Protein AF-A0A9Q9RTC1-F1 (afdb_monomer)

Foldseek 3Di:
DDDDDDDDDDDDDDPDPPPFDFLDPPDDPPDQADQLRHGRGPPALDFFFHPVLVVLCVVVVFRAFNVLVQLVLLLVLLLVLCVVVVAQKEKEQQQLLVCSNQVFDDPNVVSNPQSQKMWIAGNQQAIEIADHPPCCSRRVVRPSHPYYHHQLRLDCVVQNPCSLVSLLVVLVVVLVCSCVRRNPRQEYEYDDHDPSNVVSVVVSVRHYDHNQSSSLSSQQFGDPSLVSQQLSFQSLQLQLVVQLVVQFAFFAFLCSSVVSSVVSQVNRPFDFAPFQQWDKWLQQPLGPNGGDGDTHDAQIKIKDWRLTLHTSLFGDTWIAIDGHDPDFHDPVLLVQLVLFVCQLVQLQQQFAWFDKLVNSQPVGDDGDPQFVVRKDQAQKFWTTSGTGDDGRGHPVCCVPDNDIDTHDARGKMKGWTWGDGVVGRHIYIGIFIWGHHNGGIDTSHDNDHDCSSVDDDDDDDDDDDDDDPPDPAQDDDDVGVVPDDDQDPVRVCVLPAPQEEEDEAADCVQLCCCCCVLVPWAWLDWDDPPQKIKTKIGHQPDPVCVVPVVVVSVVCVVVRSNDPDIYIYIYGPPSNVDDQVPDDQQQEPPRNDHAAAEDADQAQVVSVVVCVVVVWAWLAAAQDQWQVRPSHYPVCVVVVHSSDTRDPSCSQQVNQKTKIFRAHDDDPPDDDDGRGHIYMYHYPDRPHD

Nearest PDB structures (foldseek):
  4s01-assembly2_B  TM=9.807E-01  e=1.378E-64  Ruegeria lacuscaerulensis ITI-1157
  4s00-assembly1_C  TM=9.816E-01  e=4.246E-64  Ruegeria lacuscaerulensis ITI-1157
  4rzz-assembly1_C  TM=9.816E-01  e=1.170E-63  Ruegeria lacuscaerulensis ITI-1157
  4b28-assembly1_A-2  TM=9.779E-01  e=6.014E-62  Roseobacter denitrificans OCh 114
  4ege-assembly1_A-2  TM=7.931E-01  e=2.711E-20  Mycobacterium ulcerans Agy99

pLDDT: mean 88.71, std 16.65, range [28.34, 98.94]

InterPro domains:
  IPR000994 Peptidase M24 [PF00557] (229-438)
  IPR004360 Glyoxalase/fosfomycin resistance/dioxygenase domain [PF00903] (498-624)
  IPR018146 Glyoxalase I, conserved site [PS00934] (500-521)
  IPR018146 Glyoxalase I, conserved site [PS00935] (586-603)
  IPR029068 Glyoxalase/Bleomycin resistance protein/Dihydroxybiphenyl dioxygenase [G3DSA:3.10.180.10] (482-687)
  IPR029068 Glyoxalase/Bleomycin resistance protein/Dihydroxybiphenyl dioxygenase [SSF54593] (496-622)
  IPR029149 Creatinase/Aminopeptidase P/Spt16, N-terminal [G3DSA:3.40.350.10] (18-222)
  IPR029149 Creatinase/Aminopeptidase P/Spt16, N-terminal [SSF53092] (72-219)
  IPR036005 Creatinase/aminopeptidase-like [G3DSA:3.90.230.10] (223-456)
  IPR036005 Creatinase/aminopeptidase-like [SSF55920] (220-450)
  IPR037523 Vicinal oxygen chelate (VOC), core domain [PS51819] (497-652)
  IPR050020 Dimethylsulfoniopropionate lyase DddP [NF043017] (20-453)
  IPR050659 Peptidase M24B family [PTHR46112] (72-449)

Solvent-accessible surface area (backbone atoms only — not comparable to full-atom values): 38036 Å² total; per-residue (Å²): 142,83,84,83,86,79,87,82,78,86,76,92,78,81,84,71,82,87,76,82,47,56,74,57,87,87,62,71,98,79,61,68,48,39,92,33,66,46,71,44,40,61,86,53,80,76,81,55,61,28,76,61,39,54,54,53,35,57,77,70,67,59,67,68,23,43,52,72,58,37,42,52,50,41,42,48,34,44,24,52,41,24,56,76,66,72,26,20,24,37,40,28,29,46,46,67,56,33,26,53,58,68,71,51,80,72,62,52,76,60,28,65,80,39,55,34,38,33,30,38,36,22,37,82,60,57,26,38,35,23,39,51,91,92,44,58,79,74,52,70,83,43,89,74,51,74,41,76,46,71,58,47,47,39,44,58,92,80,36,47,96,43,20,57,61,41,13,42,56,36,28,52,54,52,53,50,49,33,52,74,52,26,52,89,42,44,34,34,22,38,55,52,75,54,72,50,40,54,52,28,33,46,76,68,67,37,47,79,39,72,18,50,70,36,50,40,63,28,60,34,49,47,50,75,32,46,51,26,35,40,53,56,14,38,56,46,50,46,54,11,47,54,47,23,60,71,49,53,36,52,76,39,31,41,47,61,24,52,47,31,38,54,52,37,34,49,63,29,27,18,78,54,58,80,68,48,44,33,23,51,28,59,41,22,28,66,72,86,40,60,46,39,84,56,63,39,46,68,60,20,42,37,25,32,48,49,43,24,25,20,24,83,49,18,36,38,54,40,25,47,49,45,63,21,38,101,50,80,66,50,75,62,58,26,50,36,44,49,54,21,54,51,38,30,54,58,40,53,76,67,45,25,48,74,41,36,38,56,52,51,30,71,72,37,66,80,72,59,76,67,25,55,89,63,38,55,89,36,44,30,32,16,47,41,64,42,86,39,53,52,70,32,27,42,64,90,43,29,91,81,74,41,66,85,53,65,42,45,55,35,25,30,33,32,31,41,22,38,27,29,42,83,96,35,56,53,30,31,35,33,35,40,32,30,35,26,34,94,86,25,63,43,77,66,62,78,76,79,76,61,65,64,52,75,60,78,75,71,87,88,88,88,91,86,82,83,94,72,89,82,69,68,88,60,64,88,53,80,67,57,92,63,72,75,72,81,80,54,101,78,32,64,60,70,85,67,67,82,39,67,50,78,43,84,44,61,43,65,69,49,40,46,44,45,46,34,70,70,68,58,30,41,63,41,48,74,46,76,74,79,70,32,36,41,38,34,31,30,66,61,89,45,73,66,24,63,75,34,53,68,57,32,10,55,58,44,60,77,44,44,91,78,43,73,71,30,41,34,39,39,30,50,68,69,51,66,75,52,65,90,71,73,64,81,55,17,57,48,82,94,51,67,77,43,73,66,48,80,42,78,34,94,49,37,69,63,47,51,53,54,40,47,77,71,72,40,51,72,78,27,55,68,71,44,45,50,46,90,51,54,92,67,32,73,64,40,55,74,69,62,47,87,73,60,73,60,46,74,68,48,25,60,55,44,19,56,25,32,32,31,38,47,58,49,81,90,64,98,76,69,93,83,76,81,65,38,42,42,31,34,36,35,36,73,70,75,76,73,134

Structure (mmCIF, N/CA/C/O backbone):
data_AF-A0A9Q9RTC1-F1
#
_entry.id   AF-A0A9Q9RTC1-F1
#
loop_
_atom_site.group_PDB
_atom_site.id
_atom_site.type_symbol
_atom_site.label_atom_id
_atom_site.label_alt_id
_atom_site.label_comp_id
_atom_site.label_asym_id
_atom_site.label_entity_id
_atom_site.label_seq_id
_atom_site.pdbx_PDB_ins_code
_atom_site.Cartn_x
_atom_site.Cartn_y
_atom_site.Cartn_z
_atom_site.occupancy
_atom_site.B_iso_or_equiv
_atom_site.auth_seq_id
_atom_site.auth_comp_id
_atom_site.auth_asym_id
_atom_site.auth_atom_id
_atom_site.pdbx_PDB_model_num
ATOM 1 N N . MET A 1 1 ? -18.914 -11.840 74.736 1.00 42.22 1 MET A N 1
ATOM 2 C CA . MET A 1 1 ? -17.626 -11.417 74.151 1.00 42.22 1 MET A CA 1
ATOM 3 C C . MET A 1 1 ? -17.172 -12.472 73.157 1.00 42.22 1 MET A C 1
ATOM 5 O O . MET A 1 1 ? -16.667 -13.502 73.575 1.00 42.22 1 MET A O 1
ATOM 9 N N . LYS A 1 2 ? -17.440 -12.249 71.870 1.00 34.09 2 LYS A N 1
ATOM 10 C CA . LYS A 1 2 ? -16.746 -12.871 70.736 1.00 34.09 2 LYS A CA 1
ATOM 11 C C . LYS A 1 2 ? -16.765 -11.813 69.636 1.00 34.09 2 LYS A C 1
ATOM 13 O O . LYS A 1 2 ? -17.840 -11.447 69.165 1.00 34.09 2 LYS A O 1
ATOM 18 N N . GLU A 1 3 ? -15.602 -11.223 69.404 1.00 33.59 3 GLU A N 1
ATOM 19 C CA . GLU A 1 3 ? -15.373 -10.144 68.448 1.00 33.59 3 GLU A CA 1
ATOM 20 C C . GLU A 1 3 ? -15.263 -10.683 67.021 1.00 33.59 3 GLU A C 1
ATOM 22 O O . GLU A 1 3 ? -14.976 -11.858 66.799 1.00 33.59 3 GLU A O 1
ATOM 27 N N . LYS A 1 4 ? -15.573 -9.789 66.082 1.00 33.16 4 LYS A N 1
ATOM 28 C CA . LYS A 1 4 ? -15.573 -9.973 64.633 1.00 33.16 4 LYS A CA 1
ATOM 29 C C . LYS A 1 4 ? -14.137 -10.074 64.109 1.00 33.16 4 LYS A C 1
ATOM 31 O O . LYS A 1 4 ? -13.311 -9.243 64.467 1.00 33.16 4 LYS A O 1
ATOM 36 N N . GLU A 1 5 ? -13.883 -11.022 63.214 1.00 33.31 5 GLU A N 1
ATOM 37 C CA . GLU A 1 5 ? -12.693 -11.028 62.357 1.00 33.31 5 GLU A CA 1
ATOM 38 C C . GLU A 1 5 ? -12.967 -10.184 61.099 1.00 33.31 5 GLU A C 1
ATOM 40 O O . GLU A 1 5 ? -13.934 -10.424 60.374 1.00 33.31 5 GLU A O 1
ATOM 45 N N . GLU A 1 6 ? -12.131 -9.170 60.864 1.00 28.34 6 GLU A N 1
ATOM 46 C CA . GLU A 1 6 ? -12.015 -8.451 59.588 1.00 28.34 6 GLU A CA 1
ATOM 47 C C . GLU A 1 6 ? -11.086 -9.219 58.630 1.00 28.34 6 GLU A C 1
ATOM 49 O O . GLU A 1 6 ? -10.086 -9.788 59.080 1.00 28.34 6 GLU A O 1
ATOM 54 N N . PRO A 1 7 ? -11.342 -9.220 57.307 1.00 33.53 7 PRO A N 1
ATOM 55 C CA . PRO A 1 7 ? -10.439 -9.841 56.351 1.00 33.53 7 PRO A CA 1
ATOM 56 C C . PRO A 1 7 ? -9.215 -8.955 56.067 1.00 33.53 7 PRO A C 1
ATOM 58 O O . PRO A 1 7 ? -9.306 -7.757 55.794 1.00 33.53 7 PRO A O 1
ATOM 61 N N . VAL A 1 8 ? -8.057 -9.606 56.112 1.00 30.34 8 VAL A N 1
ATOM 62 C CA . VAL A 1 8 ? -6.710 -9.088 55.857 1.00 30.34 8 VAL A CA 1
ATOM 63 C C . VAL A 1 8 ? -6.568 -8.603 54.405 1.00 30.34 8 VAL A C 1
ATOM 65 O O . VAL A 1 8 ? -6.850 -9.341 53.463 1.00 30.34 8 VAL A O 1
ATOM 68 N N . LYS A 1 9 ? -6.088 -7.365 54.217 1.00 28.41 9 LYS A N 1
ATOM 69 C CA . LYS A 1 9 ? -5.673 -6.819 52.910 1.00 28.41 9 LYS A CA 1
ATOM 70 C C . LYS A 1 9 ? -4.437 -7.567 52.380 1.00 28.41 9 LYS A C 1
ATOM 72 O O . LYS A 1 9 ? -3.502 -7.759 53.160 1.00 28.41 9 LYS A O 1
ATOM 77 N N . PRO A 1 10 ? -4.348 -7.906 51.079 1.00 31.84 10 PRO A N 1
ATOM 78 C CA . PRO A 1 10 ? -3.124 -8.466 50.519 1.00 31.84 10 PRO A CA 1
ATOM 79 C C . PRO A 1 10 ? -2.027 -7.398 50.489 1.00 31.84 10 PRO A C 1
ATOM 81 O O . PRO A 1 10 ? -2.170 -6.340 49.876 1.00 31.84 10 PRO A O 1
ATOM 84 N N . SER A 1 11 ? -0.932 -7.681 51.185 1.00 29.77 11 SER A N 1
ATOM 85 C CA . SER A 1 11 ? 0.303 -6.905 51.179 1.00 29.77 11 SER A CA 1
ATOM 86 C C . SER A 1 11 ? 0.967 -6.950 49.804 1.00 29.77 11 SER A C 1
ATOM 88 O O . SER A 1 11 ? 1.227 -8.035 49.284 1.00 29.77 11 SER A O 1
ATOM 90 N N . SER A 1 12 ? 1.313 -5.782 49.260 1.00 39.56 12 SER A N 1
ATOM 91 C CA . SER A 1 12 ? 2.230 -5.657 48.128 1.00 39.56 12 SER A CA 1
ATOM 92 C C . SER A 1 12 ? 3.595 -6.240 48.498 1.00 39.56 12 SER A C 1
ATOM 94 O O . SER A 1 12 ? 4.284 -5.680 49.353 1.00 39.56 12 SER A O 1
ATOM 96 N N . LEU A 1 13 ? 4.015 -7.323 47.852 1.00 31.88 13 LEU A N 1
ATOM 97 C CA . LEU A 1 13 ? 5.385 -7.814 47.949 1.00 31.88 13 LEU A CA 1
ATOM 98 C C . LEU A 1 13 ? 5.879 -8.294 46.582 1.00 31.88 13 LEU A C 1
ATOM 100 O O . LEU A 1 13 ? 5.179 -9.003 45.868 1.00 31.88 13 LEU A O 1
ATOM 104 N N . CYS A 1 14 ? 7.119 -7.887 46.298 1.00 28.50 14 CYS A N 1
ATOM 105 C CA . CYS A 1 14 ? 7.964 -8.162 45.133 1.00 28.50 14 CYS A CA 1
ATOM 106 C C . CYS A 1 14 ? 7.736 -7.318 43.868 1.00 28.50 14 CYS A C 1
ATOM 108 O O . CYS A 1 14 ? 7.584 -7.840 42.770 1.00 28.50 14 CYS A O 1
ATOM 110 N N . ALA A 1 15 ? 7.897 -5.996 43.999 1.00 31.41 15 ALA A N 1
ATOM 111 C CA . ALA A 1 15 ? 8.504 -5.221 42.917 1.00 31.41 15 ALA A CA 1
ATOM 112 C C . ALA A 1 15 ? 10.015 -5.515 42.912 1.00 31.41 15 ALA A C 1
ATOM 114 O O . ALA A 1 15 ? 10.744 -5.090 43.810 1.00 31.41 15 ALA A O 1
ATOM 115 N N . LEU A 1 16 ? 10.478 -6.293 41.933 1.00 32.22 16 LEU A N 1
ATOM 116 C CA . LEU A 1 16 ? 11.902 -6.382 41.610 1.00 32.22 16 LEU A CA 1
ATOM 117 C C . LEU A 1 16 ? 12.404 -4.979 41.213 1.00 32.22 16 LEU A C 1
ATOM 119 O O . LEU A 1 16 ? 11.648 -4.215 40.605 1.00 32.22 16 LEU A O 1
ATOM 123 N N . PRO A 1 17 ? 13.653 -4.603 41.539 1.00 29.62 17 PRO A N 1
ATOM 124 C CA . PRO A 1 17 ? 14.204 -3.331 41.088 1.00 29.62 17 PRO A CA 1
ATOM 125 C C . PRO A 1 17 ? 14.188 -3.294 39.554 1.00 29.62 17 PRO A C 1
ATOM 127 O O . PRO A 1 17 ? 14.768 -4.169 38.913 1.00 29.62 17 PRO A O 1
ATOM 130 N N . LYS A 1 18 ? 13.513 -2.291 38.969 1.00 39.44 18 LYS A N 1
ATOM 131 C CA . LYS A 1 18 ? 13.522 -2.025 37.524 1.00 39.44 18 LYS A CA 1
ATOM 132 C C . LYS A 1 18 ? 14.958 -1.725 37.092 1.00 39.44 18 LYS A C 1
ATOM 134 O O . LYS A 1 18 ? 15.437 -0.603 37.230 1.00 39.44 18 LYS A O 1
ATOM 139 N N . ILE A 1 19 ? 15.658 -2.735 36.593 1.00 39.00 19 ILE A N 1
ATOM 140 C CA . ILE A 1 19 ? 16.895 -2.550 35.842 1.00 39.00 19 ILE A CA 1
ATOM 141 C C . ILE A 1 19 ? 16.449 -2.245 34.412 1.00 39.00 19 ILE A C 1
ATOM 143 O O . ILE A 1 19 ? 16.141 -3.160 33.661 1.00 39.00 19 ILE A O 1
ATOM 147 N N . SER A 1 20 ? 16.361 -0.964 34.046 1.00 43.84 20 SER A N 1
ATOM 148 C CA . SER A 1 20 ? 16.013 -0.551 32.683 1.00 43.84 20 SER A CA 1
ATOM 149 C C . SER A 1 20 ? 17.143 -0.946 31.724 1.00 43.84 20 SER A C 1
ATOM 151 O O . SER A 1 20 ? 18.191 -0.294 31.673 1.00 43.84 20 SER A O 1
ATOM 153 N N . ARG A 1 21 ? 16.970 -2.045 30.990 1.00 54.03 21 ARG A N 1
ATOM 154 C CA . ARG A 1 21 ? 17.814 -2.372 29.837 1.00 54.03 21 ARG A CA 1
ATOM 155 C C . ARG A 1 21 ? 17.168 -1.745 28.600 1.00 54.03 21 ARG A C 1
ATOM 157 O O . ARG A 1 21 ? 16.021 -2.054 28.292 1.00 54.03 21 ARG A O 1
ATOM 164 N N . HIS A 1 22 ? 17.882 -0.832 27.938 1.00 46.97 22 HIS A N 1
ATOM 165 C CA . HIS A 1 22 ? 17.425 -0.222 26.686 1.00 46.97 22 HIS A CA 1
ATOM 166 C C . HIS A 1 22 ? 17.358 -1.271 25.575 1.00 46.97 22 HIS A C 1
ATOM 168 O O . HIS A 1 22 ? 18.185 -2.186 25.534 1.00 46.97 22 HIS A O 1
ATOM 174 N N . ILE A 1 23 ? 16.391 -1.107 24.672 1.00 53.56 23 ILE A N 1
ATOM 175 C CA . ILE A 1 23 ? 16.258 -1.926 23.459 1.00 53.56 23 ILE A CA 1
ATOM 176 C C . ILE A 1 23 ? 17.332 -1.535 22.436 1.00 53.56 23 ILE A C 1
ATOM 178 O O . ILE A 1 23 ? 17.856 -2.395 21.729 1.00 53.56 23 ILE A O 1
ATOM 182 N N . ASP A 1 24 ? 17.687 -0.248 22.390 1.00 56.97 24 ASP A N 1
ATOM 183 C CA . ASP A 1 24 ? 18.781 0.282 21.583 1.00 56.97 24 ASP A CA 1
ATOM 184 C C . ASP A 1 24 ? 19.987 0.623 22.482 1.00 56.97 24 ASP A C 1
ATOM 186 O O . ASP A 1 24 ? 19.974 1.637 23.187 1.00 56.97 24 ASP A O 1
ATOM 190 N N . PRO A 1 25 ? 21.054 -0.195 22.485 1.00 55.41 25 PRO A N 1
ATOM 191 C CA . PRO A 1 25 ? 22.224 0.039 23.329 1.00 55.41 25 PRO A CA 1
ATOM 192 C C . PRO A 1 25 ? 23.044 1.276 22.921 1.00 55.41 25 PRO A C 1
ATOM 194 O O . PRO A 1 25 ? 24.007 1.608 23.613 1.00 55.41 25 PRO A O 1
ATOM 197 N N . THR A 1 26 ? 22.696 1.952 21.818 1.00 52.88 26 THR A N 1
ATOM 198 C CA . THR A 1 26 ? 23.422 3.121 21.301 1.00 52.88 26 THR A CA 1
ATOM 199 C C . THR A 1 26 ? 22.880 4.469 21.795 1.00 52.88 26 THR A C 1
ATOM 201 O O . THR A 1 26 ? 23.560 5.484 21.633 1.00 52.88 26 THR A O 1
ATOM 204 N N . LYS A 1 27 ? 21.711 4.504 22.458 1.00 50.56 27 LYS A N 1
ATOM 205 C CA . LYS A 1 27 ? 21.083 5.748 22.944 1.00 50.56 27 LYS A CA 1
ATOM 206 C C . LYS A 1 27 ? 21.447 6.107 24.398 1.00 50.56 27 LYS A C 1
ATOM 208 O O . LYS A 1 27 ? 21.612 5.223 25.242 1.00 50.56 27 LYS A O 1
ATOM 213 N N . PRO A 1 28 ? 21.592 7.410 24.726 1.00 46.06 28 PRO A N 1
ATOM 214 C CA . PRO A 1 28 ? 21.860 7.865 26.090 1.00 46.06 28 PRO A CA 1
ATOM 215 C C . PRO A 1 28 ? 20.679 7.583 27.037 1.00 46.06 28 PRO A C 1
ATOM 217 O O . PRO A 1 28 ? 19.520 7.688 26.654 1.00 46.06 28 PRO A O 1
ATOM 220 N N . ARG A 1 29 ? 20.991 7.295 28.312 1.00 48.28 29 ARG A N 1
ATOM 221 C CA . ARG A 1 29 ? 20.071 6.878 29.402 1.00 48.28 29 ARG A CA 1
ATOM 222 C C . ARG A 1 29 ? 18.980 7.895 29.815 1.00 48.28 29 ARG A C 1
ATOM 224 O O . ARG A 1 29 ? 18.441 7.790 30.914 1.00 48.28 29 ARG A O 1
ATOM 231 N N . THR A 1 30 ? 18.708 8.919 29.011 1.00 46.78 30 THR A N 1
ATOM 232 C CA . THR A 1 30 ? 17.804 10.032 29.346 1.00 46.78 30 THR A CA 1
ATOM 233 C C . THR A 1 30 ? 16.458 9.983 28.631 1.00 46.78 30 THR A C 1
ATOM 235 O O . THR A 1 30 ? 15.534 10.636 29.108 1.00 46.78 30 THR A O 1
ATOM 238 N N . ASP A 1 31 ? 16.316 9.211 27.549 1.00 54.88 31 ASP A N 1
ATOM 239 C CA . ASP A 1 31 ? 15.025 9.032 26.878 1.00 54.88 31 ASP A CA 1
ATOM 240 C C . ASP A 1 31 ? 14.292 7.820 27.453 1.00 54.88 31 ASP A C 1
ATOM 242 O O . ASP A 1 31 ? 14.731 6.679 27.329 1.00 54.88 31 ASP A O 1
ATOM 246 N N . THR A 1 32 ? 13.161 8.067 28.114 1.00 79.00 32 THR A N 1
ATOM 247 C CA . THR A 1 32 ? 12.280 7.005 28.625 1.00 79.00 32 THR A CA 1
ATOM 248 C C . THR A 1 32 ? 11.303 6.493 27.563 1.00 79.00 32 THR A C 1
ATOM 250 O O . THR A 1 32 ? 10.533 5.574 27.840 1.00 79.00 32 THR A O 1
ATOM 253 N N . LEU A 1 33 ? 11.285 7.101 26.370 1.00 89.94 33 LEU A N 1
ATOM 254 C CA . LEU A 1 33 ? 10.343 6.813 25.289 1.00 89.94 33 LEU A CA 1
ATOM 255 C C . LEU A 1 33 ? 11.071 6.573 23.960 1.00 89.94 33 LEU A C 1
ATOM 257 O O . LEU A 1 33 ? 12.067 7.223 23.647 1.00 89.94 33 LEU A O 1
ATOM 261 N N . LYS A 1 34 ? 10.524 5.665 23.154 1.00 91.56 34 LYS A N 1
ATOM 262 C CA . LYS A 1 34 ? 10.855 5.477 21.744 1.00 91.56 34 LYS A CA 1
ATOM 263 C C . LYS A 1 34 ? 10.318 6.648 20.907 1.00 91.56 34 LYS A C 1
ATOM 265 O O . LYS A 1 34 ? 9.410 7.355 21.348 1.00 91.56 34 LYS A O 1
ATOM 270 N N . PRO A 1 35 ? 10.808 6.820 19.666 1.00 91.56 35 PRO A N 1
ATOM 271 C CA . PRO A 1 35 ? 10.333 7.870 18.762 1.00 91.56 35 PRO A CA 1
ATOM 272 C C . PRO A 1 35 ? 8.821 7.866 18.476 1.00 91.56 35 PRO A C 1
ATOM 274 O O . PRO A 1 35 ? 8.266 8.908 18.147 1.00 91.56 35 PRO A O 1
ATOM 277 N N . ASP A 1 36 ? 8.150 6.719 18.622 1.00 95.50 36 ASP A N 1
ATOM 278 C CA . ASP A 1 36 ? 6.698 6.587 18.446 1.00 95.50 36 ASP A CA 1
ATOM 279 C C . ASP A 1 36 ? 5.876 6.885 19.721 1.00 95.50 36 ASP A C 1
ATOM 281 O O . ASP A 1 36 ? 4.650 6.743 19.753 1.00 95.50 36 ASP A O 1
ATOM 285 N N . GLY A 1 37 ? 6.550 7.303 20.797 1.00 93.19 37 GLY A N 1
ATOM 286 C CA . GLY A 1 37 ? 5.952 7.608 22.094 1.00 93.19 37 GLY A CA 1
ATOM 287 C C . GLY A 1 37 ? 5.697 6.390 22.988 1.00 93.19 37 GLY A C 1
ATOM 288 O O . GLY A 1 37 ? 5.137 6.560 24.070 1.00 93.19 37 GLY A O 1
ATOM 289 N N . SER A 1 38 ? 6.088 5.175 22.580 1.00 92.44 38 SER A N 1
ATOM 290 C CA . SER A 1 38 ? 6.045 3.984 23.447 1.00 92.44 38 SER A CA 1
ATOM 291 C C . SER A 1 38 ? 7.234 3.934 24.421 1.00 92.44 38 SER A C 1
ATOM 293 O O . SER A 1 38 ? 8.242 4.588 24.194 1.00 92.44 38 SER A O 1
ATOM 295 N N . GLU A 1 39 ? 7.161 3.168 25.514 1.00 91.69 39 GLU A N 1
ATOM 296 C CA . GLU A 1 39 ? 8.241 3.095 26.524 1.00 91.69 39 GLU A CA 1
ATOM 297 C C . GLU A 1 39 ? 9.544 2.507 25.941 1.00 91.69 39 GLU A C 1
ATOM 299 O O . GLU A 1 39 ? 9.519 1.409 25.387 1.00 91.69 39 GLU A O 1
ATOM 304 N N . ASP A 1 40 ? 10.699 3.170 26.078 1.00 91.06 40 ASP A N 1
ATOM 305 C CA . ASP A 1 40 ? 11.992 2.584 25.669 1.00 91.06 40 ASP A CA 1
ATOM 306 C C . ASP A 1 40 ? 12.550 1.648 26.752 1.00 91.06 40 ASP A C 1
ATOM 308 O O . ASP A 1 40 ? 13.478 1.966 27.495 1.00 91.06 40 ASP A O 1
ATOM 312 N N . ASN A 1 41 ? 11.924 0.480 26.875 1.00 89.94 41 ASN A N 1
ATOM 313 C CA . ASN A 1 41 ? 12.255 -0.530 27.869 1.00 89.94 41 ASN A CA 1
ATOM 314 C C . ASN A 1 41 ? 12.136 -1.925 27.249 1.00 89.94 41 ASN A C 1
ATOM 316 O O . ASN A 1 41 ? 11.074 -2.291 26.747 1.00 89.94 41 ASN A O 1
ATOM 320 N N . ASN A 1 42 ? 13.222 -2.701 27.292 1.00 90.56 42 ASN A N 1
ATOM 321 C CA . ASN A 1 42 ? 13.280 -4.039 26.698 1.00 90.56 42 ASN A CA 1
ATOM 322 C C . ASN A 1 42 ? 12.320 -5.035 27.342 1.00 90.56 42 ASN A C 1
ATOM 324 O O . ASN A 1 42 ? 11.845 -5.945 26.672 1.00 90.56 42 ASN A O 1
ATOM 328 N N . ASP A 1 43 ? 12.010 -4.825 28.616 1.00 91.12 43 ASP A N 1
ATOM 329 C CA . ASP A 1 43 ? 11.197 -5.739 29.409 1.00 91.12 43 ASP A CA 1
ATOM 330 C C . ASP A 1 43 ? 9.769 -5.185 29.604 1.00 91.12 43 ASP A C 1
ATOM 332 O O . ASP A 1 43 ? 9.070 -5.557 30.549 1.00 91.12 43 ASP A O 1
ATOM 336 N N . ARG A 1 44 ? 9.339 -4.247 28.742 1.00 91.75 44 ARG A N 1
ATOM 337 C CA . ARG A 1 44 ? 7.972 -3.700 28.736 1.00 91.75 44 ARG A CA 1
ATOM 338 C C . ARG A 1 44 ? 6.959 -4.751 28.266 1.00 91.75 44 ARG A C 1
ATOM 340 O O . ARG A 1 44 ? 7.296 -5.641 27.492 1.00 91.75 44 ARG A O 1
ATOM 347 N N . VAL A 1 45 ? 5.702 -4.603 28.691 1.00 91.81 45 VAL A N 1
ATOM 348 C CA . VAL A 1 45 ? 4.600 -5.479 28.245 1.00 91.81 45 VAL A CA 1
ATOM 349 C C . VAL A 1 45 ? 4.166 -5.152 26.814 1.00 91.81 45 VAL A C 1
ATOM 351 O O . VAL A 1 45 ? 3.901 -6.061 26.032 1.00 91.81 45 VAL A O 1
ATOM 354 N N . ASP A 1 46 ? 4.124 -3.862 26.461 1.00 90.50 46 ASP A N 1
ATOM 355 C CA . ASP A 1 46 ? 3.734 -3.411 25.123 1.00 90.50 46 ASP A CA 1
ATOM 356 C C . ASP A 1 46 ? 4.678 -3.958 24.046 1.00 90.50 46 ASP A C 1
ATOM 358 O O . ASP A 1 46 ? 5.875 -3.659 24.017 1.00 90.50 46 ASP A O 1
ATOM 362 N N . ILE A 1 47 ? 4.126 -4.698 23.092 1.00 95.62 47 ILE A N 1
ATOM 363 C CA . ILE A 1 47 ? 4.865 -5.126 21.903 1.00 95.62 47 ILE A CA 1
ATOM 364 C C . ILE A 1 47 ? 4.918 -3.991 20.864 1.00 95.62 47 ILE A C 1
ATOM 366 O O . ILE A 1 47 ? 4.748 -2.812 21.187 1.00 95.62 47 ILE A O 1
ATOM 370 N N . GLY A 1 48 ? 5.243 -4.319 19.618 1.00 96.50 48 GLY A N 1
ATOM 371 C CA . GLY A 1 48 ? 5.278 -3.375 18.510 1.00 96.50 48 GLY A CA 1
ATOM 372 C C . GLY A 1 48 ? 6.458 -3.644 17.583 1.00 96.50 48 GLY A C 1
ATOM 373 O O . GLY A 1 48 ? 7.031 -4.737 17.619 1.00 96.50 48 GLY A O 1
ATOM 374 N N . PRO A 1 49 ? 6.845 -2.649 16.774 1.00 98.19 49 PRO A N 1
ATOM 375 C CA . PRO A 1 49 ? 7.910 -2.827 15.802 1.00 98.19 49 PRO A CA 1
ATOM 376 C C . PRO A 1 49 ? 9.245 -3.190 16.446 1.00 98.19 49 PRO A C 1
ATOM 378 O O . PRO A 1 49 ? 9.586 -2.745 17.552 1.00 98.19 49 PRO A O 1
ATOM 381 N N . THR A 1 50 ? 10.019 -3.998 15.730 1.00 98.12 50 THR A N 1
ATOM 382 C CA . THR A 1 50 ? 11.334 -4.451 16.187 1.00 98.12 50 THR A CA 1
ATOM 383 C C . THR A 1 50 ? 12.414 -3.398 15.912 1.00 98.12 50 THR A C 1
ATOM 385 O O . THR A 1 50 ? 12.215 -2.494 15.097 1.00 98.12 50 THR A O 1
ATOM 388 N N . PRO A 1 51 ? 13.601 -3.500 16.542 1.00 96.75 51 PRO A N 1
ATOM 389 C CA . PRO A 1 51 ? 14.735 -2.627 16.217 1.00 96.75 51 PRO A CA 1
ATOM 390 C C . PRO A 1 51 ? 15.129 -2.656 14.734 1.00 96.75 51 PRO A C 1
ATOM 392 O O . PRO A 1 51 ? 15.583 -1.645 14.206 1.00 96.75 51 PRO A O 1
ATOM 395 N N . LEU A 1 52 ? 14.926 -3.797 14.060 1.00 97.94 52 LEU A N 1
ATOM 396 C CA . LEU A 1 52 ? 15.126 -3.926 12.616 1.00 97.94 52 LEU A CA 1
ATOM 397 C C . LEU A 1 52 ? 14.231 -2.942 11.855 1.00 97.94 52 LEU A C 1
ATOM 399 O O . LEU A 1 52 ? 14.746 -2.148 11.074 1.00 97.94 52 LEU A O 1
ATOM 403 N N . ALA A 1 53 ? 12.926 -2.957 12.138 1.00 98.25 53 ALA A N 1
ATOM 404 C CA . ALA A 1 53 ? 11.961 -2.089 11.474 1.00 98.25 53 ALA A CA 1
ATOM 405 C C . ALA A 1 53 ? 12.269 -0.604 11.729 1.00 98.25 53 ALA A C 1
ATOM 407 O O . ALA A 1 53 ? 12.394 0.168 10.783 1.00 98.25 53 ALA A O 1
ATOM 408 N N . PHE A 1 54 ? 12.520 -0.214 12.987 1.00 97.62 54 PHE A N 1
ATOM 409 C CA . PHE A 1 54 ? 12.908 1.166 13.308 1.00 97.62 54 PHE A CA 1
ATOM 410 C C . PHE A 1 54 ? 14.169 1.623 12.558 1.00 97.62 54 PHE A C 1
ATOM 412 O O . PHE A 1 54 ? 14.207 2.751 12.072 1.00 97.62 54 PHE A O 1
ATOM 419 N N . SER A 1 55 ? 15.182 0.758 12.434 1.00 97.56 55 SER A N 1
ATOM 420 C CA . SER A 1 55 ? 16.412 1.083 11.701 1.00 97.56 55 SER A CA 1
ATOM 421 C C . SER A 1 55 ? 16.177 1.241 10.196 1.00 97.56 55 SER A C 1
ATOM 423 O O . SER A 1 55 ? 16.780 2.110 9.568 1.00 97.56 55 SER A O 1
ATOM 425 N N . GLU A 1 56 ? 15.322 0.411 9.596 1.00 97.62 56 GLU A N 1
ATOM 426 C CA . GLU A 1 56 ? 14.946 0.538 8.184 1.00 97.62 56 GLU A CA 1
ATOM 427 C C . GLU A 1 56 ? 14.177 1.844 7.933 1.00 97.62 56 GLU A C 1
ATOM 429 O O . GLU A 1 56 ? 14.496 2.573 6.995 1.00 97.62 56 GLU A O 1
ATOM 434 N N . TRP A 1 57 ? 13.239 2.201 8.812 1.00 98.12 57 TRP A N 1
ATOM 435 C CA . TRP A 1 57 ? 12.461 3.439 8.700 1.00 98.12 57 TRP A CA 1
ATOM 436 C C . TRP A 1 57 ? 13.302 4.697 8.881 1.00 98.12 57 TRP A C 1
ATOM 438 O O . TRP A 1 57 ? 13.102 5.672 8.161 1.00 98.12 57 TRP A O 1
ATOM 448 N N . GLU A 1 58 ? 14.272 4.669 9.796 1.00 96.25 58 GLU A N 1
ATOM 449 C CA . GLU A 1 58 ? 15.225 5.764 9.979 1.00 96.25 58 GLU A CA 1
ATOM 450 C C . GLU A 1 58 ? 16.054 6.001 8.708 1.00 96.25 58 GLU A C 1
ATOM 452 O O . GLU A 1 58 ? 16.198 7.143 8.273 1.00 96.25 58 GLU A O 1
ATOM 457 N N . LYS A 1 59 ? 16.535 4.933 8.056 1.00 96.12 59 LYS A N 1
ATOM 458 C CA . LYS A 1 59 ? 17.274 5.031 6.781 1.00 96.12 59 LYS A CA 1
ATOM 459 C C . LYS A 1 59 ? 16.421 5.592 5.647 1.00 96.12 59 LYS A C 1
ATOM 461 O O . LYS A 1 59 ? 16.947 6.289 4.784 1.00 96.12 59 LYS A O 1
ATOM 466 N N . LEU A 1 60 ? 15.126 5.286 5.654 1.00 94.31 60 LEU A N 1
ATOM 467 C CA . LEU A 1 60 ? 14.150 5.809 4.697 1.00 94.31 60 LEU A CA 1
ATOM 468 C C . LEU A 1 60 ? 13.661 7.225 5.052 1.00 94.31 60 LEU A C 1
ATOM 470 O O . LEU A 1 60 ? 12.942 7.831 4.263 1.00 94.31 60 LEU A O 1
ATOM 474 N N . GLY A 1 61 ? 14.039 7.764 6.217 1.00 97.19 61 GLY A N 1
ATOM 475 C CA . GLY A 1 61 ? 13.598 9.079 6.678 1.00 97.19 61 GLY A CA 1
ATOM 476 C C . GLY A 1 61 ? 12.099 9.154 6.984 1.00 97.19 61 GLY A C 1
ATOM 477 O O . GLY A 1 61 ? 11.509 10.225 6.849 1.00 97.19 61 GLY A O 1
ATOM 478 N N . LEU A 1 62 ? 11.469 8.035 7.365 1.00 97.00 62 LEU A N 1
ATOM 479 C CA . LEU A 1 62 ? 10.034 7.999 7.647 1.00 97.00 62 LEU A CA 1
ATOM 480 C C . LEU A 1 62 ? 9.707 8.695 8.967 1.00 97.00 62 LEU A C 1
ATOM 482 O O . LEU A 1 62 ? 10.347 8.480 9.998 1.00 97.00 62 LEU A O 1
ATOM 486 N N . GLU A 1 63 ? 8.647 9.497 8.948 1.00 97.44 63 GLU A N 1
ATOM 487 C CA . GLU A 1 63 ? 8.107 10.101 10.156 1.00 97.44 63 GLU A CA 1
ATOM 488 C C . GLU A 1 63 ? 7.221 9.093 10.898 1.00 97.44 63 GLU A C 1
ATOM 490 O O . GLU A 1 63 ? 6.232 8.592 10.360 1.00 97.44 63 GLU A O 1
ATOM 495 N N . LEU A 1 64 ? 7.573 8.803 12.149 1.00 98.25 64 LEU A N 1
ATOM 496 C CA . LEU A 1 64 ? 6.909 7.774 12.945 1.00 98.25 64 LEU A CA 1
ATOM 497 C C . LEU A 1 64 ? 5.578 8.275 13.538 1.00 98.25 64 LEU A C 1
ATOM 499 O O . LEU A 1 64 ? 5.419 9.477 13.802 1.00 98.25 64 LEU A O 1
ATOM 503 N N . PRO A 1 65 ? 4.599 7.375 13.745 1.00 98.56 65 PRO A N 1
ATOM 504 C CA . PRO A 1 65 ? 3.342 7.720 14.397 1.00 98.56 65 PRO A CA 1
ATOM 505 C C . PRO A 1 65 ? 3.563 8.003 15.884 1.00 98.56 65 PRO A C 1
ATOM 507 O O . PRO A 1 65 ? 4.419 7.392 16.509 1.00 98.56 65 PRO A O 1
ATOM 510 N N . HIS A 1 66 ? 2.749 8.859 16.495 1.00 97.94 66 HIS A N 1
ATOM 511 C CA . HIS A 1 66 ? 2.713 8.996 17.951 1.00 97.94 66 HIS A CA 1
ATOM 512 C C . HIS A 1 66 ? 1.526 8.221 18.532 1.00 97.94 66 HIS A C 1
ATOM 514 O O . HIS A 1 66 ? 0.381 8.693 18.515 1.00 97.94 66 HIS A O 1
ATOM 520 N N . LEU A 1 67 ? 1.792 7.042 19.097 1.00 97.44 67 LEU A N 1
ATOM 521 C CA . LEU A 1 67 ? 0.752 6.073 19.463 1.00 97.44 67 LEU A CA 1
ATOM 522 C C . LEU A 1 67 ? -0.321 6.632 20.417 1.00 97.44 67 LEU A C 1
ATOM 524 O O . LEU A 1 67 ? -1.504 6.426 20.144 1.00 97.44 67 LEU A O 1
ATOM 528 N N . PRO A 1 68 ? 0.001 7.409 21.477 1.00 95.94 68 PRO A N 1
ATOM 529 C CA . PRO A 1 68 ? -1.036 8.006 22.323 1.00 95.94 68 PRO A CA 1
ATOM 530 C C . PRO A 1 68 ? -2.014 8.930 21.580 1.00 95.94 68 PRO A C 1
ATOM 532 O O . PRO A 1 68 ? -3.197 8.963 21.916 1.00 95.94 68 PRO A O 1
ATOM 535 N N . ARG A 1 69 ? -1.545 9.664 20.559 1.00 97.75 69 ARG A N 1
ATOM 536 C CA . ARG A 1 69 ? -2.409 10.551 19.760 1.00 97.75 69 ARG A CA 1
ATOM 537 C C . ARG A 1 69 ? -3.260 9.741 18.795 1.00 97.75 69 ARG A C 1
ATOM 539 O O . ARG A 1 69 ? -4.455 9.997 18.695 1.00 97.75 69 ARG A O 1
ATOM 546 N N . MET A 1 70 ? -2.662 8.731 18.162 1.00 98.62 70 MET A N 1
ATOM 547 C CA . MET A 1 70 ? -3.363 7.791 17.289 1.00 98.62 70 MET A CA 1
ATOM 548 C C . MET A 1 70 ? -4.530 7.113 18.022 1.00 98.62 70 MET A C 1
ATOM 550 O O . MET A 1 70 ? -5.663 7.139 17.553 1.00 98.62 70 MET A O 1
ATOM 554 N N . ARG A 1 71 ? -4.280 6.588 19.227 1.00 98.44 71 ARG A N 1
ATOM 555 C CA . ARG A 1 71 ? -5.297 5.948 20.080 1.00 98.44 71 ARG A CA 1
ATOM 556 C C . ARG A 1 71 ? -6.430 6.908 20.450 1.00 98.44 71 ARG A C 1
ATOM 558 O O . ARG A 1 71 ? -7.602 6.558 20.336 1.00 98.44 71 ARG A O 1
ATOM 565 N N . ALA A 1 72 ? -6.090 8.137 20.846 1.00 98.38 72 ALA A N 1
ATOM 566 C CA . ALA A 1 72 ? -7.082 9.154 21.193 1.00 98.38 72 ALA A CA 1
ATOM 567 C C . ALA A 1 72 ? -7.941 9.568 19.986 1.00 98.38 72 ALA A C 1
ATOM 569 O O . ALA A 1 72 ? -9.152 9.734 20.129 1.00 98.38 72 ALA A O 1
ATOM 570 N N . TYR A 1 73 ? -7.330 9.693 18.803 1.00 98.81 73 TYR A N 1
ATOM 571 C CA . TYR A 1 73 ? -8.036 9.973 17.553 1.00 98.81 73 TYR A CA 1
ATOM 572 C C . TYR A 1 73 ? -9.071 8.885 17.243 1.00 98.81 73 TYR A C 1
ATOM 574 O O . TYR A 1 73 ? -10.244 9.196 17.053 1.00 98.81 73 TYR A O 1
ATOM 582 N N . ARG A 1 74 ? -8.677 7.608 17.279 1.00 98.81 74 ARG A N 1
ATOM 583 C CA . ARG A 1 74 ? -9.577 6.476 16.994 1.00 98.81 74 ARG A CA 1
ATOM 584 C C . ARG A 1 74 ? -10.767 6.417 17.948 1.00 98.81 74 ARG A C 1
ATOM 586 O O . ARG A 1 74 ? -11.913 6.316 17.509 1.00 98.81 74 ARG A O 1
ATOM 593 N N . LEU A 1 75 ? -10.522 6.562 19.254 1.00 98.62 75 LEU A N 1
ATOM 594 C CA . LEU A 1 75 ? -11.596 6.611 20.251 1.00 98.62 75 LEU A CA 1
ATOM 595 C C . LEU A 1 75 ? -12.558 7.778 19.982 1.00 98.62 75 LEU A C 1
ATOM 597 O O . LEU A 1 75 ? -13.776 7.624 20.078 1.00 98.62 75 LEU A O 1
ATOM 601 N N . GLN A 1 76 ? -12.023 8.939 19.604 1.00 98.69 76 GLN A N 1
ATOM 602 C CA . GLN A 1 76 ? -12.828 10.098 19.235 1.00 98.69 76 GLN A CA 1
ATOM 603 C C . GLN A 1 76 ? -13.699 9.827 17.995 1.00 98.69 76 GLN A C 1
ATOM 605 O O . GLN A 1 76 ? -14.882 10.168 18.007 1.00 98.69 76 GLN A O 1
ATOM 610 N N . ARG A 1 77 ? -13.172 9.138 16.976 1.00 98.69 77 ARG A N 1
ATOM 611 C CA . ARG A 1 77 ? -13.933 8.741 15.779 1.00 98.69 77 ARG A CA 1
ATOM 612 C C . ARG A 1 77 ? -15.105 7.815 16.103 1.00 98.69 77 ARG A C 1
ATOM 614 O O . ARG A 1 77 ? -16.204 8.037 15.596 1.00 98.69 77 ARG A O 1
ATOM 621 N N . ILE A 1 78 ? -14.916 6.831 16.989 1.00 98.81 78 ILE A N 1
ATOM 622 C CA . ILE A 1 78 ? -16.014 5.964 17.460 1.00 98.81 78 ILE A CA 1
ATOM 623 C C . ILE A 1 78 ? -17.110 6.808 18.121 1.00 98.81 78 ILE A C 1
ATOM 625 O O . ILE A 1 78 ? -18.288 6.669 17.789 1.00 98.81 78 ILE A O 1
ATOM 629 N N . ARG A 1 79 ? -16.733 7.723 19.024 1.00 98.69 79 ARG A N 1
ATOM 630 C CA . ARG A 1 79 ? -17.684 8.599 19.731 1.00 98.69 79 ARG A CA 1
ATOM 631 C C . ARG A 1 79 ? -18.497 9.456 18.769 1.00 98.69 79 ARG A C 1
ATOM 633 O O . ARG A 1 79 ? -19.706 9.577 18.936 1.00 98.69 79 ARG A O 1
ATOM 640 N N . GLU A 1 80 ? -17.860 10.016 17.746 1.00 98.69 80 GLU A N 1
ATOM 641 C CA . GLU A 1 80 ? -18.544 10.797 16.711 1.00 98.69 80 GLU A CA 1
ATOM 642 C C . GLU A 1 80 ? -19.592 9.964 15.969 1.00 98.69 80 GLU A C 1
ATOM 644 O O . GLU A 1 80 ? -20.719 10.426 15.787 1.00 98.69 80 GLU A O 1
ATOM 649 N N . GLN A 1 81 ? -19.264 8.722 15.594 1.00 98.75 81 GLN A N 1
ATOM 650 C CA . GLN A 1 81 ? -20.216 7.838 14.916 1.00 98.75 81 GLN A CA 1
ATOM 651 C C . GLN A 1 81 ? -21.382 7.412 15.820 1.00 98.75 81 GLN A C 1
ATOM 653 O O . GLN A 1 81 ? -22.509 7.304 15.327 1.00 98.75 81 GLN A O 1
ATOM 658 N N . LEU A 1 82 ? -21.133 7.212 17.120 1.00 98.75 82 LEU A N 1
ATOM 659 C CA . LEU A 1 82 ? -22.163 6.927 18.125 1.00 98.75 82 LEU A CA 1
ATOM 660 C C . LEU A 1 82 ? -23.126 8.103 18.305 1.00 98.75 82 LEU A C 1
ATOM 662 O O . LEU A 1 82 ? -24.340 7.927 18.208 1.00 98.75 82 LEU A O 1
ATOM 666 N N . ILE A 1 83 ? -22.583 9.307 18.515 1.00 98.44 83 ILE A N 1
ATOM 667 C CA . ILE A 1 83 ? -23.366 10.536 18.703 1.00 98.44 83 ILE A CA 1
ATOM 668 C C . ILE A 1 83 ? -24.211 10.820 17.457 1.00 98.44 83 ILE A C 1
ATOM 670 O O . ILE A 1 83 ? -25.400 11.104 17.576 1.00 98.44 83 ILE A O 1
ATOM 674 N N . ALA A 1 84 ? -23.635 10.676 16.259 1.00 98.38 84 ALA A N 1
ATOM 675 C CA . ALA A 1 84 ? -24.341 10.907 14.999 1.00 98.38 84 ALA A CA 1
ATOM 676 C C . ALA A 1 84 ? -25.527 9.950 14.760 1.00 98.38 84 ALA A C 1
ATOM 678 O O . ALA A 1 84 ? -26.410 10.265 13.965 1.00 98.38 84 ALA A O 1
ATOM 679 N N . ARG A 1 85 ? -25.560 8.789 15.431 1.00 98.50 85 ARG A N 1
ATOM 680 C CA . ARG A 1 85 ? -26.609 7.760 15.293 1.00 98.50 85 ARG A CA 1
ATOM 681 C C . ARG A 1 85 ? -27.542 7.665 16.505 1.00 98.50 85 ARG A C 1
ATOM 683 O O . ARG A 1 85 ? -28.416 6.794 16.523 1.00 98.50 85 ARG A O 1
ATOM 690 N N . ASP A 1 86 ? -27.377 8.550 17.491 1.00 98.00 86 ASP A N 1
ATOM 691 C CA . ASP A 1 86 ? -28.114 8.525 18.762 1.00 98.00 86 ASP A CA 1
ATOM 692 C C . ASP A 1 86 ? -27.990 7.167 19.491 1.00 98.00 86 ASP A C 1
ATOM 694 O O . ASP A 1 86 ? -28.959 6.559 19.948 1.00 98.00 86 ASP A O 1
ATOM 698 N N . LEU A 1 87 ? -26.761 6.652 19.562 1.00 98.69 87 LEU A N 1
ATOM 699 C CA . LEU A 1 87 ? -26.437 5.400 20.246 1.00 98.69 87 LEU A CA 1
ATOM 700 C C . LEU A 1 87 ? -25.827 5.687 21.620 1.00 98.69 87 LEU A C 1
ATOM 702 O O . LEU A 1 87 ? -24.947 6.538 21.749 1.00 98.69 87 LEU A O 1
ATOM 706 N N . GLY A 1 88 ? -26.251 4.943 22.644 1.00 98.44 88 GLY A N 1
ATOM 707 C CA . GLY A 1 88 ? -25.714 5.064 24.003 1.00 98.44 88 GLY A CA 1
ATOM 708 C C . GLY A 1 88 ? -24.279 4.540 24.129 1.00 98.44 88 GLY A C 1
ATOM 709 O O . GLY A 1 88 ? -23.479 5.048 24.919 1.00 98.44 88 GLY A O 1
ATOM 710 N N . GLY A 1 89 ? -23.926 3.555 23.306 1.00 98.75 89 GLY A N 1
ATOM 711 C CA . GLY A 1 89 ? -22.583 3.001 23.215 1.00 98.75 89 GLY A CA 1
ATOM 712 C C . GLY A 1 89 ? -22.459 1.959 22.110 1.00 98.75 89 GLY A C 1
ATOM 713 O O . GLY A 1 89 ? -23.421 1.678 21.390 1.00 98.75 89 GLY A O 1
ATOM 714 N N . ILE A 1 90 ? -21.272 1.370 22.009 1.00 98.94 90 ILE A N 1
ATOM 715 C CA . ILE A 1 90 ? -20.977 0.210 21.168 1.00 98.94 90 ILE A CA 1
ATOM 716 C C . ILE A 1 90 ? -20.329 -0.890 22.000 1.00 98.94 90 ILE A C 1
ATOM 718 O O . ILE A 1 90 ? -19.561 -0.605 22.918 1.00 98.94 90 ILE A O 1
ATOM 722 N N . LEU A 1 91 ? -20.643 -2.135 21.664 1.00 98.94 91 LEU A N 1
ATOM 723 C CA . LEU A 1 91 ? -20.024 -3.339 22.182 1.00 98.94 91 LEU A CA 1
ATOM 724 C C . LEU A 1 91 ? -19.356 -4.105 21.034 1.00 98.94 91 LEU A C 1
ATOM 726 O O . LEU A 1 91 ? -19.997 -4.408 20.031 1.00 98.94 91 LEU A O 1
ATOM 730 N N . LEU A 1 92 ? -18.071 -4.394 21.203 1.00 98.88 92 LEU A N 1
ATOM 731 C CA . LEU A 1 92 ? -17.187 -4.932 20.177 1.00 98.88 92 LEU A CA 1
ATOM 732 C C . LEU A 1 92 ? -16.670 -6.305 20.591 1.00 98.88 92 LEU A C 1
ATOM 734 O O . LEU A 1 92 ? -16.047 -6.402 21.645 1.00 98.88 92 LEU A O 1
ATOM 738 N N . PHE A 1 93 ? -16.883 -7.330 19.774 1.00 98.69 93 PHE A N 1
ATOM 739 C CA . PHE A 1 93 ? -16.256 -8.652 19.910 1.00 98.69 93 PHE A CA 1
ATOM 740 C C . PHE A 1 93 ? -15.295 -8.964 18.767 1.00 98.69 93 PHE A C 1
ATOM 742 O O . PHE A 1 93 ? -14.464 -9.860 18.908 1.00 98.69 93 PHE A O 1
ATOM 749 N N . ASP A 1 94 ? -15.391 -8.251 17.642 1.00 98.62 94 ASP A N 1
ATOM 750 C CA . ASP A 1 94 ? -14.431 -8.417 16.560 1.00 98.62 94 ASP A CA 1
ATOM 751 C C . ASP A 1 94 ? -13.049 -7.915 17.027 1.00 98.62 94 ASP A C 1
ATOM 753 O O . ASP A 1 94 ? -12.923 -6.752 17.438 1.00 98.62 94 ASP A O 1
ATOM 757 N N . PRO A 1 95 ? -11.994 -8.752 16.994 1.00 98.44 95 PRO A N 1
ATOM 758 C CA . PRO A 1 95 ? -10.679 -8.365 17.492 1.00 98.44 95 PRO A CA 1
ATOM 759 C C . PRO A 1 95 ? -10.060 -7.186 16.729 1.00 98.44 95 PRO A C 1
ATOM 761 O O . PRO A 1 95 ? -9.229 -6.482 17.308 1.00 98.44 95 PRO A O 1
ATOM 764 N N . LEU A 1 96 ? -10.461 -6.929 15.479 1.00 98.69 96 LEU A N 1
ATOM 765 C CA . LEU A 1 96 ? -10.010 -5.770 14.702 1.00 98.69 96 LEU A CA 1
ATOM 766 C C . LEU A 1 96 ? -10.696 -4.482 15.168 1.00 98.69 96 LEU A C 1
ATOM 768 O O . LEU A 1 96 ? -10.048 -3.443 15.296 1.00 98.69 96 LEU A O 1
ATOM 772 N N . ASN A 1 97 ? -11.981 -4.545 15.524 1.00 98.88 97 ASN A N 1
ATOM 773 C CA . ASN A 1 97 ? -12.675 -3.393 16.101 1.00 98.88 97 ASN A CA 1
ATOM 774 C C . ASN A 1 97 ? -12.205 -3.110 17.535 1.00 98.88 97 ASN A C 1
ATOM 776 O O . ASN A 1 97 ? -12.021 -1.946 17.897 1.00 98.88 97 ASN A O 1
ATOM 780 N N . ILE A 1 98 ? -11.944 -4.154 18.335 1.00 98.69 98 ILE A N 1
ATOM 781 C CA . ILE A 1 98 ? -11.293 -4.004 19.646 1.00 98.69 98 ILE A CA 1
ATOM 782 C C . ILE A 1 98 ? -9.931 -3.333 19.453 1.00 98.69 98 ILE A C 1
ATOM 784 O O . ILE A 1 98 ? -9.654 -2.330 20.108 1.00 98.69 98 ILE A O 1
ATOM 788 N N . ARG A 1 99 ? -9.119 -3.810 18.499 1.00 98.62 99 ARG A N 1
ATOM 789 C CA . ARG A 1 99 ? -7.830 -3.196 18.164 1.00 98.62 99 ARG A CA 1
ATOM 790 C C . ARG A 1 99 ? -7.972 -1.727 17.766 1.00 98.62 99 ARG A C 1
ATOM 792 O O . ARG A 1 99 ? -7.169 -0.913 18.207 1.00 98.62 99 ARG A O 1
ATOM 799 N N . TYR A 1 100 ? -8.981 -1.356 16.985 1.00 98.81 100 TYR A N 1
ATOM 800 C CA . TYR A 1 100 ? -9.217 0.047 16.641 1.00 98.81 100 TYR A CA 1
ATOM 801 C C . TYR A 1 100 ? -9.554 0.899 17.876 1.00 98.81 100 TYR A C 1
ATOM 803 O O . TYR A 1 100 ? -9.009 1.989 18.046 1.00 98.81 100 TYR A O 1
ATOM 811 N N . ALA A 1 101 ? -10.407 0.396 18.771 1.00 98.62 101 ALA A N 1
ATOM 812 C CA . ALA A 1 101 ? -10.831 1.125 19.965 1.00 98.62 101 ALA A CA 1
ATOM 813 C C . ALA A 1 101 ? -9.722 1.272 21.022 1.00 98.62 101 ALA A C 1
ATOM 815 O O . ALA A 1 101 ? -9.649 2.304 21.691 1.00 98.62 101 ALA A O 1
ATOM 816 N N . THR A 1 102 ? -8.874 0.252 21.194 1.00 98.06 102 THR A N 1
ATOM 817 C CA . THR A 1 102 ? -7.938 0.161 22.331 1.00 98.06 102 THR A CA 1
ATOM 818 C C . THR A 1 102 ? -6.464 0.161 21.942 1.00 98.06 102 THR A C 1
ATOM 820 O O . THR A 1 102 ? -5.617 0.443 22.787 1.00 98.06 102 THR A O 1
ATOM 823 N N . ASP A 1 103 ? -6.148 -0.177 20.692 1.00 98.12 103 ASP A N 1
ATOM 824 C CA . ASP A 1 103 ? -4.807 -0.525 20.210 1.00 98.12 103 ASP A CA 1
ATOM 825 C C . ASP A 1 103 ? -4.150 -1.702 20.964 1.00 98.12 103 ASP A C 1
ATOM 827 O O . ASP A 1 103 ? -2.930 -1.850 20.959 1.00 98.12 103 ASP A O 1
ATOM 831 N N . THR A 1 104 ? -4.949 -2.557 21.618 1.00 96.88 104 THR A N 1
ATOM 832 C CA . THR A 1 104 ? -4.450 -3.737 22.344 1.00 96.88 104 THR A CA 1
ATOM 833 C C . THR A 1 104 ? -4.640 -5.017 21.557 1.00 96.88 104 THR A C 1
ATOM 835 O O . THR A 1 104 ? -5.713 -5.275 21.008 1.00 96.88 104 THR A O 1
ATOM 838 N N . THR A 1 105 ? -3.624 -5.873 21.593 1.00 96.88 105 THR A N 1
ATOM 839 C CA . THR A 1 105 ? -3.691 -7.230 21.058 1.00 96.88 105 THR A CA 1
ATOM 840 C C . THR A 1 105 ? -3.718 -8.256 22.182 1.00 96.88 105 THR A C 1
ATOM 842 O O . THR A 1 105 ? -3.077 -8.089 23.218 1.00 96.88 105 THR A O 1
ATOM 845 N N . ASN A 1 106 ? -4.477 -9.332 21.985 1.00 97.00 106 ASN A N 1
ATOM 846 C CA . ASN A 1 106 ? -4.391 -10.527 22.819 1.00 97.00 106 ASN A CA 1
ATOM 847 C C . ASN A 1 106 ? -4.911 -11.719 22.013 1.00 97.00 106 ASN A C 1
ATOM 849 O O . ASN A 1 106 ? -6.116 -11.862 21.813 1.00 97.00 106 ASN A O 1
ATOM 853 N N . MET A 1 107 ? -3.979 -12.543 21.521 1.00 96.88 107 MET A N 1
ATOM 854 C CA . MET A 1 107 ? -4.268 -13.729 20.709 1.00 96.88 107 MET A CA 1
ATOM 855 C C . MET A 1 107 ? -5.221 -13.423 19.536 1.00 96.88 107 MET A C 1
ATOM 857 O O . MET A 1 107 ? -6.250 -14.078 19.394 1.00 96.88 107 MET A O 1
ATOM 861 N N . GLN A 1 108 ? -4.905 -12.416 18.710 1.00 97.88 108 GLN A N 1
ATOM 862 C CA . GLN A 1 108 ? -5.809 -11.883 17.670 1.00 97.88 108 GLN A CA 1
ATOM 863 C C . GLN A 1 108 ? -6.440 -12.978 16.792 1.00 97.88 108 GLN A C 1
ATOM 865 O O . GLN A 1 108 ? -7.658 -13.038 16.673 1.00 97.88 108 GLN A O 1
ATOM 870 N N . LEU A 1 109 ? -5.635 -13.912 16.273 1.00 98.38 109 LEU A N 1
ATOM 871 C CA . LEU A 1 109 ? -6.142 -15.020 15.452 1.00 98.38 109 LEU A CA 1
ATOM 872 C C . LEU A 1 109 ? -7.042 -15.988 16.229 1.00 98.38 109 LEU A C 1
ATOM 874 O O . LEU A 1 109 ? -8.067 -16.420 15.716 1.00 98.38 109 LEU A O 1
ATOM 878 N N . TRP A 1 110 ? -6.698 -16.314 17.478 1.00 97.62 110 TRP A N 1
ATOM 879 C CA . TRP A 1 110 ? -7.541 -17.181 18.306 1.00 97.62 110 TRP A CA 1
ATOM 880 C C . TRP A 1 110 ? -8.862 -16.486 18.648 1.00 97.62 110 TRP A C 1
ATOM 882 O O . TRP A 1 110 ? -9.921 -17.102 18.562 1.00 97.62 110 TRP A O 1
ATOM 892 N N . THR A 1 111 ? -8.813 -15.195 18.984 1.00 96.44 111 THR A N 1
ATOM 893 C CA . THR A 1 111 ? -9.997 -14.398 19.331 1.00 96.44 111 THR A CA 1
ATOM 894 C C . THR A 1 111 ? -10.874 -14.054 18.129 1.00 96.44 111 THR A C 1
ATOM 896 O O . THR A 1 111 ? -12.068 -13.832 18.309 1.00 96.44 111 THR A O 1
ATOM 899 N N . ALA A 1 112 ? -10.344 -14.127 16.904 1.00 96.19 112 ALA A N 1
ATOM 900 C CA . ALA A 1 112 ? -11.126 -13.983 15.675 1.00 96.19 112 ALA A CA 1
ATOM 901 C C . ALA A 1 112 ? -12.202 -15.069 15.512 1.00 96.19 112 ALA A C 1
ATOM 903 O O . ALA A 1 112 ? -13.234 -14.819 14.890 1.00 96.19 112 ALA A O 1
ATOM 904 N N . HIS A 1 113 ? -11.995 -16.257 16.093 1.00 96.62 113 HIS A N 1
ATOM 905 C CA . HIS A 1 113 ? -12.961 -17.362 16.051 1.00 96.62 113 HIS A CA 1
ATOM 906 C C . HIS A 1 113 ? -13.353 -17.916 17.434 1.00 96.62 113 HIS A C 1
ATOM 908 O O . HIS A 1 113 ? -14.135 -18.862 17.524 1.00 96.62 113 HIS A O 1
ATOM 914 N N . ASN A 1 114 ? -12.832 -17.330 18.513 1.00 96.88 114 ASN A N 1
ATOM 915 C CA . ASN A 1 114 ? -13.226 -17.597 19.894 1.00 96.88 114 ASN A CA 1
ATOM 916 C C . ASN A 1 114 ? -13.522 -16.250 20.570 1.00 96.88 114 ASN A C 1
ATOM 918 O O . ASN A 1 114 ? -12.580 -15.599 21.025 1.00 96.88 114 ASN A O 1
ATOM 922 N N . PRO A 1 115 ? -14.790 -15.800 20.645 1.00 94.69 115 PRO A N 1
ATOM 923 C CA . PRO A 1 115 ? -15.153 -14.468 21.137 1.00 94.69 115 PRO A CA 1
ATOM 924 C C . PRO A 1 115 ? -14.974 -14.363 22.662 1.00 94.69 115 PRO A C 1
ATOM 926 O O . PRO A 1 115 ? -15.923 -14.381 23.442 1.00 94.69 115 PRO A O 1
ATOM 929 N N . ALA A 1 116 ? -13.716 -14.307 23.091 1.00 94.81 116 ALA A N 1
ATOM 930 C CA . ALA A 1 116 ? -13.277 -14.327 24.482 1.00 94.81 116 ALA A CA 1
ATOM 931 C C . ALA A 1 116 ? -12.888 -12.939 25.013 1.00 94.81 116 ALA A C 1
ATOM 933 O O . ALA A 1 116 ? -12.591 -12.785 26.197 1.00 94.81 116 ALA A O 1
ATOM 934 N N . ARG A 1 117 ? -12.872 -11.932 24.135 1.00 97.12 117 ARG A N 1
ATOM 935 C CA . ARG A 1 117 ? -12.667 -10.523 24.475 1.00 97.12 117 ARG A CA 1
ATOM 936 C C . ARG A 1 117 ? -13.882 -9.724 24.045 1.00 97.12 117 ARG A C 1
ATOM 938 O O . ARG A 1 117 ? -14.517 -10.055 23.047 1.00 97.12 117 ARG A O 1
ATOM 945 N N . ALA A 1 118 ? -14.164 -8.659 24.783 1.00 98.44 118 ALA A N 1
ATOM 946 C CA . ALA A 1 118 ? -15.143 -7.664 24.377 1.00 98.44 118 ALA A CA 1
ATOM 947 C C . ALA A 1 118 ? -14.671 -6.261 24.759 1.00 98.44 118 ALA A C 1
ATOM 949 O O . ALA A 1 118 ? -13.995 -6.097 25.770 1.00 98.44 118 ALA A O 1
ATOM 950 N N . CYS A 1 119 ? -15.061 -5.237 24.010 1.00 98.62 119 CYS A N 1
ATOM 951 C CA . CYS A 1 119 ? -14.822 -3.841 24.367 1.00 98.62 119 CYS A CA 1
ATOM 952 C C . CYS A 1 119 ? -16.127 -3.048 24.311 1.00 98.62 119 CYS A C 1
ATOM 954 O O . CYS A 1 119 ? -16.835 -3.091 23.312 1.00 98.62 119 CYS A O 1
ATOM 956 N N . PHE A 1 120 ? -16.448 -2.323 25.380 1.00 98.81 120 PHE A N 1
ATOM 957 C CA . PHE A 1 120 ? -17.552 -1.372 25.411 1.00 98.81 120 PHE A CA 1
ATOM 958 C C . PHE A 1 120 ? -17.008 0.051 25.352 1.00 98.81 120 PHE A C 1
ATOM 960 O O . PHE A 1 120 ? -16.111 0.399 26.118 1.00 98.81 120 PHE A O 1
ATOM 967 N N . VAL A 1 121 ? -17.598 0.879 24.493 1.00 98.81 121 VAL A N 1
ATOM 968 C CA . VAL A 1 121 ? -17.337 2.320 24.425 1.00 98.81 121 VAL A CA 1
ATOM 969 C C . VAL A 1 121 ? -18.666 3.060 24.527 1.00 98.81 121 VAL A C 1
ATOM 971 O O . VAL A 1 121 ? -19.518 2.942 23.647 1.00 98.81 121 VAL A O 1
ATOM 974 N N . ALA A 1 122 ? -18.853 3.846 25.586 1.00 98.62 122 ALA A N 1
ATOM 975 C CA . ALA A 1 122 ? -19.999 4.746 25.705 1.00 98.62 122 ALA A CA 1
ATOM 976 C C . ALA A 1 122 ? -19.849 5.957 24.770 1.00 98.62 122 ALA A C 1
ATOM 978 O O . ALA A 1 122 ? -18.732 6.404 24.503 1.00 98.62 122 ALA A O 1
ATOM 979 N N . ALA A 1 123 ? -20.957 6.590 24.372 1.00 97.31 123 ALA A N 1
ATOM 980 C CA . ALA A 1 123 ? -20.918 7.843 23.601 1.00 97.31 123 ALA A CA 1
ATOM 981 C C . ALA A 1 123 ? -20.119 8.958 24.315 1.00 97.31 123 ALA A C 1
ATOM 983 O O . ALA A 1 123 ? -19.411 9.749 23.687 1.00 97.31 123 ALA A O 1
ATOM 984 N N . GLY A 1 124 ? -20.152 8.970 25.655 1.00 95.81 124 GLY A N 1
ATOM 985 C CA . GLY A 1 124 ? -19.342 9.863 26.488 1.00 95.81 124 GLY A CA 1
ATOM 986 C C . GLY A 1 124 ? -17.828 9.612 26.414 1.00 95.81 124 GLY A C 1
ATOM 987 O O . GLY A 1 124 ? -17.060 10.502 26.774 1.00 95.81 124 GLY A O 1
ATOM 988 N N . GLY A 1 125 ? -17.393 8.461 25.892 1.00 96.38 125 GLY A N 1
ATOM 989 C CA . GLY A 1 125 ? -15.992 8.049 25.767 1.00 96.38 125 GLY A CA 1
ATOM 990 C C . GLY A 1 125 ? -15.490 7.131 26.882 1.00 96.38 125 GLY A C 1
ATOM 991 O O . GLY A 1 125 ? -14.300 6.840 26.910 1.00 96.38 125 GLY A O 1
ATOM 992 N N . TYR A 1 126 ? -16.365 6.686 27.791 1.00 98.38 126 TYR A N 1
ATOM 993 C CA . TYR A 1 126 ? -15.996 5.706 28.815 1.00 98.38 126 TYR A CA 1
ATOM 994 C C . TYR A 1 126 ? -15.775 4.337 28.168 1.00 98.38 126 TYR A C 1
ATOM 996 O O . TYR A 1 126 ? -16.680 3.833 27.498 1.00 98.38 126 TYR A O 1
ATOM 1004 N N . LEU A 1 127 ? -14.589 3.764 28.356 1.00 98.50 127 LEU A N 1
ATOM 1005 C CA . LEU A 1 127 ? -14.141 2.546 27.694 1.00 98.50 127 LEU A CA 1
ATOM 1006 C C . LEU A 1 127 ? -13.862 1.441 28.711 1.00 98.50 127 LEU A C 1
ATOM 1008 O O . LEU A 1 127 ? -13.042 1.600 29.617 1.00 98.50 127 LEU A O 1
ATOM 1012 N N . VAL A 1 128 ? -14.495 0.289 28.504 1.00 98.56 128 VAL A N 1
ATOM 1013 C CA . VAL A 1 128 ? -14.269 -0.933 29.280 1.00 98.56 128 VAL A CA 1
ATOM 1014 C C . VAL A 1 128 ? -13.802 -2.046 28.356 1.00 98.56 128 VAL A C 1
ATOM 1016 O O . VAL A 1 128 ? -14.382 -2.262 27.293 1.00 98.56 128 VAL A O 1
ATOM 1019 N N . LEU A 1 129 ? -12.764 -2.768 28.763 1.00 98.38 129 LEU A N 1
ATOM 1020 C CA . LEU A 1 129 ? -12.249 -3.934 28.055 1.00 98.38 129 LEU A CA 1
ATOM 1021 C C . LEU A 1 129 ? -12.448 -5.175 28.925 1.00 98.38 129 LEU A C 1
ATOM 1023 O O . LEU A 1 129 ? -11.926 -5.251 30.031 1.00 98.38 129 LEU A O 1
ATOM 1027 N N . TRP A 1 130 ? -13.182 -6.165 28.432 1.00 98.06 130 TRP A N 1
ATOM 1028 C CA . TRP A 1 130 ? -13.172 -7.503 29.009 1.00 98.06 130 TRP A CA 1
ATOM 1029 C C . TRP A 1 130 ? -12.068 -8.300 28.340 1.00 98.06 130 TRP A C 1
ATOM 1031 O O . TRP A 1 130 ? -12.151 -8.580 27.142 1.00 98.06 130 TRP A O 1
ATOM 1041 N N . ASP A 1 131 ? -11.043 -8.642 29.111 1.00 93.50 131 ASP A N 1
ATOM 1042 C CA . ASP A 1 131 ? -9.901 -9.395 28.608 1.00 93.50 131 ASP A CA 1
ATOM 1043 C C . ASP A 1 131 ? -9.970 -10.874 29.008 1.00 93.50 131 ASP A C 1
ATOM 1045 O O . ASP A 1 131 ? -10.796 -11.293 29.830 1.00 93.50 131 ASP A O 1
ATOM 1049 N N . PHE A 1 132 ? -9.098 -11.676 28.398 1.00 88.69 132 PHE A N 1
ATOM 1050 C CA . PHE A 1 132 ? -8.962 -13.085 28.745 1.00 88.69 132 PHE A CA 1
ATOM 1051 C C . PHE A 1 132 ? -8.465 -13.251 30.192 1.00 88.69 132 PHE A C 1
ATOM 1053 O O . PHE A 1 132 ? -7.766 -12.393 30.736 1.00 88.69 132 PHE A O 1
ATOM 1060 N N . HIS A 1 133 ? -8.832 -14.363 30.832 1.00 83.69 133 HIS A N 1
ATOM 1061 C CA . HIS A 1 133 ? -8.528 -14.611 32.242 1.00 83.69 133 HIS A CA 1
ATOM 1062 C C . HIS A 1 133 ? -7.018 -14.521 32.540 1.00 83.69 133 HIS A C 1
ATOM 1064 O O . HIS A 1 133 ? -6.226 -15.257 31.953 1.00 83.69 133 HIS A O 1
ATOM 1070 N N . GLY A 1 134 ? -6.629 -13.647 33.479 1.00 86.12 134 GLY A N 1
ATOM 1071 C CA . GLY A 1 134 ? -5.235 -13.454 33.902 1.00 86.12 134 GLY A CA 1
ATOM 1072 C C . GLY A 1 134 ? -4.391 -12.563 32.980 1.00 86.12 134 GLY A C 1
ATOM 1073 O O . GLY A 1 134 ? -3.179 -12.436 33.183 1.00 86.12 134 GLY A O 1
ATOM 1074 N N . CYS A 1 135 ? -5.002 -11.948 31.964 1.00 90.31 135 CYS A N 1
ATOM 1075 C CA . CYS A 1 135 ? -4.328 -11.101 30.979 1.00 90.31 135 CYS A CA 1
ATOM 1076 C C . CYS A 1 135 ? -4.497 -9.594 31.239 1.00 90.31 135 CYS A C 1
ATOM 1078 O O . CYS A 1 135 ? -4.199 -8.792 30.359 1.00 90.31 135 CYS A O 1
ATOM 1080 N N . GLU A 1 136 ? -4.923 -9.168 32.434 1.00 89.31 136 GLU A N 1
ATOM 1081 C CA . GLU A 1 136 ? -5.186 -7.749 32.732 1.00 89.31 136 GLU A CA 1
ATOM 1082 C C . GLU A 1 136 ? -3.937 -6.867 32.556 1.00 89.31 136 GLU A C 1
ATOM 1084 O O . GLU A 1 136 ? -4.020 -5.682 32.228 1.00 89.31 136 GLU A O 1
ATOM 1089 N N . HIS A 1 137 ? -2.754 -7.451 32.741 1.00 89.12 137 HIS A N 1
ATOM 1090 C CA . HIS A 1 137 ? -1.464 -6.791 32.557 1.00 89.12 137 HIS A CA 1
ATOM 1091 C C . HIS A 1 137 ? -1.187 -6.360 31.106 1.00 89.12 137 HIS A C 1
ATOM 1093 O O . HIS A 1 137 ? -0.339 -5.499 30.911 1.00 89.12 137 HIS A O 1
ATOM 1099 N N . LEU A 1 138 ? -1.883 -6.919 30.105 1.00 90.00 138 LEU A N 1
ATOM 1100 C CA . LEU A 1 138 ? -1.700 -6.560 28.690 1.00 90.00 138 LEU A CA 1
ATOM 1101 C C . LEU A 1 138 ? -2.246 -5.172 28.339 1.00 90.00 138 LEU A C 1
ATOM 1103 O O . LEU A 1 138 ? -1.862 -4.604 27.322 1.00 90.00 138 LEU A O 1
ATOM 1107 N N . SER A 1 139 ? -3.178 -4.647 29.134 1.00 90.19 139 SER A N 1
ATOM 1108 C CA . SER A 1 139 ? -3.959 -3.462 28.764 1.00 90.19 139 SER A CA 1
ATOM 1109 C C . SER A 1 139 ? -4.183 -2.473 29.910 1.00 90.19 139 SER A C 1
ATOM 1111 O O . SER A 1 139 ? -4.418 -1.295 29.653 1.00 90.19 139 SER A O 1
ATOM 1113 N N . SER A 1 140 ? -4.057 -2.902 31.171 1.00 85.88 140 SER A N 1
ATOM 1114 C CA . SER A 1 140 ? -4.327 -2.062 32.353 1.00 85.88 140 SER A CA 1
ATOM 1115 C C . SER A 1 140 ? -3.422 -0.835 32.508 1.00 85.88 140 SER A C 1
ATOM 1117 O O . SER A 1 140 ? -3.781 0.099 33.223 1.00 85.88 140 SER A O 1
ATOM 1119 N N . HIS A 1 141 ? -2.260 -0.802 31.852 1.00 84.38 141 HIS A N 1
ATOM 1120 C CA . HIS A 1 141 ? -1.370 0.363 31.840 1.00 84.38 141 HIS A CA 1
ATOM 1121 C C . HIS A 1 141 ? -1.768 1.430 30.811 1.00 84.38 141 HIS A C 1
ATOM 1123 O O . HIS A 1 141 ? -1.207 2.528 30.839 1.00 84.38 141 HIS A O 1
ATOM 1129 N N . LEU A 1 142 ? -2.712 1.146 29.906 1.00 89.88 142 LEU A N 1
ATOM 1130 C CA . LEU A 1 142 ? -3.113 2.081 28.857 1.00 89.88 142 LEU A CA 1
ATOM 1131 C C . LEU A 1 142 ? -4.166 3.082 29.358 1.00 89.88 142 LEU A C 1
ATOM 1133 O O . LEU A 1 142 ? -5.248 2.688 29.787 1.00 89.88 142 LEU A O 1
ATOM 1137 N N . PRO A 1 143 ? -3.915 4.398 29.233 1.00 89.81 143 PRO A N 1
ATOM 1138 C CA . PRO A 1 143 ? -4.683 5.420 29.947 1.00 89.81 143 PRO A CA 1
ATOM 1139 C C . PRO A 1 143 ? -6.100 5.657 29.409 1.00 89.81 143 PRO A C 1
ATOM 1141 O O . PRO A 1 143 ? -6.905 6.282 30.095 1.00 89.81 143 PRO A O 1
ATOM 1144 N N . LEU A 1 144 ? -6.404 5.212 28.184 1.00 94.88 144 LEU A N 1
ATOM 1145 C CA . LEU A 1 144 ? -7.745 5.350 27.603 1.00 94.88 144 LEU A CA 1
ATOM 1146 C C . LEU A 1 144 ? -8.702 4.239 28.048 1.00 94.88 144 LEU A C 1
ATOM 1148 O O . LEU A 1 144 ? -9.905 4.380 27.863 1.00 94.88 144 LEU A O 1
ATOM 1152 N N . ILE A 1 145 ? -8.186 3.151 28.626 1.00 97.12 145 ILE A N 1
ATOM 1153 C CA . ILE A 1 145 ? -8.997 2.041 29.121 1.00 97.12 145 ILE A CA 1
ATOM 1154 C C . ILE A 1 145 ? -9.363 2.347 30.572 1.00 97.12 145 ILE A C 1
ATOM 1156 O O . ILE A 1 145 ? -8.501 2.356 31.448 1.00 97.12 145 ILE A O 1
ATOM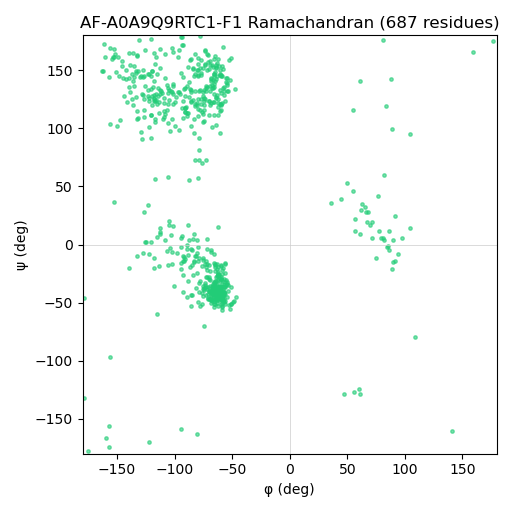 1160 N N . ASN A 1 146 ? -10.640 2.638 30.832 1.00 97.50 146 ASN A N 1
ATOM 1161 C CA . ASN A 1 146 ? -11.092 3.017 32.170 1.00 97.50 146 ASN A CA 1
ATOM 1162 C C . ASN A 1 146 ? -11.183 1.813 33.108 1.00 97.50 146 ASN A C 1
ATOM 1164 O O . ASN A 1 146 ? -10.885 1.940 34.295 1.00 97.50 146 ASN A O 1
ATOM 1168 N N . GLU A 1 147 ? -11.585 0.659 32.578 1.00 96.69 147 GLU A N 1
ATOM 1169 C CA . GLU A 1 147 ? -11.685 -0.584 33.334 1.00 96.69 147 GLU A CA 1
ATOM 1170 C C . GLU A 1 147 ? -11.248 -1.781 32.493 1.00 96.69 147 GLU A C 1
ATOM 1172 O O . GLU A 1 147 ? -11.592 -1.888 31.312 1.00 96.69 147 GLU A O 1
ATOM 1177 N N . VAL A 1 148 ? -10.562 -2.723 33.143 1.00 96.38 148 VAL A N 1
ATOM 1178 C CA . VAL A 1 148 ? -10.349 -4.071 32.616 1.00 96.38 148 VAL A CA 1
ATOM 1179 C C . VAL A 1 148 ? -11.182 -5.042 33.449 1.00 96.38 148 VAL A C 1
ATOM 1181 O O . VAL A 1 148 ? -11.048 -5.093 34.672 1.00 96.38 148 VAL A O 1
ATOM 1184 N N . ARG A 1 149 ? -12.079 -5.779 32.794 1.00 95.94 149 ARG A N 1
ATOM 1185 C CA . ARG A 1 149 ? -13.015 -6.736 33.401 1.00 95.94 149 ARG A CA 1
ATOM 1186 C C . ARG A 1 149 ? -12.790 -8.145 32.835 1.00 95.94 149 ARG A C 1
ATOM 1188 O O . ARG A 1 149 ? -11.984 -8.349 31.933 1.00 95.94 149 ARG A O 1
ATOM 1195 N N . ALA A 1 150 ? -13.536 -9.121 33.351 1.00 93.62 150 ALA A N 1
ATOM 1196 C CA . ALA A 1 150 ? -13.557 -10.499 32.858 1.00 93.62 150 ALA A CA 1
ATOM 1197 C C . ALA A 1 150 ? -15.001 -11.003 32.685 1.00 93.62 150 ALA A C 1
ATOM 1199 O O . ALA A 1 150 ? -15.946 -10.431 33.235 1.00 93.62 150 ALA A O 1
ATOM 1200 N N . GLY A 1 151 ? -15.176 -12.093 31.933 1.00 93.44 151 GLY A N 1
ATOM 1201 C CA . GLY A 1 151 ? -16.473 -12.767 31.778 1.00 93.44 151 GLY A CA 1
ATOM 1202 C C . GLY A 1 151 ? -17.194 -12.533 30.448 1.00 93.44 151 GLY A C 1
ATOM 1203 O O . GLY A 1 151 ? -18.371 -12.864 30.355 1.00 93.44 151 GLY A O 1
ATOM 1204 N N . ALA A 1 152 ? -16.509 -12.008 29.427 1.00 96.00 152 ALA A N 1
ATOM 1205 C CA . ALA A 1 152 ? -17.037 -11.935 28.060 1.00 96.00 152 ALA A CA 1
ATOM 1206 C C . ALA A 1 152 ? -16.944 -13.269 27.287 1.00 96.00 152 ALA A C 1
ATOM 1208 O O . ALA A 1 152 ? -17.579 -13.418 26.250 1.00 96.00 152 ALA A O 1
ATOM 1209 N N . SER A 1 153 ? -16.209 -14.262 27.800 1.00 95.19 153 SER A N 1
ATOM 1210 C CA . SER A 1 153 ? -16.061 -15.586 27.178 1.00 95.19 153 SER A CA 1
ATOM 1211 C C . SER A 1 153 ? -17.275 -16.487 27.437 1.00 95.19 153 SER A C 1
ATOM 1213 O O . SER A 1 153 ? -17.253 -17.328 28.334 1.00 95.19 153 SER A O 1
ATOM 1215 N N . PHE A 1 154 ? -18.354 -16.323 26.669 1.00 96.31 154 PHE A N 1
ATOM 1216 C CA . PHE A 1 154 ? -19.568 -17.154 26.761 1.00 96.31 154 PHE A CA 1
ATOM 1217 C C . PHE A 1 154 ? -19.848 -17.941 25.472 1.00 96.31 154 PHE A C 1
ATOM 1219 O O . PHE A 1 154 ? -20.929 -17.877 24.899 1.00 96.31 154 PHE A O 1
ATOM 1226 N N . PHE A 1 155 ? -18.882 -18.746 25.038 1.00 96.25 155 PHE A N 1
ATOM 1227 C CA . PHE A 1 155 ? -19.042 -19.714 23.948 1.00 96.25 155 PHE A CA 1
ATOM 1228 C C . PHE A 1 155 ? -18.811 -21.144 24.456 1.00 96.25 155 PHE A C 1
ATOM 1230 O O . PHE A 1 155 ? -18.319 -21.357 25.571 1.00 96.25 155 PHE A O 1
ATOM 1237 N N . TYR A 1 156 ? -19.221 -22.142 23.668 1.00 97.50 156 TYR A N 1
ATOM 1238 C CA . TYR A 1 156 ? -19.372 -23.515 24.162 1.00 97.50 156 TYR A CA 1
ATOM 1239 C C . TYR A 1 156 ? -18.057 -24.157 24.629 1.00 97.50 156 TYR A C 1
ATOM 1241 O O . TYR A 1 156 ? -18.067 -24.892 25.612 1.00 97.50 156 TYR A O 1
ATOM 1249 N N . PHE A 1 157 ? -16.929 -23.864 23.975 1.00 96.75 157 PHE A N 1
ATOM 1250 C CA . PHE A 1 157 ? -15.616 -24.374 24.393 1.00 96.75 157 PHE A CA 1
ATOM 1251 C C . PHE A 1 157 ? -15.250 -23.941 25.825 1.00 96.75 157 PHE A C 1
ATOM 1253 O O . PHE A 1 157 ? -14.816 -24.773 26.615 1.00 96.75 157 PHE A O 1
ATOM 1260 N N . GLU A 1 158 ? -15.500 -22.679 26.182 1.00 95.56 158 GLU A N 1
ATOM 1261 C CA . GLU A 1 158 ? -15.154 -22.119 27.498 1.00 95.56 158 GLU A CA 1
ATOM 1262 C C . GLU A 1 158 ? -16.175 -22.461 28.589 1.00 95.56 158 GLU A C 1
ATOM 1264 O O . GLU A 1 158 ? -15.826 -22.687 29.745 1.00 95.56 158 GLU A O 1
ATOM 1269 N N . THR A 1 159 ? -17.464 -22.484 28.241 1.00 96.81 159 THR A N 1
ATOM 1270 C CA . THR A 1 159 ? -18.549 -22.504 29.244 1.00 96.81 159 THR A CA 1
ATOM 1271 C C . THR A 1 159 ? -19.424 -23.753 29.199 1.00 96.81 159 THR A C 1
ATOM 1273 O O . THR A 1 159 ? -20.213 -23.988 30.121 1.00 96.81 159 THR A O 1
ATOM 1276 N N . GLY A 1 160 ? -19.296 -24.576 28.155 1.00 97.62 160 GLY A N 1
ATOM 1277 C CA . GLY A 1 160 ? -20.090 -25.783 27.944 1.00 97.62 160 GLY A CA 1
ATOM 1278 C C . GLY A 1 160 ? -21.592 -25.541 28.158 1.00 97.62 160 GLY A C 1
ATOM 1279 O O . GLY A 1 160 ? -22.149 -24.580 27.630 1.00 97.62 160 GLY A O 1
ATOM 1280 N N . PRO A 1 161 ? -22.289 -26.356 28.972 1.00 97.94 161 PRO A N 1
ATOM 1281 C CA . PRO A 1 161 ? -23.728 -26.197 29.197 1.00 97.94 161 PRO A CA 1
ATOM 1282 C C . PRO A 1 161 ? -24.107 -24.924 29.978 1.00 97.94 161 PRO A C 1
ATOM 1284 O O . PRO A 1 161 ? -25.294 -24.630 30.119 1.00 97.94 161 PRO A O 1
ATOM 1287 N N . ARG A 1 162 ? -23.132 -24.163 30.495 1.00 98.31 162 ARG A N 1
ATOM 1288 C CA . ARG A 1 162 ? -23.357 -22.938 31.277 1.00 98.31 162 ARG A CA 1
ATOM 1289 C C . ARG A 1 162 ? -23.315 -21.662 30.432 1.00 98.31 162 ARG A C 1
ATOM 1291 O O . ARG A 1 162 ? -23.446 -20.579 30.992 1.00 98.31 162 ARG A O 1
ATOM 1298 N N . THR A 1 163 ? -23.201 -21.749 29.104 1.00 98.31 163 THR A N 1
ATOM 1299 C CA . THR A 1 163 ? -23.151 -20.575 28.209 1.00 98.31 163 THR A CA 1
ATOM 1300 C C . THR A 1 163 ? -24.228 -19.524 28.502 1.00 98.31 163 THR A C 1
ATOM 1302 O O . THR A 1 163 ? -23.913 -18.344 28.618 1.00 98.31 163 THR A O 1
ATOM 1305 N N . ASN A 1 164 ? -25.485 -19.933 28.709 1.00 98.31 164 ASN A N 1
ATOM 1306 C CA . ASN A 1 164 ? -26.574 -18.993 29.010 1.00 98.31 164 ASN A CA 1
ATOM 1307 C C . ASN A 1 164 ? -26.400 -18.276 30.358 1.00 98.31 164 ASN A C 1
ATOM 1309 O O . ASN A 1 164 ? -26.723 -17.098 30.464 1.00 98.31 164 ASN A O 1
ATOM 1313 N N . GLU A 1 165 ? -25.891 -18.968 31.380 1.00 98.44 165 GLU A N 1
ATOM 1314 C CA . GLU A 1 165 ? -25.617 -18.380 32.698 1.00 98.44 165 GLU A CA 1
ATOM 1315 C C . GLU A 1 165 ? -24.534 -17.298 32.585 1.00 98.44 165 GLU A C 1
ATOM 1317 O O . GLU A 1 165 ? -24.704 -16.179 33.067 1.00 98.44 165 GLU A O 1
ATOM 1322 N N . HIS A 1 166 ? -23.441 -17.603 31.880 1.00 98.31 166 HIS A N 1
ATOM 1323 C CA . HIS A 1 166 ? -22.351 -16.654 31.663 1.00 98.31 166 HIS A CA 1
ATOM 1324 C C . HIS A 1 166 ? -22.786 -15.462 30.799 1.00 98.31 166 HIS A C 1
ATOM 1326 O O . HIS A 1 166 ? -22.493 -14.321 31.154 1.00 98.31 166 HIS A O 1
ATOM 1332 N N . ALA A 1 167 ? -23.558 -15.698 29.734 1.00 98.56 167 ALA A N 1
ATOM 1333 C CA . ALA A 1 167 ? -24.121 -14.633 28.907 1.00 98.56 167 ALA A CA 1
ATOM 1334 C C . ALA A 1 167 ? -25.061 -13.706 29.703 1.00 98.56 167 ALA A C 1
ATOM 1336 O O . ALA A 1 167 ? -25.019 -12.492 29.526 1.00 98.56 167 ALA A O 1
ATOM 1337 N N . GLN A 1 168 ? -25.872 -14.243 30.623 1.00 98.69 168 GLN A N 1
ATOM 1338 C CA . GLN A 1 168 ? -26.725 -13.439 31.510 1.00 98.69 168 GLN A CA 1
ATOM 1339 C C . GLN A 1 168 ? -25.908 -12.567 32.469 1.00 98.69 168 GLN A C 1
ATOM 1341 O O . GLN A 1 168 ? -26.235 -11.393 32.660 1.00 98.69 168 GLN A O 1
ATOM 1346 N N . ASN A 1 169 ? -24.837 -13.121 33.044 1.00 98.44 169 ASN A N 1
ATOM 1347 C CA . ASN A 1 169 ? -23.924 -12.375 33.909 1.00 98.44 169 ASN A CA 1
ATOM 1348 C C . ASN A 1 169 ? -23.224 -11.249 33.140 1.00 98.44 169 ASN A C 1
ATOM 1350 O O . ASN A 1 169 ? -23.145 -10.124 33.630 1.00 98.44 169 ASN A O 1
ATOM 1354 N N . PHE A 1 170 ? -22.764 -11.527 31.921 1.00 98.50 170 PHE A N 1
ATOM 1355 C CA . PHE A 1 170 ? -22.170 -10.522 31.048 1.00 98.50 170 PHE A CA 1
ATOM 1356 C C . PHE A 1 170 ? -23.180 -9.436 30.643 1.00 98.50 170 PHE A C 1
ATOM 1358 O O . PHE A 1 170 ? -22.909 -8.248 30.805 1.00 98.50 170 PHE A O 1
ATOM 1365 N N . GLY A 1 171 ? -24.386 -9.821 30.214 1.00 98.62 171 GLY A N 1
ATOM 1366 C CA . GLY A 1 171 ? -25.453 -8.879 29.866 1.00 98.62 171 GLY A CA 1
ATOM 1367 C C . GLY A 1 171 ? -25.857 -7.964 31.029 1.00 98.62 171 GLY A C 1
ATOM 1368 O O . GLY A 1 171 ? -26.213 -6.809 30.807 1.00 98.62 171 GLY A O 1
ATOM 1369 N N . ALA A 1 172 ? -25.751 -8.432 32.279 1.00 98.69 172 ALA A N 1
ATOM 1370 C CA . ALA A 1 172 ? -25.946 -7.589 33.460 1.00 98.69 172 ALA A CA 1
ATOM 1371 C C . ALA A 1 172 ? -24.847 -6.523 33.629 1.00 98.69 172 ALA A C 1
ATOM 1373 O O . ALA A 1 172 ? -25.167 -5.397 34.000 1.00 98.69 172 ALA A O 1
ATOM 1374 N N . GLN A 1 173 ? -23.586 -6.843 33.317 1.00 98.62 173 GLN A N 1
ATOM 1375 C CA . GLN A 1 173 ? -22.488 -5.866 33.335 1.00 98.62 173 GLN A CA 1
ATOM 1376 C C . GLN A 1 173 ? -22.653 -4.806 32.236 1.00 98.62 173 GLN A C 1
ATOM 1378 O O . GLN A 1 173 ? -22.405 -3.627 32.468 1.00 98.62 173 GLN A O 1
ATOM 1383 N N . VAL A 1 174 ? -23.108 -5.199 31.043 1.00 98.75 174 VAL A N 1
ATOM 1384 C CA . VAL A 1 174 ? -23.378 -4.244 29.954 1.00 98.75 174 VAL A CA 1
ATOM 1385 C C . VAL A 1 174 ? -24.572 -3.338 30.293 1.00 98.75 174 VAL A C 1
ATOM 1387 O O . VAL A 1 174 ? -24.509 -2.131 30.064 1.00 98.75 174 VAL A O 1
ATOM 1390 N N . ASP A 1 175 ? -25.641 -3.883 30.889 1.00 98.56 175 ASP A N 1
ATOM 1391 C CA . ASP A 1 175 ? -26.786 -3.097 31.378 1.00 98.56 175 ASP A CA 1
ATOM 1392 C C . ASP A 1 175 ? -26.365 -2.044 32.414 1.00 98.56 175 ASP A C 1
ATOM 1394 O O . ASP A 1 175 ? -26.792 -0.892 32.331 1.00 98.56 175 ASP A O 1
ATOM 1398 N N . GLU A 1 176 ? -25.512 -2.432 33.365 1.00 98.38 176 GLU A N 1
ATOM 1399 C CA . GLU A 1 176 ? -24.917 -1.531 34.355 1.00 98.38 176 GLU A CA 1
ATOM 1400 C C . GLU A 1 176 ? -24.161 -0.379 33.675 1.00 98.38 176 GLU A C 1
ATOM 1402 O O . GLU A 1 176 ? -24.402 0.789 33.983 1.00 98.38 176 GLU A O 1
ATOM 1407 N N . LEU A 1 177 ? -23.291 -0.692 32.711 1.00 98.56 177 LEU A N 1
ATOM 1408 C CA . LEU A 1 177 ? -22.494 0.311 32.006 1.00 98.56 177 LEU A CA 1
ATOM 1409 C C . LEU A 1 177 ? -23.353 1.287 31.202 1.00 98.56 177 LEU A C 1
ATOM 1411 O O . LEU A 1 177 ? -23.109 2.492 31.255 1.00 98.56 177 LEU A O 1
ATOM 1415 N N . LEU A 1 178 ? -24.391 0.805 30.516 1.00 98.44 178 LEU A N 1
ATOM 1416 C CA . LEU A 1 178 ? -25.334 1.681 29.819 1.00 98.44 178 LEU A CA 1
ATOM 1417 C C . LEU A 1 178 ? -26.059 2.617 30.794 1.00 98.44 178 LEU A C 1
ATOM 1419 O O . LEU A 1 178 ? -26.135 3.814 30.539 1.00 98.44 178 LEU A O 1
ATOM 1423 N N . ARG A 1 179 ? -26.531 2.123 31.944 1.00 97.62 179 ARG A N 1
ATOM 1424 C CA . ARG A 1 179 ? -27.190 2.983 32.948 1.00 97.62 179 ARG A CA 1
ATOM 1425 C C . ARG A 1 179 ? -26.248 4.052 33.499 1.00 97.62 179 ARG A C 1
ATOM 1427 O O . ARG A 1 179 ? -26.665 5.191 33.691 1.00 97.62 179 ARG A O 1
ATOM 1434 N N . ASN A 1 180 ? -24.988 3.694 33.730 1.00 98.19 180 ASN A N 1
ATOM 1435 C CA . ASN A 1 180 ? -24.003 4.594 34.325 1.00 98.19 180 ASN A CA 1
ATOM 1436 C C . ASN A 1 180 ? -23.434 5.611 33.324 1.00 98.19 180 ASN A C 1
ATOM 1438 O O . ASN A 1 180 ? -23.116 6.734 33.716 1.00 98.19 180 ASN A O 1
ATOM 1442 N N . HIS A 1 181 ? -23.299 5.238 32.046 1.00 98.06 181 HIS A N 1
ATOM 1443 C CA . HIS A 1 181 ? -22.547 6.023 31.055 1.00 98.06 181 HIS A CA 1
ATOM 1444 C C . HIS A 1 181 ? -23.348 6.450 29.816 1.00 98.06 181 HIS A C 1
ATOM 1446 O O . HIS A 1 181 ? -22.849 7.262 29.036 1.00 98.06 181 HIS A O 1
ATOM 1452 N N . ALA A 1 182 ? -24.575 5.954 29.643 1.00 96.06 182 ALA A N 1
ATOM 1453 C CA . ALA A 1 182 ? -25.493 6.327 28.563 1.00 96.06 182 ALA A CA 1
ATOM 1454 C C . ALA A 1 182 ? -26.867 6.827 29.066 1.00 96.06 182 ALA A C 1
ATOM 1456 O O . ALA A 1 182 ? -27.736 7.165 28.259 1.00 96.06 182 ALA A O 1
ATOM 1457 N N . GLY A 1 183 ? -27.067 6.911 30.388 1.00 91.56 183 GLY A N 1
ATOM 1458 C CA . GLY A 1 183 ? -28.317 7.368 30.997 1.00 91.56 183 GLY A CA 1
ATOM 1459 C C . GLY A 1 183 ? -29.499 6.477 30.609 1.00 91.56 183 GLY A C 1
ATOM 1460 O O . GLY A 1 183 ? -29.459 5.261 30.797 1.00 91.56 183 GLY A O 1
ATOM 1461 N N . ASP A 1 184 ? -30.545 7.088 30.051 1.00 94.69 184 ASP A N 1
ATOM 1462 C CA . ASP A 1 184 ? -31.751 6.382 29.600 1.00 94.69 184 ASP A CA 1
ATOM 1463 C C . ASP A 1 184 ? -31.638 5.831 28.165 1.00 94.69 184 ASP A C 1
ATOM 1465 O O . ASP A 1 184 ? -32.557 5.155 27.701 1.00 94.69 184 ASP A O 1
ATOM 1469 N N . ASN A 1 185 ? -30.537 6.085 27.441 1.00 97.94 185 ASN A N 1
ATOM 1470 C CA . ASN A 1 185 ? -30.372 5.562 26.085 1.00 97.94 185 ASN A CA 1
ATOM 1471 C C . ASN A 1 185 ? -30.044 4.058 26.127 1.00 97.94 185 ASN A C 1
ATOM 1473 O O . ASN A 1 185 ? -29.003 3.629 26.626 1.00 97.94 185 ASN A O 1
ATOM 1477 N N . ARG A 1 186 ? -30.961 3.251 25.585 1.00 98.12 186 ARG A N 1
ATOM 1478 C CA . ARG A 1 186 ? -30.885 1.783 25.547 1.00 98.12 186 ARG A CA 1
ATOM 1479 C C . ARG A 1 186 ? -30.487 1.220 24.187 1.00 98.12 186 ARG A C 1
ATOM 1481 O O . ARG A 1 186 ? -30.538 0.006 24.013 1.00 98.12 186 ARG A O 1
ATOM 1488 N N . ARG A 1 187 ? -30.088 2.077 23.246 1.00 98.75 187 ARG A N 1
ATOM 1489 C CA . ARG A 1 187 ? -29.648 1.699 21.901 1.00 98.75 187 ARG A CA 1
ATOM 1490 C C . ARG A 1 187 ? -28.148 1.426 21.930 1.00 98.75 187 ARG A C 1
ATOM 1492 O O . ARG A 1 187 ? -27.353 2.333 22.184 1.00 98.75 187 ARG A O 1
ATOM 1499 N N . LEU A 1 188 ? -27.768 0.173 21.711 1.00 98.88 188 LEU A N 1
ATOM 1500 C CA . LEU A 1 188 ? -26.388 -0.304 21.772 1.00 98.88 188 LEU A CA 1
ATOM 1501 C C . LEU A 1 188 ? -25.994 -0.866 20.409 1.00 98.88 188 LEU A C 1
ATOM 1503 O O . LEU A 1 188 ? -26.595 -1.830 19.943 1.00 98.88 188 LEU A O 1
ATOM 1507 N N . ALA A 1 189 ? -24.967 -0.297 19.787 1.00 98.88 189 ALA A N 1
ATOM 1508 C CA . ALA A 1 189 ? -24.350 -0.920 18.622 1.00 98.88 189 ALA A CA 1
ATOM 1509 C C . ALA A 1 189 ? -23.610 -2.200 19.037 1.00 98.88 189 ALA A C 1
ATOM 1511 O O . ALA A 1 189 ? -22.900 -2.196 20.040 1.00 98.88 189 ALA A O 1
ATOM 1512 N N . VAL A 1 190 ? -23.753 -3.282 18.274 1.00 98.88 190 VAL A N 1
ATOM 1513 C CA . VAL A 1 190 ? -23.007 -4.533 18.482 1.00 98.88 190 VAL A CA 1
ATOM 1514 C C . VAL A 1 190 ? -22.466 -5.007 17.138 1.00 98.88 190 VAL A C 1
ATOM 1516 O O . VAL A 1 190 ? -23.227 -5.105 16.179 1.00 98.88 190 VAL A O 1
ATOM 1519 N N . ASP A 1 191 ? -21.160 -5.263 17.036 1.00 98.56 191 ASP A N 1
ATOM 1520 C CA . ASP A 1 191 ? -20.534 -5.681 15.772 1.00 98.56 191 ASP A CA 1
ATOM 1521 C C . ASP A 1 191 ? -20.753 -7.174 15.468 1.00 98.56 191 ASP A C 1
ATOM 1523 O O . ASP A 1 191 ? -21.170 -7.537 14.367 1.00 98.56 191 ASP A O 1
ATOM 1527 N N . ARG A 1 192 ? -20.488 -8.042 16.447 1.00 97.06 192 ARG A N 1
ATOM 1528 C CA . ARG A 1 192 ? -20.679 -9.496 16.451 1.00 97.06 192 ARG A CA 1
ATOM 1529 C C . ARG A 1 192 ? -20.934 -9.932 17.892 1.00 97.06 192 ARG A C 1
ATOM 1531 O O . ARG A 1 192 ? -20.420 -9.326 18.821 1.00 97.06 192 ARG A O 1
ATOM 1538 N N . ILE A 1 193 ? -21.725 -10.978 18.108 1.00 97.88 193 ILE A N 1
ATOM 1539 C CA . ILE A 1 193 ? -21.937 -11.553 19.444 1.00 97.88 193 ILE A CA 1
ATOM 1540 C C . ILE A 1 193 ? -22.505 -12.970 19.323 1.00 97.88 193 ILE A C 1
ATOM 1542 O O . ILE A 1 193 ? -23.264 -13.264 18.399 1.00 97.88 193 ILE A O 1
ATOM 1546 N N . GLU A 1 194 ? -22.183 -13.844 20.278 1.00 97.75 194 GLU A N 1
ATOM 1547 C CA . GLU A 1 194 ? -22.844 -15.147 20.403 1.00 97.75 194 GLU A CA 1
ATOM 1548 C C . GLU A 1 194 ? -24.353 -14.988 20.634 1.00 97.75 194 GLU A C 1
ATOM 1550 O O . GL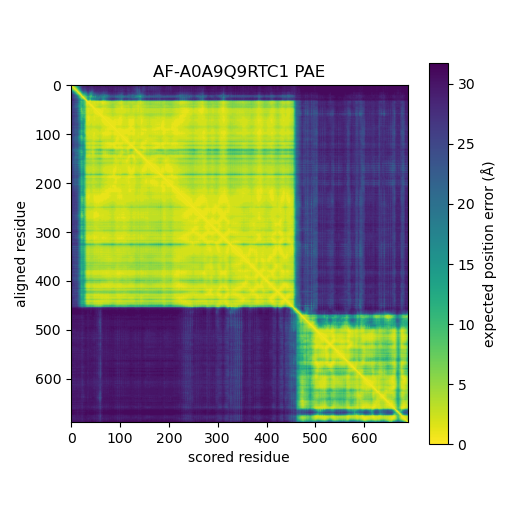U A 1 194 ? -24.807 -14.092 21.354 1.00 97.75 194 GLU A O 1
ATOM 1555 N N . ALA A 1 195 ? -25.149 -15.918 20.101 1.00 98.19 195 ALA A N 1
ATOM 1556 C CA . ALA A 1 195 ? -26.610 -15.855 20.188 1.00 98.19 195 ALA A CA 1
ATOM 1557 C C . ALA A 1 195 ? -27.131 -15.774 21.638 1.00 98.19 195 ALA A C 1
ATOM 1559 O O . ALA A 1 195 ? -28.141 -15.122 21.905 1.00 98.19 195 ALA A O 1
ATOM 1560 N N . ALA A 1 196 ? -26.445 -16.420 22.589 1.00 98.31 196 ALA A N 1
ATOM 1561 C CA . ALA A 1 196 ? -26.781 -16.336 24.010 1.00 98.31 196 ALA A CA 1
ATOM 1562 C C . ALA A 1 196 ? -26.571 -14.920 24.574 1.00 98.31 196 ALA A C 1
ATOM 1564 O O . ALA A 1 196 ? -27.396 -14.447 25.355 1.00 98.31 196 ALA A O 1
ATOM 1565 N N . GLY A 1 197 ? -25.504 -14.237 24.147 1.00 98.50 197 GLY A N 1
ATOM 1566 C CA . GLY A 1 197 ? -25.226 -12.849 24.513 1.00 98.50 197 GLY A CA 1
ATOM 1567 C C . GLY A 1 197 ? -26.270 -11.894 23.953 1.00 98.50 197 GLY A C 1
ATOM 1568 O O . GLY A 1 197 ? -26.820 -11.103 24.713 1.00 98.50 197 GLY A O 1
ATOM 1569 N N . LEU A 1 198 ? -26.621 -12.029 22.666 1.00 98.69 198 LEU A N 1
ATOM 1570 C CA . LEU A 1 198 ? -27.689 -11.235 22.044 1.00 98.69 198 LEU A CA 1
ATOM 1571 C C . LEU A 1 198 ? -28.992 -11.328 22.852 1.00 98.69 198 LEU A C 1
ATOM 1573 O O . LEU A 1 198 ? -29.528 -10.315 23.295 1.00 98.69 198 LEU A O 1
ATOM 1577 N N . ARG A 1 199 ? -29.445 -12.554 23.142 1.00 98.69 199 ARG A N 1
ATOM 1578 C CA . ARG A 1 199 ? -30.667 -12.792 23.929 1.00 98.69 199 ARG A CA 1
ATOM 1579 C C . ARG A 1 199 ? -30.576 -12.225 25.345 1.00 98.69 199 ARG A C 1
ATOM 1581 O O . ARG A 1 199 ? -31.576 -11.754 25.882 1.00 98.69 199 ARG A O 1
ATOM 1588 N N . ALA A 1 200 ? -29.399 -12.288 25.969 1.00 98.69 200 ALA A N 1
ATOM 1589 C CA . ALA A 1 200 ? -29.180 -11.726 27.297 1.00 98.69 200 ALA A CA 1
ATOM 1590 C C . ALA A 1 200 ? -29.284 -10.192 27.300 1.00 98.69 200 ALA A C 1
ATOM 1592 O O . ALA A 1 200 ? -29.840 -9.634 28.246 1.00 98.69 200 ALA A O 1
ATOM 1593 N N . LEU A 1 201 ? -28.802 -9.519 26.248 1.00 98.75 201 LEU A N 1
ATOM 1594 C CA . LEU A 1 201 ? -28.941 -8.069 26.077 1.00 98.75 201 LEU A CA 1
ATOM 1595 C C . LEU A 1 201 ? -30.404 -7.673 25.813 1.00 98.75 201 LEU A C 1
ATOM 1597 O O . LEU A 1 201 ? -30.937 -6.801 26.502 1.00 98.75 201 LEU A O 1
ATOM 1601 N N . GLU A 1 202 ? -31.091 -8.356 24.894 1.00 98.50 202 GLU A N 1
ATOM 1602 C CA . GLU A 1 202 ? -32.508 -8.100 24.584 1.00 98.50 202 GLU A CA 1
ATOM 1603 C C . GLU A 1 202 ? -33.411 -8.294 25.813 1.00 98.50 202 GLU A C 1
ATOM 1605 O O . GLU A 1 202 ? -34.298 -7.482 26.081 1.00 98.50 202 GLU A O 1
ATOM 1610 N N . ALA A 1 203 ? -33.141 -9.314 26.636 1.00 98.44 203 ALA A N 1
ATOM 1611 C CA . ALA A 1 203 ? -33.867 -9.556 27.885 1.00 98.44 203 ALA A CA 1
ATOM 1612 C C . ALA A 1 203 ? -33.711 -8.422 28.922 1.00 98.44 203 ALA A C 1
ATOM 1614 O O . ALA A 1 203 ? -34.499 -8.334 29.866 1.00 98.44 203 ALA A O 1
ATOM 1615 N N . LYS A 1 204 ? -32.715 -7.540 28.757 1.00 98.12 204 LYS A N 1
ATOM 1616 C CA . LYS A 1 204 ? -32.515 -6.320 29.559 1.00 98.12 204 LYS A CA 1
ATOM 1617 C C . LYS A 1 204 ? -33.164 -5.081 28.932 1.00 98.12 204 LYS A C 1
ATOM 1619 O O . LYS A 1 204 ? -32.943 -3.971 29.422 1.00 98.12 204 LYS A O 1
ATOM 1624 N N . GLY A 1 205 ? -33.937 -5.244 27.857 1.00 98.00 205 GLY A N 1
ATOM 1625 C CA . GLY A 1 205 ? -34.535 -4.137 27.111 1.00 98.00 205 GLY A CA 1
ATOM 1626 C C . GLY A 1 205 ? -33.493 -3.259 26.418 1.00 98.00 205 GLY A C 1
ATOM 1627 O O . GLY A 1 205 ? -33.671 -2.046 26.358 1.00 98.00 205 GLY A O 1
ATOM 1628 N N . ILE A 1 206 ? -32.369 -3.843 25.990 1.00 98.75 206 ILE A N 1
ATOM 1629 C CA . ILE A 1 206 ? -31.371 -3.170 25.150 1.00 98.75 206 ILE A CA 1
ATOM 1630 C C . ILE A 1 206 ? -31.785 -3.369 23.692 1.00 98.75 206 ILE A C 1
ATOM 1632 O O . ILE A 1 206 ? -32.000 -4.500 23.260 1.00 98.75 206 ILE A O 1
ATOM 1636 N N . GLU A 1 207 ? -31.892 -2.276 22.943 1.00 98.56 207 GLU A N 1
ATOM 1637 C CA . GLU A 1 207 ? -32.095 -2.302 21.496 1.00 98.56 207 GLU A CA 1
ATOM 1638 C C . GLU A 1 207 ? -30.734 -2.481 20.820 1.00 98.56 207 GLU A C 1
ATOM 1640 O O . GLU A 1 207 ? -29.898 -1.573 20.829 1.00 98.56 207 GLU A O 1
ATOM 1645 N N . VAL A 1 208 ? -30.499 -3.665 20.258 1.00 98.69 208 VAL A N 1
ATOM 1646 C CA . VAL A 1 208 ? -29.251 -3.977 19.557 1.00 98.69 208 VAL A CA 1
ATOM 1647 C C . VAL A 1 208 ? -29.298 -3.412 18.138 1.00 98.69 208 VAL A C 1
ATOM 1649 O O . VAL A 1 208 ? -30.165 -3.763 17.343 1.00 98.69 208 VAL A O 1
ATOM 1652 N N . CYS A 1 209 ? -28.353 -2.524 17.841 1.00 98.62 209 CYS A N 1
ATOM 1653 C CA . CYS A 1 209 ? -28.170 -1.860 16.555 1.00 98.62 209 CYS A CA 1
ATOM 1654 C C . CYS A 1 209 ? -26.922 -2.399 15.837 1.00 98.62 209 CYS A C 1
ATOM 1656 O O . CYS A 1 209 ? -26.046 -2.999 16.460 1.00 98.62 209 CYS A O 1
ATOM 1658 N N . ASP A 1 210 ? -26.810 -2.129 14.537 1.00 98.19 210 ASP A N 1
ATOM 1659 C CA . ASP A 1 210 ? -25.653 -2.527 13.729 1.00 98.19 210 ASP A CA 1
ATOM 1660 C C . ASP A 1 210 ? -24.369 -1.796 14.166 1.00 98.19 210 ASP A C 1
ATOM 1662 O O . ASP A 1 210 ? -24.230 -0.581 13.990 1.00 98.19 210 ASP A O 1
ATOM 1666 N N . GLY A 1 211 ? -23.429 -2.544 14.752 1.00 98.69 211 GLY A N 1
ATOM 1667 C CA . GLY A 1 211 ? -22.125 -2.028 15.151 1.00 98.69 211 GLY A CA 1
ATOM 1668 C C . GLY A 1 211 ? -21.107 -1.933 14.022 1.00 98.69 211 GLY A C 1
ATOM 1669 O O . GLY A 1 211 ? -20.232 -1.072 14.102 1.00 98.69 211 GLY A O 1
ATOM 1670 N N . GLN A 1 212 ? -21.239 -2.719 12.950 1.00 98.50 212 GLN A N 1
ATOM 1671 C CA . GLN A 1 212 ? -20.323 -2.640 11.808 1.00 98.50 212 GLN A CA 1
ATOM 1672 C C . GLN A 1 212 ? -20.496 -1.307 11.082 1.00 98.50 212 GLN A C 1
ATOM 1674 O O . GLN A 1 212 ? -19.518 -0.627 10.788 1.00 98.50 212 GLN A O 1
ATOM 1679 N N . ALA A 1 213 ? -21.735 -0.832 10.917 1.00 98.00 213 ALA A N 1
ATOM 1680 C CA . ALA A 1 213 ? -21.983 0.499 10.362 1.00 98.00 213 ALA A CA 1
ATOM 1681 C C . ALA A 1 213 ? -21.298 1.632 11.155 1.00 98.00 213 ALA A C 1
ATOM 1683 O O . ALA A 1 213 ? -20.953 2.662 10.572 1.00 98.00 213 ALA A O 1
ATOM 1684 N N . VAL A 1 214 ? -21.106 1.473 12.470 1.00 98.81 214 VAL A N 1
ATOM 1685 C CA . VAL A 1 214 ? -20.379 2.436 13.314 1.00 98.81 214 VAL A CA 1
ATOM 1686 C C . VAL A 1 214 ? -18.874 2.305 13.098 1.00 98.81 214 VAL A C 1
ATOM 1688 O O . VAL A 1 214 ? -18.211 3.313 12.848 1.00 98.81 214 VAL A O 1
ATOM 1691 N N . THR A 1 215 ? -18.329 1.092 13.198 1.00 98.81 215 THR A N 1
ATOM 1692 C CA . THR A 1 215 ? -16.879 0.868 13.151 1.00 98.81 215 THR A CA 1
ATOM 1693 C C . THR A 1 215 ? -16.304 1.100 11.764 1.00 98.81 215 THR A C 1
ATOM 1695 O O . THR A 1 215 ? -15.300 1.797 11.661 1.00 98.81 215 THR A O 1
ATOM 1698 N N . GLU A 1 216 ? -16.965 0.631 10.707 1.00 98.75 216 GLU A N 1
ATOM 1699 C CA . GLU A 1 216 ? -16.537 0.846 9.322 1.00 98.75 216 GLU A CA 1
ATOM 1700 C C . GLU A 1 216 ? -16.450 2.345 8.994 1.00 98.75 216 GLU A C 1
ATOM 1702 O O . GLU A 1 216 ? -15.429 2.824 8.511 1.00 98.75 216 GLU A O 1
ATOM 1707 N N . HIS A 1 217 ? -17.454 3.146 9.373 1.00 98.69 217 HIS A N 1
ATOM 1708 C CA . HIS A 1 217 ? -17.419 4.599 9.142 1.00 98.69 217 HIS A CA 1
ATOM 1709 C C . HIS A 1 217 ? -16.423 5.341 10.048 1.00 98.69 217 HIS A C 1
ATOM 1711 O O . HIS A 1 217 ? -15.925 6.409 9.675 1.00 98.69 217 HIS A O 1
ATOM 1717 N N . ALA A 1 218 ? -16.142 4.820 11.246 1.00 98.75 218 ALA A N 1
ATOM 1718 C CA . ALA A 1 218 ? -15.111 5.380 12.114 1.00 98.75 218 ALA A CA 1
ATOM 1719 C C . ALA A 1 218 ? -13.718 5.153 11.505 1.00 98.75 218 ALA A C 1
ATOM 1721 O O . ALA A 1 218 ? -12.970 6.119 11.343 1.00 98.75 218 ALA A O 1
ATOM 1722 N N . ARG A 1 219 ? -13.433 3.905 11.108 1.00 98.88 219 ARG A N 1
ATOM 1723 C CA . ARG A 1 219 ? -12.163 3.417 10.542 1.00 98.88 219 ARG A CA 1
ATOM 1724 C C . ARG A 1 219 ? -11.879 3.938 9.137 1.00 98.88 219 ARG A C 1
ATOM 1726 O O . ARG A 1 219 ? -10.720 4.110 8.773 1.00 98.88 219 ARG A O 1
ATOM 1733 N N . MET A 1 220 ? -12.919 4.247 8.367 1.00 98.50 220 MET A N 1
ATOM 1734 C CA . MET A 1 220 ? -12.819 4.734 6.989 1.00 98.50 220 MET A CA 1
ATOM 1735 C C . MET A 1 220 ? -11.908 5.964 6.833 1.00 98.50 220 MET A C 1
ATOM 1737 O O . MET A 1 220 ? -11.223 6.067 5.821 1.00 98.50 220 MET A O 1
ATOM 1741 N N . ILE A 1 221 ? -11.863 6.874 7.816 1.00 98.69 221 ILE A N 1
ATOM 1742 C CA . ILE A 1 221 ? -11.030 8.089 7.768 1.00 98.69 221 ILE A CA 1
ATOM 1743 C C . ILE A 1 221 ? -9.842 7.940 8.716 1.00 98.69 221 ILE A C 1
ATOM 1745 O O . ILE A 1 221 ? -10.032 7.864 9.931 1.00 98.69 221 ILE A O 1
ATOM 1749 N N . LYS A 1 222 ? -8.628 7.926 8.160 1.00 98.88 222 LYS A N 1
ATOM 1750 C CA . LYS A 1 222 ? -7.382 7.757 8.911 1.00 98.88 222 LYS A CA 1
ATOM 1751 C C . LYS A 1 222 ? -6.883 9.100 9.429 1.00 98.88 222 LYS A C 1
ATOM 1753 O O . LYS A 1 222 ? -6.798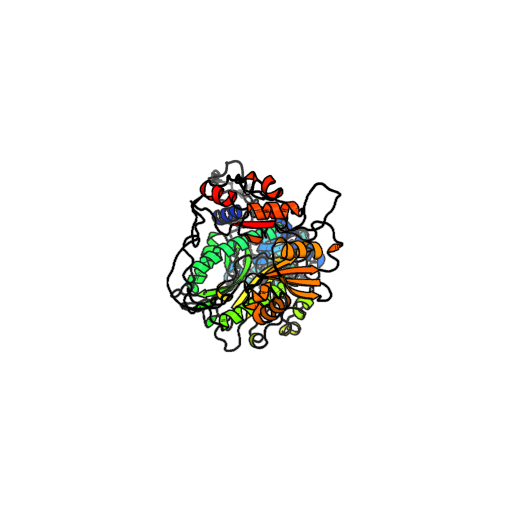 10.085 8.694 1.00 98.88 222 LYS A O 1
ATOM 1758 N N . GLY A 1 223 ? -6.494 9.127 10.699 1.00 98.62 223 GLY A N 1
ATOM 1759 C CA . GLY A 1 223 ? -5.815 10.275 11.291 1.00 98.62 223 GLY A CA 1
ATOM 1760 C C . GLY A 1 223 ? -4.359 10.404 10.815 1.00 98.62 223 GLY A C 1
ATOM 1761 O O . GLY A 1 223 ? -3.789 9.450 10.284 1.00 98.62 223 GLY A O 1
ATOM 1762 N N . PRO A 1 224 ? -3.692 11.545 11.071 1.00 98.56 224 PRO A N 1
ATOM 1763 C CA . PRO A 1 224 ? -2.305 11.758 10.648 1.00 98.56 224 PRO A CA 1
ATOM 1764 C C . PRO A 1 224 ? -1.324 10.706 11.183 1.00 98.56 224 PRO A C 1
ATOM 1766 O O . PRO A 1 224 ? -0.442 10.254 10.457 1.00 98.56 224 PRO A O 1
ATOM 1769 N N . ASP A 1 225 ? -1.481 10.296 12.446 1.00 98.81 225 ASP A N 1
ATOM 1770 C CA . ASP A 1 225 ? -0.639 9.258 13.045 1.00 98.81 225 ASP A CA 1
ATOM 1771 C C . ASP A 1 225 ? -0.984 7.854 12.497 1.00 98.81 225 ASP A C 1
ATOM 1773 O O . ASP A 1 225 ? -0.094 7.021 12.380 1.00 98.81 225 ASP A O 1
ATOM 1777 N N . GLU A 1 226 ? -2.224 7.589 12.065 1.00 98.88 226 GLU A N 1
ATOM 1778 C CA . GLU A 1 226 ? -2.553 6.328 11.379 1.00 98.88 226 GLU A CA 1
ATOM 1779 C C . GLU A 1 226 ? -1.891 6.262 10.004 1.00 98.88 226 GLU A C 1
ATOM 1781 O O . GLU A 1 226 ? -1.258 5.263 9.683 1.00 98.88 226 GLU A O 1
ATOM 1786 N N . ILE A 1 227 ? -1.935 7.349 9.229 1.00 98.94 227 ILE A N 1
ATOM 1787 C CA . ILE A 1 227 ? -1.264 7.431 7.923 1.00 98.94 227 ILE A CA 1
ATOM 1788 C C . ILE A 1 227 ? 0.247 7.185 8.071 1.00 98.94 227 ILE A C 1
ATOM 1790 O O . ILE A 1 227 ? 0.840 6.457 7.278 1.00 98.94 227 ILE A O 1
ATOM 1794 N N . ARG A 1 228 ? 0.887 7.731 9.113 1.00 98.88 228 ARG A N 1
ATOM 1795 C CA . ARG A 1 228 ? 2.310 7.467 9.410 1.00 98.88 228 ARG A CA 1
ATOM 1796 C C . ARG A 1 228 ? 2.578 6.003 9.743 1.00 98.88 228 ARG A C 1
ATOM 1798 O O . ARG A 1 228 ? 3.538 5.429 9.232 1.00 98.88 228 ARG A O 1
ATOM 1805 N N . ALA A 1 229 ? 1.727 5.392 10.567 1.00 98.88 229 ALA A N 1
ATOM 1806 C CA . ALA A 1 229 ? 1.824 3.969 10.874 1.00 98.88 229 ALA A CA 1
ATOM 1807 C C . ALA A 1 229 ? 1.655 3.107 9.610 1.00 98.88 229 ALA A C 1
ATOM 1809 O O . ALA A 1 229 ? 2.432 2.174 9.419 1.00 98.88 229 ALA A O 1
ATOM 1810 N N . MET A 1 230 ? 0.726 3.461 8.712 1.00 98.88 230 MET A N 1
ATOM 1811 C CA . MET A 1 230 ? 0.544 2.773 7.428 1.00 98.88 230 MET A CA 1
ATOM 1812 C C . MET A 1 230 ? 1.779 2.896 6.532 1.00 98.88 230 MET A C 1
ATOM 1814 O O . MET A 1 230 ? 2.219 1.896 5.982 1.00 98.88 230 MET A O 1
ATOM 1818 N N . ARG A 1 231 ? 2.419 4.070 6.442 1.00 98.88 231 ARG A N 1
ATOM 1819 C CA . ARG A 1 231 ? 3.681 4.227 5.687 1.00 98.88 231 ARG A CA 1
ATOM 1820 C C . ARG A 1 231 ? 4.801 3.334 6.221 1.00 98.88 231 ARG A C 1
ATOM 1822 O O . ARG A 1 231 ? 5.532 2.730 5.442 1.00 98.88 231 ARG A O 1
ATOM 1829 N N . CYS A 1 232 ? 4.916 3.223 7.544 1.00 98.88 232 CYS A N 1
ATOM 1830 C CA . CYS A 1 232 ? 5.876 2.321 8.184 1.00 98.88 232 CYS A CA 1
ATOM 1831 C C . CYS A 1 232 ? 5.553 0.847 7.885 1.00 98.88 232 CYS A C 1
ATOM 1833 O O . CYS A 1 232 ? 6.459 0.050 7.625 1.00 98.88 232 CYS A O 1
ATOM 1835 N N . ALA A 1 233 ? 4.268 0.481 7.894 1.00 98.88 233 ALA A N 1
ATOM 1836 C CA . ALA A 1 233 ? 3.806 -0.856 7.538 1.00 98.88 233 ALA A CA 1
ATOM 1837 C C . ALA A 1 233 ? 4.110 -1.194 6.082 1.00 98.88 233 ALA A C 1
ATOM 1839 O O . ALA A 1 233 ? 4.714 -2.234 5.831 1.00 98.88 233 ALA A O 1
ATOM 1840 N N . ILE A 1 234 ? 3.799 -0.289 5.153 1.00 98.88 234 ILE A N 1
ATOM 1841 C CA . ILE A 1 234 ? 4.060 -0.472 3.725 1.00 98.88 234 ILE A CA 1
ATOM 1842 C C . ILE A 1 234 ? 5.554 -0.664 3.480 1.00 98.88 234 ILE A C 1
ATOM 1844 O O . ILE A 1 234 ? 5.936 -1.690 2.932 1.00 98.88 234 ILE A O 1
ATOM 1848 N N . ALA A 1 235 ? 6.414 0.220 3.996 1.00 98.75 235 ALA A N 1
ATOM 1849 C CA . ALA A 1 235 ? 7.864 0.068 3.850 1.00 98.75 235 ALA A CA 1
ATOM 1850 C C . ALA A 1 235 ? 8.387 -1.273 4.407 1.00 98.75 235 ALA A C 1
ATOM 1852 O O . ALA A 1 235 ? 9.280 -1.896 3.834 1.00 98.75 235 ALA A O 1
ATOM 1853 N N . SER A 1 236 ? 7.808 -1.748 5.515 1.00 98.81 236 SER A N 1
ATOM 1854 C CA . SER A 1 236 ? 8.161 -3.043 6.114 1.00 98.81 236 SER A CA 1
ATOM 1855 C C . SER A 1 236 ? 7.700 -4.227 5.262 1.00 98.81 236 SER A C 1
ATOM 1857 O O . SER A 1 236 ? 8.431 -5.208 5.124 1.00 98.81 236 SER A O 1
ATOM 1859 N N . CYS A 1 237 ? 6.498 -4.137 4.691 1.00 98.81 237 CYS A N 1
ATOM 1860 C CA . CYS A 1 237 ? 5.949 -5.135 3.782 1.00 98.81 237 CYS A CA 1
ATOM 1861 C C . CYS A 1 237 ? 6.761 -5.199 2.486 1.00 98.81 237 CYS A C 1
ATOM 1863 O O . CYS A 1 237 ? 7.116 -6.283 2.043 1.00 98.81 237 CYS A O 1
ATOM 1865 N N . GLU A 1 238 ? 7.150 -4.059 1.918 1.00 98.62 238 GLU A N 1
ATOM 1866 C CA . GLU A 1 238 ? 7.995 -3.992 0.721 1.00 98.62 238 GLU A CA 1
ATOM 1867 C C . GLU A 1 238 ? 9.377 -4.612 0.949 1.00 98.62 238 GLU A C 1
ATOM 1869 O O . GLU A 1 238 ? 9.890 -5.339 0.096 1.00 98.62 238 GLU A O 1
ATOM 1874 N N . ALA A 1 239 ? 9.958 -4.402 2.132 1.00 98.31 239 ALA A N 1
ATOM 1875 C CA . ALA A 1 239 ? 11.191 -5.075 2.521 1.00 98.31 239 ALA A CA 1
ATOM 1876 C C . ALA A 1 239 ? 10.999 -6.601 2.648 1.00 98.31 239 ALA A C 1
ATOM 1878 O O . ALA A 1 239 ? 11.854 -7.365 2.198 1.00 98.31 239 ALA A O 1
ATOM 1879 N N . ALA A 1 240 ? 9.863 -7.066 3.182 1.00 98.50 240 ALA A N 1
ATOM 1880 C CA . ALA A 1 240 ? 9.519 -8.490 3.202 1.00 98.50 240 ALA A CA 1
ATOM 1881 C C . ALA A 1 240 ? 9.260 -9.051 1.788 1.00 98.50 240 ALA A C 1
ATOM 1883 O O . ALA A 1 240 ? 9.685 -10.161 1.482 1.00 98.50 240 ALA A O 1
ATOM 1884 N N . LEU A 1 241 ? 8.649 -8.278 0.887 1.00 98.44 241 LEU A N 1
ATOM 1885 C CA . LEU A 1 241 ? 8.469 -8.655 -0.516 1.00 98.44 241 LEU A CA 1
ATOM 1886 C C . LEU A 1 241 ? 9.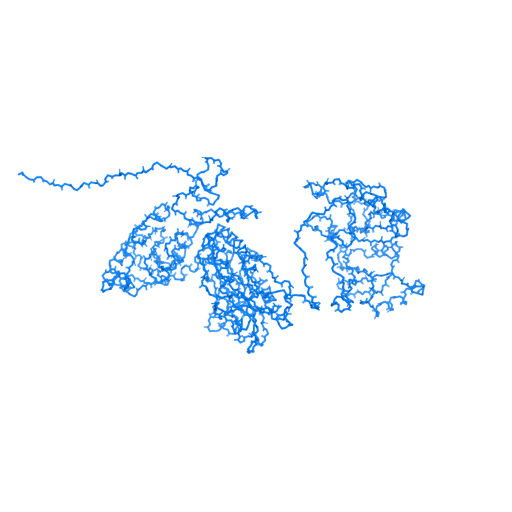805 -8.792 -1.255 1.00 98.44 241 LEU A C 1
ATOM 1888 O O . LEU A 1 241 ? 9.928 -9.624 -2.150 1.00 98.44 241 LEU A O 1
ATOM 1892 N N . ALA A 1 242 ? 10.835 -8.027 -0.887 1.00 96.75 242 ALA A N 1
ATOM 1893 C CA . ALA A 1 242 ? 12.183 -8.250 -1.411 1.00 96.75 242 ALA A CA 1
ATOM 1894 C C . ALA A 1 242 ? 12.741 -9.626 -0.986 1.00 96.75 242 ALA A C 1
ATOM 1896 O O . ALA A 1 242 ? 13.383 -10.298 -1.793 1.00 96.75 242 ALA A O 1
ATOM 1897 N N . GLU A 1 243 ? 12.454 -10.080 0.239 1.00 97.81 243 GLU A N 1
ATOM 1898 C CA . GLU A 1 243 ? 12.804 -11.428 0.720 1.00 97.81 243 GLU A CA 1
ATOM 1899 C C . GLU A 1 243 ? 11.988 -12.515 -0.007 1.00 97.81 243 GLU A C 1
ATOM 1901 O O . GLU A 1 243 ? 12.548 -13.528 -0.427 1.00 97.81 243 GLU A O 1
ATOM 1906 N N . VAL A 1 244 ? 10.693 -12.278 -0.252 1.00 98.31 244 VAL A N 1
ATOM 1907 C CA . VAL A 1 244 ? 9.846 -13.148 -1.092 1.00 98.31 244 VAL A CA 1
ATOM 1908 C C . VAL A 1 244 ? 10.425 -13.279 -2.495 1.00 98.31 244 VAL A C 1
ATOM 1910 O O . VAL A 1 244 ? 10.602 -14.391 -2.988 1.00 98.31 244 VAL A O 1
ATOM 1913 N N . ARG A 1 245 ? 10.782 -12.160 -3.135 1.00 96.62 245 ARG A N 1
ATOM 1914 C CA . ARG A 1 245 ? 11.356 -12.162 -4.486 1.00 96.62 245 ARG A CA 1
ATOM 1915 C C . ARG A 1 245 ? 12.646 -12.977 -4.565 1.00 96.62 245 ARG A C 1
ATOM 1917 O O . ARG A 1 245 ? 12.864 -13.637 -5.580 1.00 96.62 245 ARG A O 1
ATOM 1924 N N . GLN A 1 246 ? 13.469 -12.947 -3.513 1.00 95.94 246 GLN A N 1
ATOM 1925 C CA . GLN A 1 246 ? 14.683 -13.764 -3.394 1.00 95.94 246 GLN A CA 1
ATOM 1926 C C . GLN A 1 246 ? 14.380 -15.259 -3.220 1.00 95.94 246 GLN A C 1
ATOM 1928 O O . GLN A 1 246 ? 15.171 -16.088 -3.665 1.00 95.94 246 GLN A O 1
ATOM 1933 N N . ALA A 1 247 ? 13.249 -15.612 -2.604 1.00 97.56 247 ALA A N 1
ATOM 1934 C CA . ALA A 1 247 ? 12.820 -16.999 -2.433 1.00 97.56 247 ALA A CA 1
ATOM 1935 C C . ALA A 1 247 ? 12.237 -17.620 -3.718 1.00 97.56 247 ALA A C 1
ATOM 1937 O O . ALA A 1 247 ? 12.171 -18.842 -3.827 1.00 97.56 247 ALA A O 1
ATOM 1938 N N . ILE A 1 248 ? 11.828 -16.813 -4.705 1.00 97.69 248 ILE A N 1
ATOM 1939 C CA . ILE A 1 248 ? 11.261 -17.303 -5.970 1.00 97.69 248 ILE A CA 1
ATOM 1940 C C . ILE A 1 248 ? 12.364 -17.868 -6.875 1.00 97.69 248 ILE A C 1
ATOM 1942 O O . ILE A 1 248 ? 13.091 -17.123 -7.536 1.00 97.69 248 ILE A O 1
ATOM 1946 N N . HIS A 1 249 ? 12.433 -19.194 -6.978 1.00 96.50 249 HIS A N 1
ATOM 1947 C CA . HIS A 1 249 ? 13.205 -19.899 -8.002 1.00 96.50 249 HIS A CA 1
ATOM 1948 C C . HIS A 1 249 ? 12.596 -21.274 -8.316 1.00 96.50 249 HIS A C 1
ATOM 1950 O O . HIS A 1 249 ? 11.785 -21.801 -7.558 1.00 96.50 249 HIS A O 1
ATOM 1956 N N . ALA A 1 250 ? 12.974 -21.890 -9.438 1.00 96.69 250 ALA A N 1
ATOM 1957 C CA . ALA A 1 250 ? 12.489 -23.229 -9.753 1.00 96.69 250 ALA A CA 1
ATOM 1958 C C . ALA A 1 250 ? 12.953 -24.258 -8.707 1.00 96.69 250 ALA A C 1
ATOM 1960 O O . ALA A 1 250 ? 14.064 -24.180 -8.173 1.00 96.69 250 ALA A O 1
ATOM 1961 N N . GLY A 1 251 ? 12.095 -25.238 -8.428 1.00 96.62 251 GLY A N 1
ATOM 1962 C CA . GLY A 1 251 ? 12.369 -26.332 -7.498 1.00 96.62 251 GLY A CA 1
ATOM 1963 C C . GLY A 1 251 ? 11.942 -26.087 -6.049 1.00 96.62 251 GLY A C 1
ATOM 1964 O O . GLY A 1 251 ? 11.853 -27.061 -5.303 1.00 96.62 251 GLY A O 1
ATOM 1965 N N . VAL A 1 252 ? 11.624 -24.849 -5.652 1.00 98.19 252 VAL A N 1
ATOM 1966 C CA . VAL A 1 252 ? 10.951 -24.583 -4.365 1.00 98.19 252 VAL A CA 1
ATOM 1967 C C . VAL A 1 252 ? 9.440 -24.681 -4.501 1.00 98.19 252 VAL A C 1
ATOM 1969 O O . VAL A 1 252 ? 8.898 -24.590 -5.601 1.00 98.19 252 VAL A O 1
ATOM 1972 N N . THR A 1 253 ? 8.744 -24.896 -3.392 1.00 98.81 253 THR A N 1
ATOM 1973 C CA . THR A 1 253 ? 7.280 -24.900 -3.363 1.00 98.81 253 THR A CA 1
ATOM 1974 C C . THR A 1 253 ? 6.710 -23.496 -3.183 1.00 98.81 253 THR A C 1
ATOM 1976 O O . THR A 1 253 ? 7.383 -22.602 -2.675 1.00 98.81 253 THR A O 1
ATOM 1979 N N . GLU A 1 254 ? 5.440 -23.295 -3.541 1.00 98.88 254 GLU A N 1
ATOM 1980 C CA . GLU A 1 254 ? 4.715 -22.056 -3.212 1.00 98.88 254 GLU A CA 1
ATOM 1981 C C . GLU A 1 254 ? 4.779 -21.760 -1.705 1.00 98.88 254 GLU A C 1
ATOM 1983 O O . GLU A 1 254 ? 5.011 -20.620 -1.311 1.00 98.88 254 GLU A O 1
ATOM 1988 N N . ASN A 1 255 ? 4.659 -22.794 -0.862 1.00 98.81 255 ASN A N 1
ATOM 1989 C CA . ASN A 1 255 ? 4.797 -22.659 0.589 1.00 98.81 255 ASN A CA 1
ATOM 1990 C C . ASN A 1 255 ? 6.182 -22.152 1.023 1.00 98.81 255 ASN A C 1
ATOM 1992 O O . ASN A 1 255 ? 6.245 -21.384 1.979 1.00 98.81 255 ASN A O 1
ATOM 1996 N N . ASP A 1 256 ? 7.270 -22.547 0.355 1.00 98.56 256 ASP A N 1
ATOM 1997 C CA . ASP A 1 256 ? 8.615 -22.045 0.677 1.00 98.56 256 ASP A CA 1
ATOM 1998 C C . ASP A 1 256 ? 8.730 -20.544 0.368 1.00 98.56 256 ASP A C 1
ATOM 2000 O O . ASP A 1 256 ? 9.291 -19.784 1.157 1.00 98.56 256 ASP A O 1
ATOM 2004 N N . VAL A 1 257 ? 8.142 -20.103 -0.750 1.00 98.75 257 VAL A N 1
ATOM 2005 C CA . VAL A 1 257 ? 8.102 -18.687 -1.143 1.00 98.75 257 VAL A CA 1
ATOM 2006 C C . VAL A 1 257 ? 7.233 -17.877 -0.179 1.00 98.75 257 VAL A C 1
ATOM 2008 O O . VAL A 1 257 ? 7.660 -16.841 0.328 1.00 98.75 257 VAL A O 1
ATOM 2011 N N . TRP A 1 258 ? 6.025 -18.352 0.122 1.00 98.81 258 TRP A N 1
ATOM 2012 C CA . TRP A 1 258 ? 5.102 -17.662 1.025 1.00 98.81 258 TRP A CA 1
ATOM 2013 C C . TRP A 1 258 ? 5.629 -17.615 2.467 1.00 98.81 258 TRP A C 1
ATOM 2015 O O . TRP A 1 258 ? 5.453 -16.617 3.167 1.00 98.81 258 TRP A O 1
ATOM 2025 N N . ALA A 1 259 ? 6.373 -18.639 2.904 1.00 98.81 259 ALA A N 1
ATOM 2026 C CA . ALA A 1 259 ? 7.043 -18.640 4.203 1.00 98.81 259 ALA A CA 1
ATOM 2027 C C . ALA A 1 259 ? 8.043 -17.480 4.363 1.00 98.81 259 ALA A C 1
ATOM 2029 O O . ALA A 1 259 ? 8.219 -16.991 5.482 1.00 98.81 259 ALA A O 1
ATOM 2030 N N . ALA A 1 260 ? 8.656 -16.999 3.273 1.00 98.75 260 ALA A N 1
ATOM 2031 C CA . ALA A 1 260 ? 9.511 -15.814 3.313 1.00 98.75 260 ALA A CA 1
ATOM 2032 C C . ALA A 1 260 ? 8.719 -14.547 3.680 1.00 98.75 260 ALA A C 1
ATOM 2034 O O . ALA A 1 260 ? 9.200 -13.755 4.489 1.00 98.75 260 ALA A O 1
ATOM 2035 N N . LEU A 1 261 ? 7.483 -14.393 3.185 1.00 98.81 261 LEU A N 1
ATOM 2036 C CA . LEU A 1 261 ? 6.611 -13.269 3.552 1.00 98.81 261 LEU A CA 1
ATOM 2037 C C . LEU A 1 261 ? 6.257 -13.314 5.041 1.00 98.81 261 LEU A C 1
ATOM 2039 O O . LEU A 1 261 ? 6.408 -12.317 5.746 1.00 98.81 261 LEU A O 1
ATOM 2043 N N . HIS A 1 262 ? 5.862 -14.490 5.541 1.00 98.88 262 HIS A N 1
ATOM 2044 C CA . HIS A 1 262 ? 5.594 -14.691 6.966 1.00 98.88 262 HIS A CA 1
ATOM 2045 C C . HIS A 1 262 ? 6.801 -14.331 7.830 1.00 98.88 262 HIS A C 1
ATOM 2047 O O . HIS A 1 262 ? 6.679 -13.564 8.785 1.00 98.88 262 HIS A O 1
ATOM 2053 N N . ALA A 1 263 ? 7.975 -14.876 7.505 1.00 98.75 263 ALA A N 1
ATOM 2054 C CA . ALA A 1 263 ? 9.189 -14.624 8.268 1.00 98.75 263 ALA A CA 1
ATOM 2055 C C . ALA A 1 263 ? 9.586 -13.140 8.217 1.00 98.75 263 ALA A C 1
ATOM 2057 O O . ALA A 1 263 ? 9.891 -12.556 9.260 1.00 98.75 263 ALA A O 1
ATOM 2058 N N . GLY A 1 264 ? 9.538 -12.524 7.033 1.00 98.75 264 GLY A N 1
ATOM 2059 C CA . GLY A 1 264 ? 9.850 -11.113 6.824 1.00 98.75 264 GLY A CA 1
ATOM 2060 C C . GLY A 1 264 ? 8.918 -10.179 7.599 1.00 98.75 264 GLY A C 1
ATOM 2061 O O . GLY A 1 264 ? 9.393 -9.207 8.195 1.00 98.75 264 GLY A O 1
ATOM 2062 N N . ASN A 1 265 ? 7.622 -10.506 7.665 1.00 98.88 265 ASN A N 1
ATOM 2063 C CA . ASN A 1 265 ? 6.629 -9.758 8.438 1.00 98.88 265 ASN A CA 1
ATOM 2064 C C . ASN A 1 265 ? 6.901 -9.844 9.950 1.00 98.88 265 ASN A C 1
ATOM 2066 O O . ASN A 1 265 ? 7.085 -8.831 10.632 1.00 98.88 265 ASN A O 1
ATOM 2070 N N . ILE A 1 266 ? 7.015 -11.069 10.475 1.00 98.88 266 ILE A N 1
ATOM 2071 C CA . ILE A 1 266 ? 7.207 -11.313 11.912 1.00 98.88 266 ILE A CA 1
ATOM 2072 C C . ILE A 1 266 ? 8.523 -10.702 12.412 1.00 98.88 266 ILE A C 1
ATOM 2074 O O . ILE A 1 266 ? 8.560 -10.104 13.487 1.00 98.88 266 ILE A O 1
ATOM 2078 N N . ARG A 1 267 ? 9.607 -10.769 11.626 1.00 98.56 267 ARG A N 1
ATOM 2079 C CA . ARG A 1 267 ? 10.904 -10.161 11.991 1.00 98.56 267 ARG A CA 1
ATOM 2080 C C . ARG A 1 267 ? 10.839 -8.644 12.170 1.00 98.56 267 ARG A C 1
ATOM 2082 O O . ARG A 1 267 ? 11.655 -8.092 12.913 1.00 98.56 267 ARG A O 1
ATOM 2089 N N . ARG A 1 268 ? 9.895 -7.971 11.512 1.00 98.69 268 ARG A N 1
ATOM 2090 C CA . ARG A 1 268 ? 9.670 -6.519 11.619 1.00 98.69 268 ARG A CA 1
ATOM 2091 C C . ARG A 1 268 ? 8.653 -6.154 12.700 1.00 98.69 268 ARG A C 1
ATOM 2093 O O . ARG A 1 268 ? 8.584 -4.997 13.108 1.00 98.69 268 ARG A O 1
ATOM 2100 N N . GLY A 1 269 ? 7.953 -7.146 13.245 1.00 98.56 269 GLY A N 1
ATOM 2101 C CA . GLY A 1 269 ? 6.935 -6.966 14.276 1.00 98.56 269 GLY A CA 1
ATOM 2102 C C . GLY A 1 269 ? 5.531 -6.774 13.710 1.00 98.56 269 GLY A C 1
ATOM 2103 O O . GLY A 1 269 ? 4.711 -6.134 14.366 1.00 98.56 269 GLY A O 1
ATOM 2104 N N . GLY A 1 270 ? 5.266 -7.270 12.496 1.00 98.62 270 GLY A N 1
ATOM 2105 C CA . GLY A 1 270 ? 3.893 -7.476 12.043 1.00 98.62 270 GLY A CA 1
ATOM 2106 C C . GLY A 1 270 ? 3.272 -8.739 12.632 1.00 98.62 270 GLY A C 1
ATOM 2107 O O . GLY A 1 270 ? 3.902 -9.432 13.435 1.00 98.62 270 GLY A O 1
ATOM 2108 N N . GLU A 1 271 ? 2.016 -9.006 12.279 1.00 98.81 271 GLU A N 1
ATOM 2109 C CA . GLU A 1 271 ? 1.154 -9.889 13.070 1.00 98.81 271 GLU A CA 1
ATOM 2110 C C . GLU A 1 271 ? 0.751 -11.172 12.328 1.00 98.81 271 GLU A C 1
ATOM 2112 O O . GLU A 1 271 ? 1.077 -12.263 12.800 1.00 98.81 271 GLU A O 1
ATOM 2117 N N . TRP A 1 272 ? 0.073 -11.082 11.177 1.00 98.81 272 TRP A N 1
ATOM 2118 C CA . TRP A 1 272 ? -0.344 -12.255 10.389 1.00 98.81 272 TRP A CA 1
ATOM 2119 C C . TRP A 1 272 ? -0.585 -11.917 8.906 1.00 98.81 272 TRP A C 1
ATOM 2121 O O . TRP A 1 272 ? -0.275 -10.817 8.458 1.00 98.81 272 TRP A O 1
ATOM 2131 N N . ILE A 1 273 ? -1.079 -12.897 8.145 1.00 98.88 273 ILE A N 1
ATOM 2132 C CA . ILE A 1 273 ? -1.525 -12.774 6.749 1.00 98.88 273 ILE A CA 1
ATOM 2133 C C . ILE A 1 273 ? -2.941 -13.358 6.681 1.00 98.88 273 ILE A C 1
ATOM 2135 O O . ILE A 1 273 ? -3.160 -14.444 7.224 1.00 98.88 273 ILE A O 1
ATOM 2139 N N . GLU A 1 274 ? -3.892 -12.621 6.108 1.00 98.69 274 GLU A N 1
ATOM 2140 C CA . GLU A 1 274 ? -5.335 -12.920 6.138 1.00 98.69 274 GLU A CA 1
ATOM 2141 C C . GLU A 1 274 ? -5.706 -14.095 5.223 1.00 98.69 274 GLU A C 1
ATOM 2143 O O . GLU A 1 274 ? -6.608 -14.876 5.535 1.00 98.69 274 GLU A O 1
ATOM 2148 N N . THR A 1 275 ? -4.995 -14.256 4.104 1.00 98.62 275 THR A N 1
ATOM 2149 C CA . THR A 1 275 ? -5.322 -15.247 3.074 1.00 98.62 275 THR A CA 1
ATOM 2150 C C . THR A 1 275 ? -4.173 -16.221 2.816 1.00 98.62 275 THR A C 1
ATOM 2152 O O . THR A 1 275 ? -3.191 -16.295 3.551 1.00 98.62 275 THR A O 1
ATOM 2155 N N . ARG A 1 276 ? -4.306 -17.021 1.756 1.00 98.81 276 ARG A N 1
ATOM 2156 C CA . ARG A 1 276 ? -3.234 -17.838 1.181 1.00 98.81 276 ARG A CA 1
ATOM 2157 C C . ARG A 1 276 ? -3.039 -17.504 -0.298 1.00 98.81 276 ARG A C 1
ATOM 2159 O O . ARG A 1 276 ? -2.766 -18.408 -1.083 1.00 98.81 276 ARG A O 1
ATOM 2166 N N . LEU A 1 277 ? -3.226 -16.253 -0.715 1.00 98.75 277 LEU A N 1
ATOM 2167 C CA . LEU A 1 277 ? -3.234 -15.860 -2.128 1.00 98.75 277 LEU A CA 1
ATOM 2168 C C . LEU A 1 277 ? -1.832 -15.703 -2.733 1.00 98.75 277 LEU A C 1
ATOM 2170 O O . LEU A 1 277 ? -1.489 -14.685 -3.315 1.00 98.75 277 LEU A O 1
ATOM 2174 N N . LEU A 1 278 ? -1.036 -16.770 -2.668 1.00 98.81 278 LEU A N 1
ATOM 2175 C CA . LEU A 1 278 ? 0.129 -16.969 -3.525 1.00 98.81 278 LEU A CA 1
ATOM 2176 C C . LEU A 1 278 ? -0.112 -18.207 -4.381 1.00 98.81 278 LEU A C 1
ATOM 2178 O O . LEU A 1 278 ? -0.320 -19.297 -3.856 1.00 98.81 278 LEU A O 1
ATOM 2182 N N . SER A 1 279 ? -0.048 -18.073 -5.700 1.00 98.69 279 SER A N 1
ATOM 2183 C CA . SER A 1 279 ? -0.193 -19.206 -6.617 1.00 98.69 279 SER A CA 1
ATOM 2184 C C . SER A 1 279 ? 0.808 -19.122 -7.759 1.00 98.69 279 SER A C 1
ATOM 2186 O O . SER A 1 279 ? 1.300 -18.046 -8.102 1.00 98.69 279 SER A O 1
ATOM 2188 N N . SER A 1 280 ? 1.149 -20.279 -8.331 1.00 98.75 280 SER A N 1
ATOM 2189 C CA . SER A 1 280 ? 2.174 -20.376 -9.366 1.00 98.75 280 SER A CA 1
ATOM 2190 C C . SER A 1 280 ? 1.742 -21.155 -10.614 1.00 98.75 280 SER A C 1
ATOM 2192 O O . SER A 1 280 ? 1.016 -22.155 -10.556 1.00 98.75 280 SER A O 1
ATOM 2194 N N . GLY A 1 281 ? 2.215 -20.696 -11.772 1.00 98.12 281 GLY A N 1
ATOM 2195 C CA . GLY A 1 281 ? 1.962 -21.265 -13.090 1.00 98.12 281 GLY A CA 1
ATOM 2196 C C . GLY A 1 281 ? 0.463 -21.380 -13.387 1.00 98.12 281 GLY A C 1
ATOM 2197 O O . GLY A 1 281 ? -0.266 -20.405 -13.201 1.00 98.12 281 GLY A O 1
ATOM 2198 N N . PRO A 1 282 ? -0.041 -22.569 -13.774 1.00 97.56 282 PRO A N 1
ATOM 2199 C CA . PRO A 1 282 ? -1.452 -22.770 -14.093 1.00 97.56 282 PRO A CA 1
ATOM 2200 C C . PRO A 1 282 ? -2.387 -22.603 -12.889 1.00 97.56 282 PRO A C 1
ATOM 2202 O O . PRO A 1 282 ? -3.597 -22.616 -13.056 1.00 97.56 282 PRO A O 1
ATOM 2205 N N . ARG A 1 283 ? -1.857 -22.470 -11.664 1.00 98.62 283 ARG A N 1
ATOM 2206 C CA . ARG A 1 283 ? -2.679 -22.187 -10.482 1.00 98.62 283 ARG A CA 1
ATOM 2207 C C . ARG A 1 283 ? -3.030 -20.708 -10.334 1.00 98.62 283 ARG A C 1
ATOM 2209 O O . ARG A 1 283 ? -3.885 -20.380 -9.529 1.00 98.62 283 ARG A O 1
ATOM 2216 N N . THR A 1 284 ? -2.412 -19.830 -11.123 1.00 98.62 284 THR A N 1
ATOM 2217 C CA . THR A 1 284 ? -2.777 -18.404 -11.174 1.00 98.62 284 THR A CA 1
ATOM 2218 C C . THR A 1 284 ? -4.106 -18.159 -11.902 1.00 98.62 284 THR A C 1
ATOM 2220 O O . THR A 1 284 ? -4.684 -17.074 -11.794 1.00 98.62 284 THR A O 1
ATOM 2223 N N . ASN A 1 285 ? -4.617 -19.161 -12.632 1.00 98.50 285 ASN A N 1
ATOM 2224 C CA . ASN A 1 285 ? -5.879 -19.092 -13.358 1.00 98.50 285 ASN A CA 1
ATOM 2225 C C . ASN A 1 285 ? -6.726 -20.376 -13.167 1.00 98.50 285 ASN A C 1
ATOM 2227 O O . ASN A 1 285 ? -6.264 -21.466 -13.503 1.00 98.50 285 ASN A O 1
ATOM 2231 N N . PRO A 1 286 ? -7.955 -20.279 -12.620 1.00 98.12 286 PRO A N 1
ATOM 2232 C CA . PRO A 1 286 ? -8.568 -19.063 -12.076 1.00 98.12 286 PRO A CA 1
ATOM 2233 C C . PRO A 1 286 ? -7.886 -18.603 -10.776 1.00 98.12 286 PRO A C 1
ATOM 2235 O O . PRO A 1 286 ? -7.248 -19.410 -10.094 1.00 98.12 286 PRO A O 1
ATOM 2238 N N . TRP A 1 287 ? -8.035 -17.313 -10.444 1.00 98.19 287 TRP A N 1
ATOM 2239 C CA . TRP A 1 287 ? -7.609 -16.727 -9.163 1.00 98.19 287 TRP A CA 1
ATOM 2240 C C . TRP A 1 287 ? -8.280 -17.413 -7.965 1.00 98.19 287 TRP A C 1
ATOM 2242 O O . TRP A 1 287 ? -9.227 -18.180 -8.130 1.00 98.19 287 TRP A O 1
ATOM 2252 N N . TYR A 1 288 ? -7.811 -17.102 -6.754 1.00 97.88 288 TYR A N 1
ATOM 2253 C CA . TYR A 1 288 ? -8.239 -17.694 -5.477 1.00 97.88 288 TYR A CA 1
ATOM 2254 C C . TYR A 1 288 ? -7.806 -19.143 -5.227 1.00 97.88 288 TYR A C 1
ATOM 2256 O O . TYR A 1 288 ? -8.164 -19.734 -4.208 1.00 97.88 288 TYR A O 1
ATOM 2264 N N . GLN A 1 289 ? -6.991 -19.734 -6.101 1.00 98.50 289 GLN A N 1
ATOM 2265 C CA . GLN A 1 289 ? -6.300 -20.971 -5.751 1.00 98.50 289 GLN A CA 1
ATOM 2266 C C . GLN A 1 289 ? -5.255 -20.690 -4.665 1.00 98.50 289 GLN A C 1
ATOM 2268 O O . GLN A 1 289 ? -4.342 -19.895 -4.857 1.00 98.50 289 GLN A O 1
ATOM 2273 N N . GLU A 1 290 ? -5.374 -21.374 -3.531 1.00 98.81 290 GLU A N 1
ATOM 2274 C CA . GLU A 1 290 ? -4.541 -21.103 -2.358 1.00 98.81 290 GLU A CA 1
ATOM 2275 C C . GLU A 1 290 ? -3.118 -21.661 -2.479 1.00 98.81 290 GLU A C 1
ATOM 2277 O O . GLU A 1 290 ? -2.913 -22.762 -2.997 1.00 98.81 290 GLU A O 1
ATOM 2282 N N . CYS A 1 291 ? -2.146 -20.956 -1.908 1.00 98.81 291 CYS A N 1
ATOM 2283 C CA . CYS A 1 291 ? -0.758 -21.374 -1.746 1.00 98.81 291 CYS A CA 1
ATOM 2284 C C . CYS A 1 291 ? -0.673 -22.795 -1.196 1.00 98.81 291 CYS A C 1
ATOM 2286 O O . CYS A 1 291 ? -1.367 -23.149 -0.235 1.00 98.81 291 CYS A O 1
ATOM 2288 N N . GLY A 1 292 ? 0.182 -23.627 -1.786 1.00 97.94 292 GLY A N 1
ATOM 2289 C CA . GLY A 1 292 ? 0.248 -25.033 -1.423 1.00 97.94 292 GLY A CA 1
ATOM 2290 C C . GLY A 1 292 ? 1.581 -25.709 -1.740 1.00 97.94 292 GLY A C 1
ATOM 2291 O O . GLY A 1 292 ? 2.630 -25.074 -1.809 1.00 97.94 292 GLY A O 1
ATOM 2292 N N . PRO A 1 293 ? 1.574 -27.041 -1.898 1.00 98.44 293 PRO A N 1
ATOM 2293 C CA . PRO A 1 293 ? 2.793 -27.819 -2.090 1.00 98.44 293 PRO A CA 1
ATOM 2294 C C . PRO A 1 293 ? 3.281 -27.833 -3.548 1.00 98.44 293 PRO A C 1
ATOM 2296 O O . PRO A 1 293 ? 4.157 -28.633 -3.878 1.00 98.44 293 PRO A O 1
ATOM 2299 N N . ARG A 1 294 ? 2.700 -27.027 -4.453 1.00 98.69 294 ARG A N 1
ATOM 2300 C CA . ARG A 1 294 ? 3.118 -27.024 -5.860 1.00 98.69 294 ARG A CA 1
ATOM 2301 C C . ARG A 1 294 ? 4.560 -26.540 -5.943 1.00 98.69 294 ARG A C 1
ATOM 2303 O O . ARG A 1 294 ? 4.880 -25.463 -5.454 1.00 98.69 294 ARG A O 1
ATOM 2310 N N . VAL A 1 295 ? 5.398 -27.339 -6.590 1.00 98.75 295 VAL A N 1
ATOM 2311 C CA . VAL A 1 295 ? 6.772 -26.971 -6.928 1.00 98.75 295 VAL A CA 1
ATOM 2312 C C . VAL A 1 295 ? 6.741 -25.996 -8.104 1.00 98.75 295 VAL A C 1
ATOM 2314 O O . VAL A 1 295 ? 6.105 -26.277 -9.125 1.00 98.75 295 VAL A O 1
ATOM 2317 N N . LEU A 1 296 ? 7.408 -24.857 -7.943 1.00 98.56 296 LEU A N 1
ATOM 2318 C CA . LEU A 1 296 ? 7.594 -23.850 -8.977 1.00 98.56 296 LEU A CA 1
ATOM 2319 C C . LEU A 1 296 ? 8.520 -24.392 -10.069 1.00 98.56 296 LEU A C 1
ATOM 2321 O O . LEU A 1 296 ? 9.535 -25.038 -9.788 1.00 98.56 296 LEU A O 1
ATOM 2325 N N . HIS A 1 297 ? 8.195 -24.073 -11.315 1.00 97.31 297 HIS A N 1
ATOM 2326 C CA . HIS A 1 297 ? 9.035 -24.325 -12.475 1.00 97.31 297 HIS A CA 1
ATOM 2327 C C . HIS A 1 297 ? 9.430 -23.008 -13.140 1.00 97.31 297 HIS A C 1
ATOM 2329 O O . HIS A 1 297 ? 8.736 -21.996 -13.041 1.00 97.31 297 HIS A O 1
ATOM 2335 N N . ASP A 1 298 ? 10.548 -23.040 -13.855 1.00 97.38 298 ASP A N 1
ATOM 2336 C CA . ASP A 1 298 ? 10.980 -21.934 -14.700 1.00 97.38 298 ASP A CA 1
ATOM 2337 C C . ASP A 1 298 ? 9.870 -21.535 -15.693 1.00 97.38 298 ASP A C 1
ATOM 2339 O O . ASP A 1 298 ? 9.268 -22.386 -16.354 1.00 97.38 298 ASP A O 1
ATOM 2343 N N . GLY A 1 299 ? 9.592 -20.232 -15.791 1.00 95.56 299 GLY A N 1
ATOM 2344 C CA . GLY A 1 299 ? 8.550 -19.671 -16.657 1.00 95.56 299 GLY A CA 1
ATOM 2345 C C . GLY A 1 299 ? 7.130 -19.664 -16.070 1.00 95.56 299 GLY A C 1
ATOM 2346 O O . GLY A 1 299 ? 6.208 -19.161 -16.720 1.00 95.56 299 GLY A O 1
ATOM 2347 N N . ASP A 1 300 ? 6.926 -20.192 -14.861 1.00 98.38 300 ASP A N 1
ATOM 2348 C CA . ASP A 1 300 ? 5.667 -20.016 -14.135 1.00 98.38 300 ASP A CA 1
ATOM 2349 C C . ASP A 1 300 ? 5.473 -18.544 -13.745 1.00 98.38 300 ASP A C 1
ATOM 2351 O O . ASP A 1 300 ? 6.388 -17.925 -13.197 1.00 98.38 300 ASP A O 1
ATOM 2355 N N . LEU A 1 301 ? 4.271 -17.993 -13.948 1.00 98.50 301 LEU A N 1
ATOM 2356 C CA . LEU A 1 301 ? 3.880 -16.799 -13.197 1.00 98.50 301 LEU A CA 1
ATOM 2357 C C . LEU A 1 301 ? 3.806 -17.139 -11.712 1.00 98.50 301 LEU A C 1
ATOM 2359 O O . LEU A 1 301 ? 3.351 -18.222 -11.363 1.00 98.50 301 LEU A O 1
ATOM 2363 N N . VAL A 1 302 ? 4.212 -16.224 -10.843 1.00 98.75 302 VAL A N 1
ATOM 2364 C CA . VAL A 1 302 ? 3.999 -16.307 -9.395 1.00 98.75 302 VAL A CA 1
ATOM 2365 C C . VAL A 1 302 ? 3.230 -15.062 -8.998 1.00 98.75 302 VAL A C 1
ATOM 2367 O O . VAL A 1 302 ? 3.810 -13.981 -8.934 1.00 98.75 302 VAL A O 1
ATOM 2370 N N . ALA A 1 303 ? 1.924 -15.205 -8.811 1.00 98.75 303 ALA A N 1
ATOM 2371 C CA . ALA A 1 303 ? 1.042 -14.115 -8.424 1.00 98.75 303 ALA A CA 1
ATOM 2372 C C . ALA A 1 303 ? 0.791 -14.192 -6.918 1.00 98.75 303 ALA A C 1
ATOM 2374 O O . ALA A 1 303 ? 0.419 -15.252 -6.408 1.00 98.75 303 ALA A O 1
ATOM 2375 N N . LEU A 1 304 ? 1.035 -13.081 -6.231 1.00 98.75 304 LEU A N 1
ATOM 2376 C CA . LEU A 1 304 ? 0.861 -12.915 -4.795 1.00 98.75 304 LEU A CA 1
ATOM 2377 C C . LEU A 1 304 ? -0.045 -11.718 -4.530 1.00 98.75 304 LEU A C 1
ATOM 2379 O O . LEU A 1 304 ? 0.172 -10.650 -5.102 1.00 98.75 304 LEU A O 1
ATOM 2383 N N . ASP A 1 305 ? -0.961 -11.919 -3.599 1.00 98.88 305 ASP A N 1
ATOM 2384 C CA . ASP A 1 305 ? -1.622 -10.892 -2.809 1.00 98.88 305 ASP A CA 1
ATOM 2385 C C . ASP A 1 305 ? -1.004 -10.848 -1.413 1.00 98.88 305 ASP A C 1
ATOM 2387 O O . ASP A 1 305 ? -0.799 -11.911 -0.814 1.00 98.88 305 ASP A O 1
ATOM 2391 N N . THR A 1 306 ? -0.636 -9.674 -0.897 1.00 98.81 306 THR A N 1
ATOM 2392 C CA . THR A 1 306 ? -0.001 -9.634 0.424 1.00 98.81 306 THR A CA 1
ATOM 2393 C C . THR A 1 306 ? -0.988 -9.915 1.535 1.00 98.81 306 THR A C 1
ATOM 2395 O O . THR A 1 306 ? -0.600 -10.665 2.435 1.00 98.81 306 THR A O 1
ATOM 2398 N N . ASP A 1 307 ? -2.202 -9.343 1.495 1.00 98.56 307 ASP A N 1
ATOM 2399 C CA . ASP A 1 307 ? -3.244 -9.555 2.508 1.00 98.56 307 ASP A CA 1
ATOM 2400 C C . ASP A 1 307 ? -2.681 -9.486 3.949 1.00 98.56 307 ASP A C 1
ATOM 2402 O O . ASP A 1 307 ? -2.948 -10.331 4.812 1.00 98.56 307 ASP A O 1
ATOM 2406 N N . LEU A 1 308 ? -1.749 -8.557 4.191 1.00 98.81 308 LEU A N 1
ATOM 2407 C CA . LEU A 1 308 ? -0.781 -8.666 5.280 1.00 98.81 308 LEU A CA 1
ATOM 2408 C C . LEU A 1 308 ? -1.132 -7.710 6.411 1.00 98.81 308 LEU A C 1
ATOM 2410 O O . LEU A 1 308 ? -1.083 -6.496 6.243 1.00 98.81 308 LEU A O 1
ATOM 2414 N N . VAL A 1 309 ? -1.358 -8.242 7.613 1.00 98.88 309 VAL A N 1
ATOM 2415 C CA . VAL A 1 309 ? -1.444 -7.427 8.831 1.00 98.88 309 VAL A CA 1
ATOM 2416 C C . VAL A 1 309 ? -0.033 -7.215 9.371 1.00 98.88 309 VAL A C 1
ATOM 2418 O O . VAL A 1 309 ? 0.599 -8.106 9.953 1.00 98.88 309 VAL A O 1
ATOM 2421 N N . GLY A 1 310 ? 0.489 -6.021 9.106 1.00 98.56 310 GLY A N 1
ATOM 2422 C CA . GLY A 1 310 ? 1.882 -5.650 9.296 1.00 98.56 310 GLY A CA 1
ATOM 2423 C C . GLY A 1 310 ? 2.170 -4.973 10.628 1.00 98.56 310 GLY A C 1
ATOM 2424 O O . GLY A 1 310 ? 1.447 -5.110 11.618 1.00 98.56 310 GLY A O 1
ATOM 2425 N N . VAL A 1 311 ? 3.285 -4.240 10.667 1.00 98.44 311 VAL A N 1
ATOM 2426 C CA . VAL A 1 311 ? 3.691 -3.487 11.860 1.00 98.44 311 VAL A CA 1
ATOM 2427 C C . VAL A 1 311 ? 2.610 -2.485 12.272 1.00 98.44 311 VAL A C 1
ATOM 2429 O O . VAL A 1 311 ? 1.836 -1.995 11.450 1.00 98.44 311 VAL A O 1
ATOM 2432 N N . TYR A 1 312 ? 2.540 -2.184 13.569 1.00 98.69 312 TYR A N 1
ATOM 2433 C CA . TYR A 1 312 ? 1.453 -1.386 14.153 1.00 98.69 312 TYR A CA 1
ATOM 2434 C C . TYR A 1 312 ? 0.038 -1.957 13.913 1.00 98.69 312 TYR A C 1
ATOM 2436 O O . TYR A 1 312 ? -0.939 -1.280 14.236 1.00 98.69 312 TYR A O 1
ATOM 2444 N N . GLY A 1 313 ? -0.083 -3.199 13.423 1.00 98.50 313 GLY A N 1
ATOM 2445 C CA . GLY A 1 313 ? -1.349 -3.842 13.067 1.00 98.50 313 GLY A CA 1
ATOM 2446 C C . GLY A 1 313 ? -2.022 -3.244 11.837 1.00 98.50 313 GLY A C 1
ATOM 2447 O O . GLY A 1 313 ? -3.220 -3.432 11.666 1.00 98.50 313 GLY A O 1
ATOM 2448 N N . MET A 1 314 ? -1.292 -2.472 11.028 1.00 98.81 314 MET A N 1
ATOM 2449 C CA . MET A 1 314 ? -1.832 -1.896 9.801 1.00 98.81 314 MET A CA 1
ATOM 2450 C C . MET A 1 314 ? -1.781 -2.924 8.680 1.00 98.81 314 MET A C 1
ATOM 2452 O O . MET A 1 314 ? -0.737 -3.541 8.455 1.00 98.81 314 MET A O 1
ATOM 2456 N N . CYS A 1 315 ? -2.895 -3.068 7.972 1.00 98.88 315 CYS A N 1
ATOM 2457 C CA . CYS A 1 315 ? -2.964 -3.867 6.768 1.00 98.88 315 CYS A CA 1
ATOM 2458 C C . CYS A 1 315 ? -2.172 -3.186 5.649 1.00 98.88 315 CYS A C 1
ATOM 2460 O O . CYS A 1 315 ? -2.294 -1.974 5.421 1.00 98.88 315 CYS A O 1
ATOM 2462 N N . VAL A 1 316 ? -1.341 -3.982 4.989 1.00 98.88 316 VAL A N 1
ATOM 2463 C CA . VAL A 1 316 ? -0.713 -3.647 3.721 1.00 98.88 316 VAL A CA 1
ATOM 2464 C C . VAL A 1 316 ? -1.221 -4.649 2.718 1.00 98.88 316 VAL A C 1
ATOM 2466 O O . VAL A 1 316 ? -0.840 -5.825 2.751 1.00 98.88 316 VAL A O 1
ATOM 2469 N N . ASP A 1 317 ? -2.076 -4.153 1.845 1.00 98.75 317 ASP A N 1
ATOM 2470 C CA . ASP A 1 317 ? -2.718 -4.972 0.846 1.00 98.75 317 ASP A CA 1
ATOM 2471 C C . ASP A 1 317 ? -2.300 -4.497 -0.542 1.00 98.75 317 ASP A C 1
ATOM 2473 O O . ASP A 1 317 ? -2.569 -3.375 -0.984 1.00 98.75 317 ASP A O 1
ATOM 2477 N N . MET A 1 318 ? -1.428 -5.296 -1.143 1.00 97.50 318 MET A N 1
ATOM 2478 C CA . MET A 1 318 ? -0.864 -5.052 -2.450 1.00 97.50 318 MET A CA 1
ATOM 2479 C C . MET A 1 318 ? -0.577 -6.372 -3.136 1.00 97.50 318 MET A C 1
ATOM 2481 O O . MET A 1 318 ? -0.063 -7.321 -2.545 1.00 97.50 318 MET A O 1
ATOM 2485 N N . SER A 1 319 ? -0.765 -6.376 -4.445 1.00 98.88 319 SER A N 1
ATOM 2486 C CA . SER A 1 319 ? -0.519 -7.555 -5.253 1.00 98.88 319 SER A CA 1
ATOM 2487 C C . SER A 1 319 ? 0.578 -7.331 -6.273 1.00 98.88 319 SER A C 1
ATOM 2489 O O . SER A 1 319 ? 0.663 -6.284 -6.930 1.00 98.88 319 SER A O 1
ATOM 2491 N N . ARG A 1 320 ? 1.410 -8.352 -6.464 1.00 98.62 320 ARG A N 1
ATOM 2492 C CA . ARG A 1 320 ? 2.448 -8.390 -7.496 1.00 98.62 320 ARG A CA 1
ATOM 2493 C C . ARG A 1 320 ? 2.463 -9.755 -8.164 1.00 98.62 320 ARG A C 1
ATOM 2495 O O . ARG A 1 320 ? 2.226 -10.785 -7.542 1.00 98.62 320 ARG A O 1
ATOM 2502 N N . THR A 1 321 ? 2.782 -9.751 -9.452 1.00 98.62 321 THR A N 1
ATOM 2503 C CA . THR A 1 321 ? 3.005 -10.975 -10.218 1.00 98.62 321 THR A CA 1
ATOM 2504 C C . THR A 1 321 ? 4.429 -10.979 -10.758 1.00 98.62 321 THR A C 1
ATOM 2506 O O . THR A 1 321 ? 4.857 -10.026 -11.404 1.00 98.62 321 THR A O 1
ATOM 2509 N N . TRP A 1 322 ? 5.167 -12.054 -10.504 1.00 98.25 322 TRP A N 1
ATOM 2510 C CA . TRP A 1 322 ? 6.535 -12.256 -10.979 1.00 98.25 322 TRP A CA 1
ATOM 2511 C C . TRP A 1 322 ? 6.607 -13.395 -11.990 1.00 98.25 322 TRP A C 1
ATOM 2513 O O . TRP A 1 322 ? 5.671 -14.180 -12.132 1.00 98.25 322 TRP A O 1
ATOM 2523 N N . ILE A 1 323 ? 7.746 -13.510 -12.670 1.00 96.88 323 ILE A N 1
ATOM 2524 C CA . ILE A 1 323 ? 8.118 -14.699 -13.437 1.00 96.88 323 ILE A CA 1
ATOM 2525 C C . ILE A 1 323 ? 9.119 -15.523 -12.616 1.00 96.88 323 ILE A C 1
ATOM 2527 O O . ILE A 1 323 ? 10.097 -14.985 -12.090 1.00 96.88 323 ILE A O 1
ATOM 2531 N N . CYS A 1 324 ? 8.866 -16.822 -12.463 1.00 96.50 324 CYS A N 1
ATOM 2532 C CA . CYS A 1 324 ? 9.786 -17.730 -11.792 1.00 96.50 324 CYS A CA 1
ATOM 2533 C C . CYS A 1 324 ? 10.976 -18.061 -12.698 1.00 96.50 324 CYS A C 1
ATOM 2535 O O . CYS A 1 324 ? 10.803 -18.469 -13.850 1.00 96.50 324 CYS A O 1
ATOM 2537 N N . GLY A 1 325 ? 12.181 -17.938 -12.140 1.00 88.62 325 GLY A N 1
ATOM 2538 C CA . GLY A 1 325 ? 13.432 -18.185 -12.850 1.00 88.62 325 GLY A CA 1
ATOM 2539 C C . GLY A 1 325 ? 13.885 -17.010 -13.715 1.00 88.62 325 GLY A C 1
ATOM 2540 O O . GLY A 1 325 ? 13.209 -15.988 -13.858 1.00 88.62 325 GLY A O 1
ATOM 2541 N N . ASP A 1 326 ? 15.065 -17.153 -14.312 1.00 86.44 326 ASP A N 1
ATOM 2542 C CA . ASP A 1 326 ? 15.600 -16.177 -15.263 1.00 86.44 326 ASP A CA 1
ATOM 2543 C C . ASP A 1 326 ? 15.110 -16.476 -16.687 1.00 86.44 326 ASP A C 1
ATOM 2545 O O . ASP A 1 326 ? 15.884 -16.719 -17.611 1.00 86.44 326 ASP A O 1
ATOM 2549 N N . VAL A 1 327 ? 13.784 -16.536 -16.837 1.00 89.00 327 VAL A N 1
ATOM 2550 C CA . VAL A 1 327 ? 13.116 -16.838 -18.105 1.00 89.00 327 VAL A CA 1
ATOM 2551 C C . VAL A 1 327 ? 12.322 -15.631 -18.568 1.00 89.00 327 VAL A C 1
ATOM 2553 O O . VAL A 1 327 ? 11.783 -14.851 -17.786 1.00 89.00 327 VAL A O 1
ATOM 2556 N N . GLU A 1 328 ? 12.271 -15.483 -19.878 1.00 88.06 328 GLU A N 1
ATOM 2557 C CA . GLU A 1 328 ? 11.478 -14.473 -20.551 1.00 88.06 328 GLU A CA 1
ATOM 2558 C C . GLU A 1 328 ? 9.986 -14.819 -20.511 1.00 88.06 328 GLU A C 1
ATOM 2560 O O . GLU A 1 328 ? 9.609 -15.900 -20.979 1.00 88.06 328 GLU A O 1
ATOM 2565 N N . PRO A 1 329 ? 9.124 -13.913 -20.014 1.00 92.38 329 PRO A N 1
ATOM 2566 C CA . PRO A 1 329 ? 7.690 -14.145 -20.020 1.00 92.38 329 PRO A CA 1
ATOM 2567 C C . PRO A 1 329 ? 7.155 -14.326 -21.444 1.00 92.38 329 PRO A C 1
ATOM 2569 O O . PRO A 1 329 ? 7.611 -13.682 -22.396 1.00 92.38 329 PRO A O 1
ATOM 2572 N N . THR A 1 330 ? 6.149 -15.180 -21.597 1.00 93.94 330 THR A N 1
ATOM 2573 C CA . THR A 1 330 ? 5.496 -15.401 -22.892 1.00 93.94 330 THR A CA 1
ATOM 2574 C C . THR A 1 330 ? 4.757 -14.146 -23.366 1.00 93.94 330 THR A C 1
ATOM 2576 O O . THR A 1 330 ? 4.401 -13.275 -22.570 1.00 93.94 330 THR A O 1
ATOM 2579 N N . ALA A 1 331 ? 4.472 -14.054 -24.669 1.00 92.44 331 ALA A N 1
ATOM 2580 C CA . ALA A 1 331 ? 3.690 -12.943 -25.221 1.00 92.44 331 ALA A CA 1
ATOM 2581 C C . ALA A 1 331 ? 2.326 -12.783 -24.525 1.00 92.44 331 ALA A C 1
ATOM 2583 O O . ALA A 1 331 ? 1.871 -11.661 -24.312 1.00 92.44 331 ALA A O 1
ATOM 2584 N N . GLU A 1 332 ? 1.714 -13.900 -24.127 1.00 95.25 332 GLU A N 1
ATOM 2585 C CA . GLU A 1 332 ? 0.442 -13.896 -23.413 1.00 95.25 332 GLU A CA 1
ATOM 2586 C C . GLU A 1 332 ? 0.587 -13.368 -21.983 1.00 95.25 332 GLU A C 1
ATOM 2588 O O . GLU A 1 332 ? -0.131 -12.451 -21.592 1.00 95.25 332 GLU A O 1
ATOM 2593 N N . GLN A 1 333 ? 1.582 -13.844 -21.234 1.00 97.50 333 GLN A N 1
ATOM 2594 C CA . GLN A 1 333 ? 1.880 -13.331 -19.894 1.00 97.50 333 GLN A CA 1
ATOM 2595 C C . GLN A 1 333 ? 2.163 -11.813 -19.915 1.00 97.50 333 GLN A C 1
ATOM 2597 O O . GLN A 1 333 ? 1.631 -11.072 -19.089 1.00 97.50 333 GLN A O 1
ATOM 2602 N N . LYS A 1 334 ? 2.926 -11.321 -20.906 1.00 95.19 334 LYS A N 1
ATOM 2603 C CA . LYS A 1 334 ? 3.188 -9.879 -21.118 1.00 95.19 334 LYS A CA 1
ATOM 2604 C C . LYS A 1 334 ? 1.910 -9.093 -21.431 1.00 95.19 334 LYS A C 1
ATOM 2606 O O . LYS A 1 334 ? 1.742 -7.968 -20.956 1.00 95.19 334 LYS A O 1
ATOM 2611 N N . ARG A 1 335 ? 1.002 -9.667 -22.228 1.00 96.94 335 ARG A N 1
ATOM 2612 C CA . ARG A 1 335 ? -0.288 -9.054 -22.575 1.00 96.94 335 ARG A CA 1
ATOM 2613 C C . ARG A 1 335 ? -1.188 -8.915 -21.347 1.00 96.94 335 ARG A C 1
ATOM 2615 O O . ARG A 1 335 ? -1.661 -7.809 -21.093 1.00 96.94 335 ARG A O 1
ATOM 2622 N N . LEU A 1 336 ? -1.386 -9.995 -20.584 1.00 97.75 336 LEU A N 1
ATOM 2623 C CA . LEU A 1 336 ? -2.195 -9.990 -19.356 1.00 97.75 336 LEU A CA 1
ATOM 2624 C C . LEU A 1 336 ? -1.655 -8.972 -18.344 1.00 97.75 336 LEU A C 1
ATOM 2626 O O . LEU A 1 336 ? -2.419 -8.172 -17.804 1.00 97.75 336 LEU A O 1
ATOM 2630 N N . TYR A 1 337 ? -0.331 -8.935 -18.167 1.00 98.31 337 TYR A N 1
ATOM 2631 C CA . TYR A 1 337 ? 0.324 -8.006 -17.250 1.00 98.31 337 TYR A CA 1
ATOM 2632 C C . TYR A 1 337 ? 0.090 -6.539 -17.624 1.00 98.31 337 TYR A C 1
ATOM 2634 O O . TYR A 1 337 ? -0.233 -5.715 -16.770 1.00 98.31 337 TYR A O 1
ATOM 2642 N N . ARG A 1 338 ? 0.199 -6.205 -18.916 1.00 96.38 338 ARG A N 1
ATOM 2643 C CA . ARG A 1 338 ? -0.033 -4.841 -19.409 1.00 96.38 338 ARG A CA 1
ATOM 2644 C C . ARG A 1 338 ? -1.464 -4.373 -19.168 1.00 96.38 338 ARG A C 1
ATOM 2646 O O . ARG A 1 338 ? -1.649 -3.240 -18.741 1.00 96.38 338 ARG A O 1
ATOM 2653 N N . ILE A 1 339 ? -2.445 -5.243 -19.411 1.00 97.56 339 ILE A N 1
ATOM 2654 C CA . ILE A 1 339 ? -3.862 -4.943 -19.164 1.00 97.56 339 ILE A CA 1
ATOM 2655 C C . ILE A 1 339 ? -4.091 -4.675 -17.671 1.00 97.56 339 ILE A C 1
ATOM 2657 O O . ILE A 1 339 ? -4.777 -3.717 -17.324 1.00 97.56 339 ILE A O 1
ATOM 2661 N N . ALA A 1 340 ? -3.510 -5.495 -16.790 1.00 98.38 340 ALA A N 1
ATOM 2662 C CA . ALA A 1 340 ? -3.647 -5.323 -15.345 1.00 98.38 340 ALA A CA 1
ATOM 2663 C C . ALA A 1 340 ? -3.047 -3.988 -14.875 1.00 98.38 340 ALA A C 1
ATOM 2665 O O . ALA A 1 340 ? -3.681 -3.258 -14.114 1.00 98.38 340 ALA A O 1
ATOM 2666 N N . LEU A 1 341 ? -1.860 -3.638 -15.381 1.00 97.12 341 LEU A N 1
ATOM 2667 C CA . LEU A 1 341 ? -1.184 -2.386 -15.042 1.00 97.12 341 LEU A CA 1
ATOM 2668 C C . LEU A 1 341 ? -1.944 -1.155 -15.558 1.00 97.12 341 LEU A C 1
ATOM 2670 O O . LEU A 1 341 ? -2.101 -0.177 -14.831 1.00 97.12 341 LEU A O 1
ATOM 2674 N N . GLU A 1 342 ? -2.433 -1.200 -16.801 1.00 96.62 342 GLU A N 1
ATOM 2675 C CA . GLU A 1 342 ? -3.283 -0.145 -17.365 1.00 96.62 342 GLU A CA 1
ATOM 2676 C C . GLU A 1 342 ? -4.544 0.053 -16.518 1.00 96.62 342 GLU A C 1
ATOM 2678 O O . GLU A 1 342 ? -4.911 1.190 -16.225 1.00 96.62 342 GLU A O 1
ATOM 2683 N N . HIS A 1 343 ? -5.161 -1.042 -16.064 1.00 98.12 343 HIS A N 1
ATOM 2684 C CA . HIS A 1 343 ? -6.381 -0.994 -15.268 1.00 98.12 343 HIS A CA 1
ATOM 2685 C C . HIS A 1 343 ? -6.187 -0.269 -13.932 1.00 98.12 343 HIS A C 1
ATOM 2687 O O . HIS A 1 343 ? -6.926 0.675 -13.652 1.00 98.12 343 HIS A O 1
ATOM 2693 N N . ILE A 1 344 ? -5.187 -0.662 -13.132 1.00 97.62 344 ILE A N 1
ATOM 2694 C CA . ILE A 1 344 ? -4.961 -0.025 -11.824 1.00 97.62 344 ILE A CA 1
ATOM 2695 C C . ILE A 1 344 ? -4.534 1.439 -11.963 1.00 97.62 344 ILE A C 1
ATOM 2697 O O . ILE A 1 344 ? -5.006 2.280 -11.203 1.00 97.62 344 ILE A O 1
ATOM 2701 N N . ASN A 1 345 ? -3.715 1.772 -12.969 1.00 95.94 345 ASN A N 1
ATOM 2702 C CA . ASN A 1 345 ? -3.258 3.145 -13.188 1.00 95.94 345 ASN A CA 1
ATOM 2703 C C . ASN A 1 345 ? -4.405 4.052 -13.647 1.00 95.94 345 ASN A C 1
ATOM 2705 O O . ASN A 1 345 ? -4.593 5.132 -13.096 1.00 95.94 345 ASN A O 1
ATOM 2709 N N . ALA A 1 346 ? -5.208 3.610 -14.620 1.00 95.44 346 ALA A N 1
ATOM 2710 C CA . ALA A 1 346 ? -6.337 4.393 -15.116 1.00 95.44 346 ALA A CA 1
ATOM 2711 C C . ALA A 1 346 ? -7.403 4.625 -14.033 1.00 95.44 346 ALA A C 1
ATOM 2713 O O . ALA A 1 346 ? -7.972 5.712 -13.950 1.00 95.44 346 ALA A O 1
ATOM 2714 N N . ASN A 1 347 ? -7.656 3.622 -13.190 1.00 97.38 347 ASN A N 1
ATOM 2715 C CA . ASN A 1 347 ? -8.600 3.736 -12.083 1.00 97.38 347 ASN A CA 1
ATOM 2716 C C . ASN A 1 347 ? -8.073 4.660 -10.970 1.00 97.38 347 ASN A C 1
ATOM 2718 O O . ASN A 1 347 ? -8.841 5.464 -10.442 1.00 97.38 347 ASN A O 1
ATOM 2722 N N . ALA A 1 348 ? -6.778 4.594 -10.633 1.00 97.75 348 ALA A N 1
ATOM 2723 C CA . ALA A 1 348 ? -6.175 5.451 -9.609 1.00 97.75 348 ALA A CA 1
ATOM 2724 C C . ALA A 1 348 ? -6.342 6.950 -9.923 1.00 97.75 348 ALA A C 1
ATOM 2726 O O . ALA A 1 348 ? -6.702 7.721 -9.037 1.00 97.75 348 ALA A O 1
ATOM 2727 N N . GLU A 1 349 ? -6.204 7.354 -11.192 1.00 97.00 349 GLU A N 1
ATOM 2728 C CA . GLU A 1 349 ? -6.380 8.747 -11.650 1.00 97.00 349 GLU A CA 1
ATOM 2729 C C . GLU A 1 349 ? -7.773 9.340 -11.377 1.00 97.00 349 GLU A C 1
ATOM 2731 O O . GLU A 1 349 ? -7.966 10.557 -11.402 1.00 97.00 349 GLU A O 1
ATOM 2736 N N . MET A 1 350 ? -8.768 8.498 -11.101 1.00 97.06 350 MET A N 1
ATOM 2737 C CA . MET A 1 350 ? -10.120 8.945 -10.776 1.00 97.06 350 MET A CA 1
ATOM 2738 C C . MET A 1 350 ? -10.288 9.324 -9.302 1.00 97.06 350 MET A C 1
ATOM 2740 O O . MET A 1 350 ? -11.300 9.926 -8.935 1.00 97.06 350 MET A O 1
ATOM 2744 N N . VAL A 1 351 ? -9.334 8.956 -8.446 1.00 98.06 351 VAL A N 1
ATOM 2745 C CA . VAL A 1 351 ? -9.458 9.086 -6.999 1.00 98.06 351 VAL A CA 1
ATOM 2746 C C . VAL A 1 351 ? -9.182 10.521 -6.560 1.00 98.06 351 VAL A C 1
ATOM 2748 O O . VAL A 1 351 ? -8.075 11.044 -6.678 1.00 98.06 351 VAL A O 1
ATOM 2751 N N . LYS A 1 352 ? -10.210 11.154 -5.996 1.00 96.75 352 LYS A N 1
ATOM 2752 C CA . LYS A 1 352 ? -10.131 12.437 -5.289 1.00 96.75 352 LYS A CA 1
ATOM 2753 C C . LYS A 1 352 ? -11.351 12.606 -4.376 1.00 96.75 352 LYS A C 1
ATOM 2755 O O . LYS A 1 352 ? -12.371 11.950 -4.620 1.00 96.75 352 LYS A O 1
ATOM 2760 N N . PRO A 1 353 ? -11.302 13.500 -3.374 1.00 98.06 353 PRO A N 1
ATOM 2761 C CA . PRO A 1 353 ? -12.472 13.816 -2.564 1.00 98.06 353 PRO A CA 1
ATOM 2762 C C . PRO A 1 353 ? -13.657 14.261 -3.422 1.00 98.06 353 PRO A C 1
ATOM 2764 O O . PRO A 1 353 ? -13.483 14.963 -4.422 1.00 98.06 353 PRO A O 1
ATOM 2767 N N . GLY A 1 354 ? -14.865 13.877 -3.021 1.00 97.62 354 GLY A N 1
ATOM 2768 C CA . GLY A 1 354 ? -16.095 14.260 -3.712 1.00 97.62 354 GLY A CA 1
ATOM 2769 C C . GLY A 1 354 ? -16.550 13.303 -4.812 1.00 97.62 354 GLY A C 1
ATOM 2770 O O . GLY A 1 354 ? -17.695 13.389 -5.248 1.00 97.62 354 GLY A O 1
ATOM 2771 N N . VAL A 1 355 ? -15.688 12.392 -5.273 1.00 98.31 355 VAL A N 1
ATOM 2772 C CA . VAL A 1 355 ? -16.069 11.405 -6.293 1.00 98.31 355 VAL A CA 1
ATOM 2773 C C . VAL A 1 355 ? -16.949 10.329 -5.671 1.00 98.31 355 VAL A C 1
ATOM 2775 O O . VAL A 1 355 ? -16.630 9.777 -4.613 1.00 98.31 355 VAL A O 1
ATOM 2778 N N . LYS A 1 356 ? -18.053 10.004 -6.344 1.00 98.38 356 LYS A N 1
ATOM 2779 C CA . LYS A 1 356 ? -18.984 8.973 -5.879 1.00 98.38 356 LYS A CA 1
ATOM 2780 C C . LYS A 1 356 ? -18.494 7.571 -6.219 1.00 98.38 356 LYS A C 1
ATOM 2782 O O . LYS A 1 356 ? -17.885 7.344 -7.262 1.00 98.38 356 LYS A O 1
ATOM 2787 N N . PHE A 1 357 ? -18.856 6.588 -5.400 1.00 98.19 357 PHE A N 1
ATOM 2788 C CA . PHE A 1 357 ? -18.530 5.180 -5.679 1.00 98.19 357 PHE A CA 1
ATOM 2789 C C . PHE A 1 357 ? -19.148 4.697 -7.000 1.00 98.19 357 PHE A C 1
ATOM 2791 O O . PHE A 1 357 ? -18.528 3.940 -7.752 1.00 98.19 357 PHE A O 1
ATOM 2798 N N . SER A 1 358 ? -20.346 5.184 -7.325 1.00 97.00 358 SER A N 1
ATOM 2799 C CA . SER A 1 358 ? -21.011 4.925 -8.603 1.00 97.00 358 SER A CA 1
ATOM 2800 C C . SER A 1 358 ? -20.287 5.557 -9.793 1.00 97.00 358 SER A C 1
ATOM 2802 O O . SER A 1 358 ? -20.250 4.952 -10.861 1.00 97.00 358 SER A O 1
ATOM 2804 N N . GLU A 1 359 ? -19.655 6.720 -9.623 1.00 97.69 359 GLU A N 1
ATOM 2805 C CA . GLU A 1 359 ? -18.845 7.356 -10.669 1.00 97.69 359 GLU A CA 1
ATOM 2806 C C . GLU A 1 359 ? -17.564 6.562 -10.943 1.00 97.69 359 GLU A C 1
ATOM 2808 O O . GLU A 1 359 ? -17.226 6.360 -12.110 1.00 97.69 359 GLU A O 1
ATOM 2813 N N . LEU A 1 360 ? -16.896 6.054 -9.898 1.00 97.75 360 LEU A N 1
ATOM 2814 C CA . LEU A 1 360 ? -15.753 5.140 -10.037 1.00 97.75 360 LEU A CA 1
ATOM 2815 C C . LEU A 1 360 ? -16.149 3.857 -10.769 1.00 97.75 360 LEU A C 1
ATOM 2817 O O . LEU A 1 360 ? -15.487 3.455 -11.720 1.00 97.75 360 LEU A O 1
ATOM 2821 N N . THR A 1 361 ? -17.279 3.267 -10.379 1.00 97.19 361 THR A N 1
ATOM 2822 C CA . THR A 1 361 ? -17.824 2.072 -11.030 1.00 97.19 361 THR A CA 1
ATOM 2823 C C . THR A 1 361 ? -18.102 2.333 -12.515 1.00 97.19 361 THR A C 1
ATOM 2825 O O . THR A 1 361 ? -17.637 1.608 -13.392 1.00 97.19 361 THR A O 1
ATOM 2828 N N . GLN A 1 362 ? -18.865 3.382 -12.831 1.00 96.44 362 GLN A N 1
ATOM 2829 C CA . GLN A 1 362 ? -19.342 3.638 -14.192 1.00 96.44 362 GLN A CA 1
ATOM 2830 C C . GLN A 1 362 ? -18.216 4.031 -15.150 1.00 96.44 362 GLN A C 1
ATOM 2832 O O . GLN A 1 362 ? -18.185 3.518 -16.275 1.00 96.44 362 GLN A O 1
ATOM 2837 N N . ASN A 1 363 ? -17.317 4.909 -14.699 1.00 95.88 363 ASN A N 1
ATOM 2838 C CA . ASN A 1 363 ? -16.294 5.542 -15.531 1.00 95.88 363 ASN A CA 1
ATOM 2839 C C . ASN A 1 363 ? -14.922 4.853 -15.448 1.00 95.88 363 ASN A C 1
ATOM 2841 O O . ASN A 1 363 ? -14.029 5.217 -16.210 1.00 95.88 363 ASN A O 1
ATOM 2845 N N . GLY A 1 364 ? -14.752 3.875 -14.553 1.00 94.31 364 GLY A N 1
ATOM 2846 C CA . GLY A 1 364 ? -13.518 3.109 -14.425 1.00 94.31 364 GLY A CA 1
ATOM 2847 C C . GLY A 1 364 ? -13.177 2.298 -15.675 1.00 94.31 364 GLY A C 1
ATOM 2848 O O . GLY A 1 364 ? -14.046 1.955 -16.490 1.00 94.31 364 GLY A O 1
ATOM 2849 N N . HIS A 1 365 ? -11.889 1.989 -15.831 1.00 97.44 365 HIS A N 1
ATOM 2850 C CA . HIS A 1 365 ? -11.356 1.267 -16.981 1.00 97.44 365 HIS A CA 1
ATOM 2851 C C . HIS A 1 365 ? -12.103 -0.055 -17.191 1.00 97.44 365 HIS A C 1
ATOM 2853 O O . HIS A 1 365 ? -12.270 -0.853 -16.273 1.00 97.44 365 HIS A O 1
ATOM 2859 N N . ARG A 1 366 ? -12.532 -0.343 -18.422 1.00 96.00 366 ARG A N 1
ATOM 2860 C CA . ARG A 1 366 ? -13.195 -1.612 -18.747 1.00 96.00 366 ARG A CA 1
ATOM 2861 C C . ARG A 1 366 ? -12.169 -2.643 -19.195 1.00 96.00 366 ARG A C 1
ATOM 2863 O O . ARG A 1 366 ? -11.553 -2.484 -20.242 1.00 96.00 366 ARG A O 1
ATOM 2870 N N . LEU A 1 367 ? -12.051 -3.739 -18.448 1.00 97.44 367 LEU A N 1
ATOM 2871 C CA . LEU A 1 367 ? -11.240 -4.885 -18.868 1.00 97.44 367 LEU A CA 1
ATOM 2872 C C . LEU A 1 367 ? -11.727 -5.454 -20.222 1.00 97.44 367 LEU A C 1
ATOM 2874 O O . LEU A 1 367 ? -12.919 -5.326 -20.551 1.00 97.44 367 LEU A O 1
ATOM 2878 N N . PRO A 1 368 ? -10.847 -6.105 -21.007 1.00 97.44 368 PRO A N 1
ATOM 2879 C CA . PRO A 1 368 ? -11.240 -6.830 -22.213 1.00 97.44 368 PRO A CA 1
ATOM 2880 C C . PRO A 1 368 ? -12.337 -7.854 -21.924 1.00 97.44 368 PRO A C 1
ATOM 2882 O O . PRO A 1 368 ? -12.335 -8.486 -20.870 1.00 97.44 368 PRO A O 1
ATOM 2885 N N . GLU A 1 369 ? -13.270 -8.029 -22.862 1.00 97.50 369 GLU A N 1
ATOM 2886 C CA . GLU A 1 369 ? -14.441 -8.899 -22.679 1.00 97.50 369 GLU A CA 1
ATOM 2887 C C . GLU A 1 369 ? -14.060 -10.342 -22.307 1.00 97.50 369 GLU A C 1
ATOM 2889 O O . GLU A 1 369 ? -14.696 -10.922 -21.428 1.00 97.50 369 GLU A O 1
ATOM 2894 N N . SER A 1 370 ? -12.968 -10.870 -22.874 1.00 96.56 370 SER A N 1
ATOM 2895 C CA . SER A 1 370 ? -12.445 -12.212 -22.577 1.00 96.56 370 SER A CA 1
ATOM 2896 C C . SER A 1 370 ? -12.000 -12.407 -21.122 1.00 96.56 370 SER A C 1
ATOM 2898 O O . SER A 1 370 ? -12.055 -13.527 -20.618 1.00 96.56 370 SER A O 1
ATOM 2900 N N . CYS A 1 371 ? -11.617 -11.335 -20.421 1.00 97.12 371 CYS A N 1
ATOM 2901 C CA . CYS A 1 371 ? -11.169 -11.394 -19.027 1.00 97.12 371 CYS A CA 1
ATOM 2902 C C . CYS A 1 371 ? -12.300 -11.117 -18.022 1.00 97.12 371 CYS A C 1
ATOM 2904 O O . CYS A 1 371 ? -12.159 -11.399 -16.833 1.00 97.12 371 CYS A O 1
ATOM 2906 N N . ARG A 1 372 ? -13.438 -10.551 -18.457 1.00 97.00 372 ARG A N 1
ATOM 2907 C CA . ARG A 1 372 ? -14.480 -10.061 -17.533 1.00 97.00 372 ARG A CA 1
ATOM 2908 C C . ARG A 1 372 ? -15.137 -11.163 -16.725 1.00 97.00 372 ARG A C 1
ATOM 2910 O O . ARG A 1 372 ? -15.500 -10.907 -15.584 1.00 97.00 372 ARG A O 1
ATOM 2917 N N . ALA A 1 373 ? -15.288 -12.364 -17.277 1.00 97.06 373 ALA A N 1
ATOM 2918 C CA . ALA A 1 373 ? -15.919 -13.477 -16.567 1.00 97.06 373 ALA A CA 1
ATOM 2919 C C . ALA A 1 373 ? -15.153 -13.887 -15.295 1.00 97.06 373 ALA A C 1
ATOM 2921 O O . ALA A 1 373 ? -15.769 -14.410 -14.372 1.00 97.06 373 ALA A O 1
ATOM 2922 N N . GLN A 1 374 ? -13.844 -13.616 -15.239 1.00 97.06 374 GLN A N 1
ATOM 2923 C CA . GLN A 1 374 ? -12.974 -13.947 -14.109 1.00 97.06 374 GLN A CA 1
ATOM 2924 C C . GLN A 1 374 ? -12.385 -12.725 -13.396 1.00 97.06 374 GLN A C 1
ATOM 2926 O O . GLN A 1 374 ? -11.532 -12.907 -12.536 1.00 97.06 374 GLN A O 1
ATOM 2931 N N . ARG A 1 375 ? -12.802 -11.499 -13.749 1.00 97.25 375 ARG A N 1
ATOM 2932 C CA . ARG A 1 375 ? -12.337 -10.252 -13.113 1.00 97.25 375 ARG A CA 1
ATOM 2933 C C . ARG A 1 375 ? -12.451 -10.314 -11.584 1.00 97.25 375 ARG A C 1
ATOM 2935 O O . ARG A 1 375 ? -13.244 -11.084 -11.041 1.00 97.25 375 ARG A O 1
ATOM 2942 N N . TYR A 1 376 ? -11.713 -9.441 -10.909 1.00 97.62 376 TYR A N 1
ATOM 2943 C CA . TYR A 1 376 ? -11.787 -9.335 -9.454 1.00 97.62 376 TYR A CA 1
ATOM 2944 C C . TYR A 1 376 ? -13.181 -8.905 -8.957 1.00 97.62 376 TYR A C 1
ATOM 2946 O O . TYR A 1 376 ? -13.974 -8.339 -9.708 1.00 97.62 376 TYR A O 1
ATOM 2954 N N . GLY A 1 377 ? -13.500 -9.166 -7.686 1.00 94.94 377 GLY A N 1
ATOM 2955 C CA . GLY A 1 377 ? -14.833 -8.884 -7.129 1.00 94.94 377 GLY A CA 1
ATOM 2956 C C . GLY A 1 377 ? -15.142 -7.393 -6.926 1.00 94.94 377 GLY A C 1
ATOM 2957 O O . GLY A 1 377 ? -16.307 -7.015 -6.747 1.00 94.94 377 GLY A O 1
ATOM 2958 N N . VAL A 1 378 ? -14.112 -6.548 -6.932 1.00 97.81 378 VAL A N 1
ATOM 2959 C CA . VAL A 1 378 ? -14.168 -5.091 -6.762 1.00 97.81 378 VAL A CA 1
ATOM 2960 C C . VAL A 1 378 ? -13.090 -4.420 -7.615 1.00 97.81 378 VAL A C 1
ATOM 2962 O O . VAL A 1 378 ? -12.109 -5.051 -7.996 1.00 97.81 378 VAL A O 1
ATOM 2965 N N . MET A 1 379 ? -13.294 -3.143 -7.930 1.00 98.00 379 MET A N 1
ATOM 2966 C CA . MET A 1 379 ? -12.274 -2.267 -8.519 1.00 98.00 379 MET A CA 1
ATOM 2967 C C . MET A 1 379 ? -11.437 -1.580 -7.435 1.00 98.00 379 MET A C 1
ATOM 2969 O O . MET A 1 379 ? -10.265 -1.282 -7.655 1.00 98.00 379 MET A O 1
ATOM 2973 N N . PHE A 1 380 ? -12.065 -1.314 -6.285 1.00 98.75 380 PHE A N 1
ATOM 2974 C CA . PHE A 1 380 ? -11.418 -0.765 -5.102 1.00 98.75 380 PHE A CA 1
ATOM 2975 C C . PHE A 1 380 ? -12.045 -1.335 -3.836 1.00 98.75 380 PHE A C 1
ATOM 2977 O O . PHE A 1 380 ? -13.255 -1.593 -3.811 1.00 98.75 380 PHE A O 1
ATOM 2984 N N . HIS A 1 381 ? -11.280 -1.372 -2.754 1.00 98.81 381 HIS A N 1
ATOM 2985 C CA . HIS A 1 381 ? -11.845 -1.399 -1.410 1.00 98.81 381 HIS A CA 1
ATOM 2986 C C . HIS A 1 381 ? -11.072 -0.512 -0.436 1.00 98.81 381 HIS A C 1
ATOM 2988 O O . HIS A 1 381 ? -9.985 -0.040 -0.750 1.00 98.81 381 HIS A O 1
ATOM 2994 N N . GLY A 1 382 ? -11.660 -0.221 0.723 1.00 98.88 382 GLY A N 1
ATOM 2995 C CA . GLY A 1 382 ? -10.983 0.461 1.815 1.00 98.88 382 GLY A CA 1
ATOM 2996 C C . GLY A 1 382 ? -9.996 -0.462 2.519 1.00 98.88 382 GLY A C 1
ATOM 2997 O O . GLY A 1 382 ? -10.163 -1.679 2.539 1.00 98.88 382 GLY A O 1
ATOM 2998 N N . VAL A 1 383 ? -8.975 0.126 3.136 1.00 98.88 383 VAL A N 1
ATOM 2999 C CA . VAL A 1 383 ? -7.992 -0.624 3.925 1.00 98.88 383 VAL A CA 1
ATOM 3000 C C . VAL A 1 383 ? -7.526 0.181 5.136 1.00 98.88 383 VAL A C 1
ATOM 3002 O O . VAL A 1 383 ? -7.397 1.409 5.086 1.00 98.88 383 VAL A O 1
ATOM 3005 N N . GLY A 1 384 ? -7.294 -0.509 6.251 1.00 98.81 384 GLY A N 1
ATOM 3006 C CA . GLY A 1 384 ? -6.844 0.074 7.515 1.00 98.81 384 GLY A CA 1
ATOM 3007 C C . GLY A 1 384 ? -6.128 -0.950 8.385 1.00 98.81 384 GLY A C 1
ATOM 3008 O O . GLY A 1 384 ? -4.934 -1.165 8.213 1.00 98.81 384 GLY A O 1
ATOM 3009 N N . LEU A 1 385 ? -6.840 -1.567 9.330 1.00 98.81 385 LEU A N 1
ATOM 3010 C CA . LEU A 1 385 ? -6.310 -2.685 10.138 1.00 98.81 385 LEU A CA 1
ATOM 3011 C C . LEU A 1 385 ? -6.450 -4.055 9.445 1.00 98.81 385 LEU A C 1
ATOM 3013 O O . LEU A 1 385 ? -5.785 -5.010 9.828 1.00 98.81 385 LEU A O 1
ATOM 3017 N N . CYS A 1 386 ? -7.321 -4.117 8.444 1.00 98.75 386 CYS A N 1
ATOM 3018 C CA . CYS A 1 386 ? -7.603 -5.204 7.502 1.00 98.75 386 CYS A CA 1
ATOM 3019 C C . CYS A 1 386 ? -8.294 -4.554 6.283 1.00 98.75 386 CYS A C 1
ATOM 3021 O O . CYS A 1 386 ? -8.326 -3.314 6.199 1.00 98.75 386 CYS A O 1
ATOM 3023 N N . ASP A 1 387 ? -8.906 -5.345 5.405 1.00 98.75 387 ASP A N 1
ATOM 3024 C CA . ASP A 1 387 ? -9.896 -4.844 4.445 1.00 98.75 387 ASP A CA 1
ATOM 3025 C C . ASP A 1 387 ? -11.054 -4.159 5.169 1.00 98.75 387 ASP A C 1
ATOM 3027 O O . ASP A 1 387 ? -11.588 -4.654 6.164 1.00 98.75 387 ASP A O 1
ATOM 3031 N N . GLU A 1 388 ? -11.446 -2.995 4.674 1.00 98.81 388 GLU A N 1
ATOM 3032 C CA . GLU A 1 388 ? -12.430 -2.115 5.290 1.00 98.81 388 GLU A CA 1
ATOM 3033 C C . GLU A 1 388 ? -13.397 -1.566 4.239 1.00 98.81 388 GLU A C 1
ATOM 3035 O O . GLU A 1 388 ? -13.158 -1.583 3.030 1.00 98.81 388 GLU A O 1
ATOM 3040 N N . TYR A 1 389 ? -14.512 -1.017 4.705 1.00 98.25 389 TYR A N 1
ATOM 3041 C CA . TYR A 1 389 ? -15.393 -0.217 3.871 1.00 98.25 389 TYR A CA 1
ATOM 3042 C C . TYR A 1 389 ? -14.632 0.952 3.202 1.00 98.25 389 TYR A C 1
ATOM 3044 O O . TYR A 1 389 ? -13.852 1.640 3.871 1.00 98.25 389 TYR A O 1
ATOM 3052 N N . PRO A 1 390 ? -14.916 1.275 1.922 1.00 98.38 390 PRO A N 1
ATOM 3053 C CA . PRO A 1 390 ? -15.966 0.705 1.065 1.00 98.38 390 PRO A CA 1
ATOM 3054 C C . PRO A 1 390 ? -15.503 -0.483 0.206 1.00 98.38 390 PRO A C 1
ATOM 3056 O O . PRO A 1 390 ? -14.325 -0.734 0.097 1.00 98.38 390 PRO A O 1
ATOM 3059 N N . CYS A 1 391 ? -16.425 -1.166 -0.472 1.00 97.94 391 CYS A N 1
ATOM 3060 C CA . CYS A 1 391 ? -16.188 -2.075 -1.594 1.00 97.94 391 CYS A CA 1
ATOM 3061 C C . CYS A 1 391 ? -16.819 -1.458 -2.848 1.00 97.94 391 CYS A C 1
ATOM 3063 O O . CYS A 1 391 ? -18.045 -1.353 -2.945 1.00 97.94 391 CYS A O 1
ATOM 3065 N N . ILE A 1 392 ? -16.003 -1.063 -3.820 1.00 98.31 392 ILE A N 1
ATOM 3066 C CA . ILE A 1 392 ? -16.447 -0.389 -5.043 1.00 98.31 392 ILE A CA 1
ATOM 3067 C C . ILE A 1 392 ? -16.461 -1.411 -6.175 1.00 98.31 392 ILE A C 1
ATOM 3069 O O . ILE A 1 392 ? -15.422 -1.889 -6.624 1.00 98.31 392 ILE A O 1
ATOM 3073 N N . ARG A 1 393 ? -17.667 -1.799 -6.594 1.00 97.31 393 ARG A N 1
ATOM 3074 C CA . ARG A 1 393 ? -17.900 -2.931 -7.499 1.00 97.31 393 ARG A CA 1
ATOM 3075 C C . ARG A 1 393 ? -17.582 -2.597 -8.953 1.00 97.31 393 ARG A C 1
ATOM 3077 O O . ARG A 1 393 ? -17.633 -1.445 -9.368 1.00 97.31 393 ARG A O 1
ATOM 3084 N N . TYR A 1 394 ? -17.351 -3.639 -9.746 1.00 97.88 394 TYR A N 1
ATOM 3085 C CA . TYR A 1 394 ? -17.448 -3.520 -11.195 1.00 97.88 394 TYR A CA 1
ATOM 3086 C C . TYR A 1 394 ? -18.908 -3.264 -11.626 1.00 97.88 394 TYR A C 1
ATOM 3088 O O . TYR A 1 394 ? -19.846 -3.673 -10.933 1.00 97.88 394 TYR A O 1
ATOM 3096 N N . PRO A 1 395 ? -19.134 -2.635 -12.789 1.00 96.44 395 PRO A N 1
ATOM 3097 C CA . PRO A 1 395 ? -20.469 -2.332 -13.320 1.00 96.44 395 PRO A CA 1
ATOM 3098 C C . PRO A 1 395 ? -21.399 -3.530 -13.448 1.00 96.44 395 PRO A C 1
ATOM 3100 O O . PRO A 1 395 ? -22.604 -3.399 -13.253 1.00 96.44 395 PRO A O 1
ATOM 3103 N N . GLU A 1 396 ? -20.837 -4.689 -13.766 1.00 95.75 396 GLU A N 1
ATOM 3104 C CA . GLU A 1 396 ? -21.541 -5.959 -13.871 1.00 95.75 396 GLU A CA 1
ATOM 3105 C C . GLU A 1 396 ? -22.205 -6.376 -12.545 1.00 95.75 396 GLU A C 1
ATOM 3107 O O . GLU A 1 396 ? -23.275 -6.982 -12.577 1.00 95.75 396 GLU A O 1
ATOM 3112 N N . ASP A 1 397 ? -21.628 -6.003 -11.395 1.00 96.12 397 ASP A N 1
ATOM 3113 C CA . ASP A 1 397 ? -22.111 -6.395 -10.060 1.00 96.12 397 ASP A CA 1
ATOM 3114 C C . ASP A 1 397 ? -22.790 -5.246 -9.301 1.00 96.12 397 ASP A C 1
ATOM 3116 O O . ASP A 1 397 ? -23.353 -5.457 -8.222 1.00 96.12 397 ASP A O 1
ATOM 3120 N N . PHE A 1 398 ? -22.765 -4.026 -9.849 1.00 95.06 398 PHE A N 1
ATOM 3121 C CA . PHE A 1 398 ? -23.265 -2.831 -9.166 1.00 95.06 398 PHE A CA 1
ATOM 3122 C C . PHE A 1 398 ? -24.743 -2.950 -8.782 1.00 95.06 398 PHE A C 1
ATOM 3124 O O . PHE A 1 398 ? -25.118 -2.625 -7.663 1.00 95.06 398 PHE A O 1
ATOM 3131 N N . ASN A 1 399 ? -25.587 -3.485 -9.665 1.00 95.31 399 ASN A N 1
ATOM 3132 C CA . ASN A 1 399 ? -27.014 -3.644 -9.367 1.00 95.31 399 ASN A CA 1
ATOM 3133 C C . ASN A 1 399 ? -27.298 -4.701 -8.286 1.00 95.31 399 ASN A C 1
ATOM 3135 O O . ASN A 1 399 ? -28.366 -4.672 -7.679 1.00 95.31 399 ASN A O 1
ATOM 3139 N N . SER A 1 400 ? -26.386 -5.655 -8.078 1.00 94.50 400 SER A N 1
ATOM 3140 C CA . SER A 1 400 ? -26.563 -6.749 -7.118 1.00 94.50 400 SER A CA 1
ATOM 3141 C C . SER A 1 400 ? -25.980 -6.424 -5.746 1.00 94.50 400 SER A C 1
ATOM 3143 O O . SER A 1 400 ? -26.597 -6.752 -4.736 1.00 94.50 400 SER A O 1
ATOM 3145 N N . TYR A 1 401 ? -24.806 -5.789 -5.712 1.00 94.12 401 TYR A N 1
ATOM 3146 C CA . TYR A 1 401 ? -24.033 -5.563 -4.486 1.00 94.12 401 TYR A CA 1
ATOM 3147 C C . TYR A 1 401 ? -23.515 -4.131 -4.325 1.00 94.12 401 TYR A C 1
ATOM 3149 O O . TYR A 1 401 ? -22.954 -3.810 -3.279 1.00 94.12 401 TYR A O 1
ATOM 3157 N N . GLY A 1 402 ? -23.628 -3.293 -5.355 1.00 94.50 402 GLY A N 1
ATOM 3158 C CA . GLY A 1 402 ? -23.163 -1.912 -5.319 1.00 94.50 402 GLY A CA 1
ATOM 3159 C C . GLY A 1 402 ? -24.031 -1.030 -4.427 1.00 94.50 402 GLY A C 1
ATOM 3160 O O . GLY A 1 402 ? -25.197 -1.319 -4.156 1.00 94.50 402 GLY A O 1
ATOM 3161 N N . TYR A 1 403 ? -23.440 0.064 -3.965 1.00 97.00 403 TYR A N 1
ATOM 3162 C CA . TYR A 1 403 ? -24.090 1.050 -3.116 1.00 97.00 403 TYR A CA 1
ATOM 3163 C C . TYR A 1 403 ? -23.452 2.424 -3.318 1.00 97.00 403 TYR A C 1
ATOM 3165 O O . TYR A 1 403 ? -22.340 2.550 -3.836 1.00 97.00 403 TYR A O 1
ATOM 3173 N N . GLU A 1 404 ? -24.178 3.463 -2.919 1.00 96.25 404 GLU A N 1
ATOM 3174 C CA . GLU A 1 404 ? -23.704 4.839 -3.015 1.00 96.25 404 GLU A CA 1
ATOM 3175 C C . GLU A 1 404 ? -22.836 5.228 -1.818 1.00 96.25 404 GLU A C 1
ATOM 3177 O O . GLU A 1 404 ? -23.003 4.741 -0.700 1.00 96.25 404 GLU A O 1
ATOM 3182 N N . GLY A 1 405 ? -21.935 6.167 -2.072 1.00 97.06 405 GLY A N 1
ATOM 3183 C CA . GLY A 1 405 ? -21.039 6.778 -1.106 1.00 97.06 405 GLY A CA 1
ATOM 3184 C C . GLY A 1 405 ? -20.105 7.739 -1.829 1.00 97.06 405 GLY A C 1
ATOM 3185 O O . GLY A 1 405 ? -20.145 7.848 -3.057 1.00 97.06 405 GLY A O 1
ATOM 3186 N N . GLU A 1 406 ? -19.290 8.457 -1.069 1.00 98.25 406 GLU A N 1
ATOM 3187 C CA . GLU A 1 406 ? -18.410 9.497 -1.592 1.00 98.25 406 GLU A CA 1
ATOM 3188 C C . GLU A 1 406 ? -17.026 9.368 -0.967 1.00 98.25 406 GLU A C 1
ATOM 3190 O O . GLU A 1 406 ? -16.904 9.154 0.244 1.00 98.25 406 GLU A O 1
ATOM 3195 N N . LEU A 1 407 ? -15.996 9.503 -1.801 1.00 98.69 407 LEU A N 1
ATOM 3196 C CA . LEU A 1 407 ? -14.614 9.554 -1.356 1.00 98.69 407 LEU A CA 1
ATOM 3197 C C . LEU A 1 407 ? -14.351 10.811 -0.529 1.00 98.69 407 LEU A C 1
ATOM 3199 O O . LEU A 1 407 ? -14.726 11.918 -0.912 1.00 98.69 407 LEU A O 1
ATOM 3203 N N . GLN A 1 408 ? -13.653 10.640 0.588 1.00 98.62 408 GLN A N 1
ATOM 3204 C CA . GLN A 1 408 ? -13.308 11.714 1.517 1.00 98.62 408 GLN A CA 1
ATOM 3205 C C . GLN A 1 408 ? -11.805 11.703 1.786 1.00 98.62 408 GLN A C 1
ATOM 3207 O O . GLN A 1 408 ? -11.167 10.652 1.757 1.00 98.62 408 GLN A O 1
ATOM 3212 N N . GLU A 1 409 ? -11.247 12.879 2.065 1.00 98.62 409 GLU A N 1
ATOM 3213 C CA . GLU A 1 409 ? -9.854 13.011 2.495 1.00 98.62 409 GLU A CA 1
ATOM 3214 C C . GLU A 1 409 ? -9.574 12.120 3.716 1.00 98.62 409 GLU A C 1
ATOM 3216 O O . GLU A 1 409 ? -10.381 12.039 4.644 1.00 98.62 409 GLU A O 1
ATOM 3221 N N . GLY A 1 410 ? -8.425 11.445 3.707 1.00 98.50 410 GLY A N 1
ATOM 3222 C CA . GLY A 1 410 ? -8.027 10.512 4.760 1.00 98.50 410 GLY A CA 1
ATOM 3223 C C . GLY A 1 410 ? -8.558 9.089 4.574 1.00 98.50 410 GLY A C 1
ATOM 3224 O O . GLY A 1 410 ? -8.172 8.212 5.346 1.00 98.50 410 GLY A O 1
ATOM 3225 N N . MET A 1 411 ? -9.395 8.821 3.564 1.00 98.88 411 MET A N 1
ATOM 3226 C CA . MET A 1 411 ? -9.641 7.443 3.129 1.00 98.88 411 MET A CA 1
ATOM 3227 C C . MET A 1 411 ? -8.369 6.836 2.541 1.00 98.88 411 MET A C 1
ATOM 3229 O O . MET A 1 411 ? -7.609 7.519 1.858 1.00 98.88 411 MET A O 1
ATOM 3233 N N . VAL A 1 412 ? -8.166 5.543 2.764 1.00 98.88 412 VAL A N 1
ATOM 3234 C CA . VAL A 1 412 ? -7.111 4.763 2.111 1.00 98.88 412 VAL A CA 1
ATOM 3235 C C . VAL A 1 412 ? -7.784 3.606 1.395 1.00 98.88 412 VAL A C 1
ATOM 3237 O O . VAL A 1 412 ? -8.610 2.921 2.002 1.00 98.88 412 VAL A O 1
ATOM 3240 N N . LEU A 1 413 ? -7.477 3.445 0.112 1.00 98.88 413 LEU A N 1
ATOM 3241 C CA . LEU A 1 413 ? -8.078 2.443 -0.759 1.00 98.88 413 LEU A CA 1
ATOM 3242 C C . LEU A 1 413 ? -7.001 1.561 -1.375 1.00 98.88 413 LEU A C 1
ATOM 3244 O O . LEU A 1 413 ? -5.934 2.062 -1.733 1.00 98.88 413 LEU A O 1
ATOM 3248 N N . CYS A 1 414 ? -7.325 0.299 -1.593 1.00 98.88 414 CYS A N 1
ATOM 3249 C CA . CYS A 1 414 ? -6.651 -0.534 -2.571 1.00 98.88 414 CYS A CA 1
ATOM 3250 C C . CYS A 1 414 ? -7.322 -0.373 -3.939 1.00 98.88 414 CYS A C 1
ATOM 3252 O O . CYS A 1 414 ? -8.546 -0.247 -4.022 1.00 98.88 414 CYS A O 1
ATOM 3254 N N . VAL A 1 415 ? -6.529 -0.320 -5.010 1.00 98.69 415 VAL A N 1
ATOM 3255 C CA . VAL A 1 415 ? -6.988 -0.319 -6.407 1.00 98.69 415 VAL A CA 1
ATOM 3256 C C . VAL A 1 415 ? -6.485 -1.576 -7.095 1.00 98.69 415 VAL A C 1
ATOM 3258 O O . VAL A 1 415 ? -5.281 -1.829 -7.127 1.00 98.69 415 VAL A O 1
ATOM 3261 N N . GLU A 1 416 ? -7.399 -2.349 -7.672 1.00 97.00 416 GLU A N 1
ATOM 3262 C CA . GLU A 1 416 ? -7.139 -3.759 -7.952 1.00 97.00 416 GLU A CA 1
ATOM 3263 C C . GLU A 1 416 ? -7.393 -4.173 -9.395 1.00 97.00 416 GLU A C 1
ATOM 3265 O O . GLU A 1 416 ? -8.348 -3.741 -10.044 1.00 97.00 416 GLU A O 1
ATOM 3270 N N . ALA A 1 417 ? -6.560 -5.091 -9.884 1.00 98.31 417 ALA A N 1
ATOM 3271 C CA . ALA A 1 417 ? -6.760 -5.792 -11.139 1.00 98.31 417 ALA A CA 1
ATOM 3272 C C . ALA A 1 417 ? -6.433 -7.278 -10.991 1.00 98.31 417 ALA A C 1
ATOM 3274 O O . ALA A 1 417 ? -5.304 -7.649 -10.671 1.00 98.31 417 ALA A O 1
ATOM 3275 N N . TYR A 1 418 ? -7.390 -8.129 -11.358 1.00 98.69 418 TYR A N 1
ATOM 3276 C CA . TYR A 1 418 ? -7.098 -9.492 -11.788 1.00 98.69 418 TYR A CA 1
ATOM 3277 C C . TYR A 1 418 ? -7.435 -9.650 -13.270 1.00 98.69 418 TYR A C 1
ATOM 3279 O O . TYR A 1 418 ? -8.534 -9.296 -13.711 1.00 98.69 418 TYR A O 1
ATOM 3287 N N . VAL A 1 419 ? -6.488 -10.190 -14.038 1.00 98.69 419 VAL A N 1
ATOM 3288 C CA . VAL A 1 419 ? -6.601 -10.380 -15.484 1.00 98.69 419 VAL A CA 1
ATOM 3289 C C . VAL A 1 419 ? -6.185 -11.801 -15.851 1.00 98.69 419 VAL A C 1
ATOM 3291 O O . VAL A 1 419 ? -5.006 -12.150 -15.825 1.00 98.69 419 VAL A O 1
ATOM 3294 N N . GLY A 1 420 ? -7.170 -12.606 -16.239 1.00 98.06 420 GLY A N 1
ATOM 3295 C CA . GLY A 1 420 ? -7.007 -13.952 -16.779 1.00 98.06 420 GLY A CA 1
ATOM 3296 C C . GLY A 1 420 ? -8.230 -14.320 -17.616 1.00 98.06 420 GLY A C 1
ATOM 3297 O O . GLY A 1 420 ? -9.346 -13.900 -17.304 1.00 98.06 420 GLY A O 1
ATOM 3298 N N . GLU A 1 421 ? -8.022 -15.058 -18.703 1.00 97.88 421 GLU A N 1
ATOM 3299 C CA . GLU A 1 421 ? -9.108 -15.521 -19.574 1.00 97.88 421 GLU A CA 1
ATOM 3300 C C . GLU A 1 421 ? -9.665 -16.866 -19.102 1.00 97.88 421 GLU A C 1
ATOM 3302 O O . GLU A 1 421 ? -8.937 -17.669 -18.513 1.00 97.88 421 GLU A O 1
ATOM 3307 N N . VAL A 1 422 ? -10.940 -17.121 -19.405 1.00 97.56 422 VAL A N 1
ATOM 3308 C CA . VAL A 1 422 ? -11.559 -18.441 -19.209 1.00 97.56 422 VAL A CA 1
ATOM 3309 C C . VAL A 1 422 ? -10.820 -19.481 -20.037 1.00 97.56 422 VAL A C 1
ATOM 3311 O O . VAL A 1 422 ? -10.518 -19.243 -21.204 1.00 97.56 422 VAL A O 1
ATOM 3314 N N . ASP A 1 423 ? -10.500 -20.613 -19.409 1.00 93.69 423 ASP A N 1
ATOM 3315 C CA . ASP A 1 423 ? -9.659 -21.685 -19.963 1.00 93.69 423 ASP A CA 1
ATOM 3316 C C . ASP A 1 423 ? -8.214 -21.250 -20.306 1.00 93.69 423 ASP A C 1
ATOM 3318 O O . ASP A 1 423 ? -7.444 -22.014 -20.898 1.00 93.69 423 ASP A O 1
ATOM 3322 N N . GLY A 1 424 ? -7.819 -20.035 -19.908 1.00 95.19 424 GLY A N 1
ATOM 3323 C CA . GLY A 1 424 ? -6.456 -19.532 -20.008 1.00 95.19 424 GLY A CA 1
ATOM 3324 C C . GLY A 1 424 ? -5.522 -20.210 -19.004 1.00 95.19 424 GLY A C 1
ATOM 3325 O O . GLY A 1 424 ? -5.926 -20.624 -17.920 1.00 95.19 424 GLY A O 1
ATOM 3326 N N . LYS A 1 425 ? -4.238 -20.323 -19.358 1.00 94.94 425 LYS A N 1
ATOM 3327 C CA . LYS A 1 425 ? -3.227 -20.938 -18.482 1.00 94.94 425 LYS A CA 1
ATOM 3328 C C . LYS A 1 425 ? -2.816 -20.012 -17.337 1.00 94.94 425 LYS A C 1
ATOM 3330 O O . LYS A 1 425 ? -2.642 -20.467 -16.216 1.00 94.94 425 LYS A O 1
ATOM 3335 N N . ASP A 1 426 ? -2.590 -18.744 -17.646 1.00 97.06 426 ASP A N 1
ATOM 3336 C CA . ASP A 1 426 ? -1.956 -17.786 -16.748 1.00 97.06 426 ASP A CA 1
ATOM 3337 C C . ASP A 1 426 ? -2.967 -16.710 -16.317 1.00 97.06 426 ASP A C 1
ATOM 3339 O O . ASP A 1 426 ? -3.926 -16.410 -17.036 1.00 97.06 426 ASP A O 1
ATOM 3343 N N . GLY A 1 427 ? -2.761 -16.146 -15.128 1.00 97.88 427 GLY A N 1
ATOM 3344 C CA . GLY A 1 427 ? -3.514 -15.016 -14.593 1.00 97.88 427 GLY A CA 1
ATOM 3345 C C . GLY A 1 427 ? -2.583 -14.049 -13.865 1.00 97.88 427 GLY A C 1
ATOM 3346 O O . GLY A 1 427 ? -1.617 -14.467 -13.230 1.00 97.88 427 GLY A O 1
ATOM 3347 N N . VAL A 1 428 ? -2.856 -12.752 -13.978 1.00 98.75 428 VAL A N 1
ATOM 3348 C CA . VAL A 1 428 ? -2.077 -11.691 -13.329 1.00 98.75 428 VAL A CA 1
ATOM 3349 C C . VAL A 1 428 ? -2.946 -10.986 -12.296 1.00 98.75 428 VAL A C 1
ATOM 3351 O O . VAL A 1 428 ? -4.023 -10.505 -12.644 1.00 98.75 428 VAL A O 1
ATOM 3354 N N . LYS A 1 429 ? -2.453 -10.878 -11.058 1.00 98.75 429 LYS A N 1
ATOM 3355 C CA . LYS A 1 429 ? -2.998 -9.993 -10.018 1.00 98.75 429 LYS A CA 1
ATOM 3356 C C . LYS A 1 429 ? -2.010 -8.843 -9.788 1.00 98.75 429 LYS A C 1
ATOM 3358 O O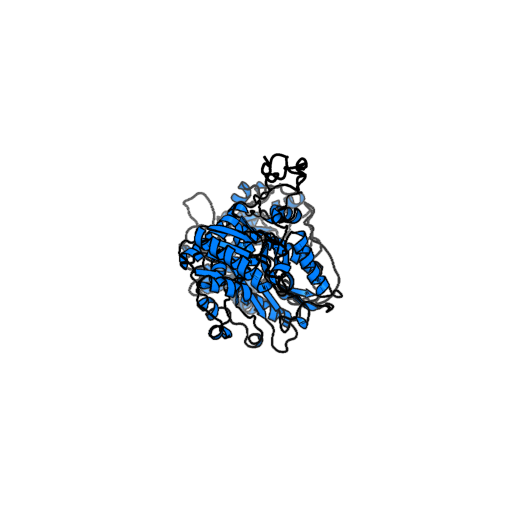 . LYS A 1 429 ? -0.820 -9.087 -9.566 1.00 98.75 429 LYS A O 1
ATOM 3363 N N . LEU A 1 430 ? -2.495 -7.606 -9.882 1.00 98.75 430 LEU A N 1
ATOM 3364 C CA . LEU A 1 430 ? -1.766 -6.383 -9.540 1.00 98.75 430 LEU A CA 1
ATOM 3365 C C . LEU A 1 430 ? -2.666 -5.455 -8.739 1.00 98.75 430 LEU A C 1
ATOM 3367 O O . LEU A 1 430 ? -3.858 -5.347 -9.017 1.00 98.75 430 LEU A O 1
ATOM 3371 N N . GLU A 1 431 ? -2.068 -4.756 -7.786 1.00 98.75 431 GLU A N 1
ATOM 3372 C CA . GLU A 1 431 ? -2.800 -3.876 -6.888 1.00 98.75 431 GLU A CA 1
ATOM 3373 C C . GLU A 1 431 ? -1.864 -2.904 -6.190 1.00 98.75 431 GLU A C 1
ATOM 3375 O O . GLU A 1 431 ? -0.695 -3.213 -5.943 1.00 98.75 431 GLU A O 1
ATOM 3380 N N . ASN A 1 432 ? -2.387 -1.726 -5.883 1.00 98.44 432 ASN A N 1
ATOM 3381 C CA . ASN A 1 432 ? -1.683 -0.712 -5.121 1.00 98.44 432 ASN A CA 1
ATOM 3382 C C . ASN A 1 432 ? -2.592 -0.109 -4.057 1.00 98.44 432 ASN A C 1
ATOM 3384 O O . ASN A 1 432 ? -3.796 0.026 -4.264 1.00 98.44 432 ASN A O 1
ATOM 3388 N N . GLN A 1 433 ? -1.976 0.381 -2.987 1.00 98.69 433 GLN A N 1
ATOM 3389 C CA . GLN A 1 433 ? -2.658 1.093 -1.917 1.00 98.69 433 GLN A CA 1
ATOM 3390 C C . GLN A 1 433 ? -2.408 2.602 -2.039 1.00 98.69 433 GLN A C 1
ATOM 3392 O O . GLN A 1 433 ? -1.269 3.051 -2.215 1.00 98.69 433 GLN A O 1
ATOM 3397 N N . LEU A 1 434 ? -3.470 3.402 -1.947 1.00 98.50 434 LEU A N 1
ATOM 3398 C CA . LEU A 1 434 ? -3.441 4.852 -2.132 1.00 98.50 434 LEU A CA 1
ATOM 3399 C C . LEU A 1 434 ? -4.214 5.596 -1.03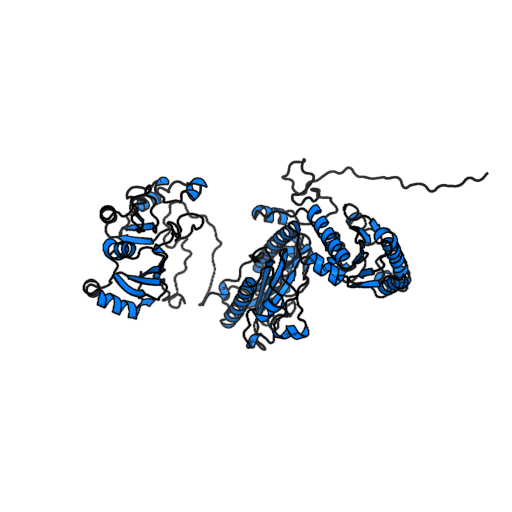7 1.00 98.50 434 LEU A C 1
ATOM 3401 O O . LEU A 1 434 ? -5.206 5.109 -0.504 1.00 98.50 434 LEU A O 1
ATOM 3405 N N . LEU A 1 435 ? -3.749 6.795 -0.700 1.00 98.88 435 LEU A N 1
ATOM 3406 C CA . LEU A 1 435 ? -4.389 7.734 0.219 1.00 98.88 435 LEU A CA 1
ATOM 3407 C C . LEU A 1 435 ? -5.186 8.764 -0.581 1.00 98.88 435 LEU A C 1
ATOM 3409 O O . LEU A 1 435 ? -4.640 9.402 -1.476 1.00 98.88 435 LEU A O 1
ATOM 3413 N N . VAL A 1 436 ? -6.443 9.001 -0.217 1.00 98.75 436 VAL A N 1
ATOM 3414 C CA . VAL A 1 436 ? -7.223 10.137 -0.718 1.00 98.75 436 VAL A CA 1
ATOM 3415 C C . VAL A 1 436 ? -6.749 11.406 -0.006 1.00 98.75 436 VAL A C 1
ATOM 3417 O O . VAL A 1 436 ? -6.922 11.555 1.207 1.00 98.75 436 VAL A O 1
ATOM 3420 N N . THR A 1 437 ? -6.140 12.326 -0.752 1.00 97.81 437 THR A N 1
ATOM 3421 C CA . THR A 1 437 ? -5.653 13.620 -0.242 1.00 97.81 437 THR A CA 1
ATOM 3422 C C . THR A 1 437 ? -6.713 14.701 -0.434 1.00 97.81 437 THR A C 1
ATOM 3424 O O . THR A 1 437 ? -7.759 14.449 -1.016 1.00 97.81 437 THR A O 1
ATOM 3427 N N . ASN A 1 438 ? -6.463 15.935 0.004 1.00 93.56 438 ASN A N 1
ATOM 3428 C CA . ASN A 1 438 ? -7.416 17.036 -0.173 1.00 93.56 438 ASN A CA 1
ATOM 3429 C C . ASN A 1 438 ? -7.675 17.453 -1.638 1.00 93.56 438 ASN A C 1
ATOM 3431 O O . ASN A 1 438 ? -8.659 18.140 -1.907 1.00 93.56 438 ASN A O 1
ATOM 3435 N N . THR A 1 439 ? -6.807 17.082 -2.584 1.00 92.12 439 THR A N 1
ATOM 3436 C CA . THR A 1 439 ? -6.916 17.499 -3.997 1.00 92.12 439 THR A CA 1
ATOM 3437 C C . THR A 1 439 ? -6.872 16.343 -4.997 1.00 92.12 439 THR A C 1
ATOM 3439 O O . THR A 1 439 ? -7.133 16.562 -6.179 1.00 92.12 439 THR A O 1
ATOM 3442 N N . GLY A 1 440 ? -6.599 15.117 -4.546 1.00 96.94 440 GLY A N 1
ATOM 3443 C CA . GLY A 1 440 ? -6.429 13.955 -5.412 1.00 96.94 440 GLY A CA 1
ATOM 3444 C C . GLY A 1 440 ? -6.154 12.696 -4.605 1.00 96.94 440 GLY A C 1
ATOM 3445 O O . GLY A 1 440 ? -6.815 12.430 -3.599 1.00 96.94 440 GLY A O 1
ATOM 3446 N N . TYR A 1 441 ? -5.130 11.963 -5.023 1.00 98.50 441 TYR A N 1
ATOM 3447 C CA . TYR A 1 441 ? -4.625 10.799 -4.315 1.00 98.50 441 TYR A CA 1
ATOM 3448 C C . TYR A 1 441 ? -3.101 10.852 -4.187 1.00 98.50 441 TYR A C 1
ATOM 3450 O O . TYR A 1 441 ? -2.420 11.599 -4.889 1.00 98.50 441 TYR A O 1
ATOM 3458 N N . GLU A 1 442 ? -2.572 10.057 -3.271 1.00 98.31 442 GLU A N 1
ATOM 3459 C CA . GLU A 1 442 ? -1.153 9.773 -3.135 1.00 98.31 442 GLU A CA 1
ATOM 3460 C C . GLU A 1 442 ? -0.971 8.258 -3.132 1.00 98.31 442 GLU A C 1
ATOM 3462 O O . GLU A 1 442 ? -1.584 7.557 -2.328 1.00 98.31 442 GLU A O 1
ATOM 3467 N N . LEU A 1 443 ? -0.125 7.747 -4.022 1.00 97.81 443 LEU A N 1
ATOM 3468 C CA . LEU A 1 443 ? 0.254 6.342 -3.998 1.00 97.81 443 LEU A CA 1
ATOM 3469 C C . LEU A 1 443 ? 1.132 6.076 -2.770 1.00 97.81 443 LEU A C 1
ATOM 3471 O O . LEU A 1 443 ? 2.168 6.720 -2.619 1.00 97.81 443 LEU A O 1
ATOM 3475 N N . LEU A 1 444 ? 0.728 5.140 -1.911 1.00 97.94 444 LEU A N 1
ATOM 3476 C CA . LEU A 1 444 ? 1.507 4.776 -0.726 1.00 97.94 444 LEU A CA 1
ATOM 3477 C C . LEU A 1 444 ? 2.461 3.606 -0.994 1.00 97.94 444 LEU A C 1
ATOM 3479 O O . LEU A 1 444 ? 3.480 3.490 -0.320 1.00 97.94 444 LEU A O 1
ATOM 3483 N N . THR A 1 445 ? 2.130 2.745 -1.958 1.00 94.38 445 THR A N 1
ATOM 3484 C CA . THR A 1 445 ? 2.942 1.590 -2.366 1.00 94.38 445 THR A CA 1
ATOM 3485 C C . THR A 1 445 ? 3.903 1.953 -3.488 1.00 94.38 445 THR A C 1
ATOM 3487 O O . THR A 1 445 ? 3.490 2.438 -4.542 1.00 94.38 445 THR A O 1
ATOM 3490 N N . HIS A 1 446 ? 5.178 1.649 -3.297 1.00 92.56 446 HIS A N 1
ATOM 3491 C CA . HIS A 1 446 ? 6.273 1.946 -4.213 1.00 92.56 446 HIS A CA 1
ATOM 3492 C C . HIS A 1 446 ? 7.025 0.692 -4.688 1.00 92.56 446 HIS A C 1
ATOM 3494 O O . HIS A 1 446 ? 7.977 0.814 -5.460 1.00 92.56 446 HIS A O 1
ATOM 3500 N N . TYR A 1 447 ? 6.598 -0.511 -4.282 1.00 92.50 447 TYR A N 1
ATOM 3501 C CA . TYR A 1 447 ? 7.210 -1.759 -4.732 1.00 92.50 447 TYR A CA 1
ATOM 3502 C C . TYR A 1 447 ? 7.183 -1.867 -6.265 1.00 92.50 447 TYR A C 1
ATOM 3504 O O . TYR A 1 447 ? 6.108 -1.715 -6.867 1.00 92.50 447 TYR A O 1
ATOM 3512 N N . PRO A 1 448 ? 8.323 -2.155 -6.918 1.00 90.06 448 PRO A N 1
ATOM 3513 C CA . PRO A 1 448 ? 8.422 -2.114 -8.369 1.00 90.06 448 PRO A CA 1
ATOM 3514 C C . PRO A 1 448 ? 7.530 -3.159 -9.049 1.00 90.06 448 PRO A C 1
ATOM 3516 O O . PRO A 1 448 ? 7.236 -4.228 -8.508 1.00 90.06 448 PRO A O 1
ATOM 3519 N N . PHE A 1 449 ? 7.121 -2.847 -10.275 1.00 91.50 449 PHE A N 1
ATOM 3520 C CA . PHE A 1 449 ? 6.550 -3.816 -11.205 1.00 91.50 449 PHE A CA 1
ATOM 3521 C C . PHE A 1 449 ? 7.682 -4.558 -11.936 1.00 91.50 449 PHE A C 1
ATOM 3523 O O . PHE A 1 449 ? 8.758 -4.001 -12.139 1.00 91.50 449 PHE A O 1
ATOM 3530 N N . GLU A 1 450 ? 7.461 -5.809 -12.342 1.00 81.75 450 GLU A N 1
ATOM 3531 C CA . GLU A 1 450 ? 8.523 -6.635 -12.931 1.00 81.75 450 GLU A CA 1
ATOM 3532 C C . GLU A 1 450 ? 8.824 -6.206 -14.383 1.00 81.75 450 GLU A C 1
ATOM 3534 O O . GLU A 1 450 ? 8.019 -6.404 -15.298 1.00 81.75 450 GLU A O 1
ATOM 3539 N N . GLU A 1 451 ? 10.019 -5.640 -14.602 1.00 79.56 451 GLU A N 1
ATOM 3540 C CA . GLU A 1 451 ? 10.413 -5.020 -15.877 1.00 79.56 451 GLU A CA 1
ATOM 3541 C C . GLU A 1 451 ? 10.372 -5.979 -17.078 1.00 79.56 451 GLU A C 1
ATOM 3543 O O . GLU A 1 451 ? 10.075 -5.581 -18.208 1.00 79.56 451 GLU A O 1
ATOM 3548 N N . LYS A 1 452 ? 10.600 -7.275 -16.828 1.00 75.50 452 LYS A N 1
ATOM 3549 C CA . LYS A 1 452 ? 10.584 -8.337 -17.843 1.00 75.50 452 LYS A CA 1
ATOM 3550 C C . LYS A 1 452 ? 9.252 -8.456 -18.580 1.00 75.50 452 LYS A C 1
ATOM 3552 O O . LYS A 1 452 ? 9.237 -8.916 -19.720 1.00 75.50 452 LYS A O 1
ATOM 3557 N N . PHE A 1 453 ? 8.135 -8.035 -17.981 1.00 81.75 453 PHE A N 1
ATOM 3558 C CA . PHE A 1 453 ? 6.842 -8.035 -18.674 1.00 81.75 453 PHE A CA 1
ATOM 3559 C C . PHE A 1 453 ? 6.699 -6.897 -19.697 1.00 81.75 453 PHE A C 1
ATOM 3561 O O . PHE A 1 453 ? 5.788 -6.929 -20.529 1.00 81.75 453 PHE A O 1
ATOM 3568 N N . PHE A 1 454 ? 7.616 -5.926 -19.681 1.00 65.75 454 PHE A N 1
ATOM 3569 C CA . PHE A 1 454 ? 7.647 -4.787 -20.600 1.00 65.75 454 PHE A CA 1
ATOM 3570 C C . PHE A 1 454 ? 8.697 -4.939 -21.714 1.00 65.75 454 PHE A C 1
ATOM 3572 O O . PHE A 1 454 ? 8.589 -4.267 -22.739 1.00 65.75 454 PHE A O 1
ATOM 3579 N N . ALA A 1 455 ? 9.669 -5.846 -21.556 1.00 46.38 455 ALA A N 1
ATOM 3580 C CA . ALA A 1 455 ? 10.708 -6.128 -22.548 1.00 46.38 455 ALA A CA 1
ATOM 3581 C C . ALA A 1 455 ? 10.210 -7.043 -23.690 1.00 46.38 455 ALA A C 1
ATOM 3583 O O . ALA A 1 455 ? 9.413 -7.958 -23.479 1.00 46.38 455 ALA A O 1
ATOM 3584 N N . SER A 1 456 ? 10.705 -6.857 -24.915 1.00 36.69 456 SER A N 1
ATOM 3585 C CA . SER A 1 456 ? 10.527 -7.788 -26.045 1.00 36.69 456 SER A CA 1
ATOM 3586 C C . SER A 1 456 ? 11.828 -8.575 -26.298 1.00 36.69 456 SER A C 1
ATOM 3588 O O . SER A 1 456 ? 12.868 -7.957 -26.482 1.00 36.69 456 SER A O 1
ATOM 3590 N N . GLN A 1 457 ? 11.740 -9.914 -26.285 1.00 31.39 457 GLN A N 1
ATOM 3591 C CA . GLN A 1 457 ? 12.797 -10.955 -26.425 1.00 31.39 457 GLN A CA 1
ATOM 3592 C C . GLN A 1 457 ? 13.724 -10.832 -27.660 1.00 31.39 457 GLN A C 1
ATOM 3594 O O . GLN A 1 457 ? 13.199 -10.307 -28.638 1.00 31.39 457 GLN A O 1
ATOM 3599 N N . PRO A 1 458 ? 14.968 -11.421 -27.726 1.00 35.91 458 PRO A N 1
ATOM 3600 C CA . PRO A 1 458 ? 15.232 -12.851 -27.441 1.00 35.91 458 PRO A CA 1
ATOM 3601 C C . PRO A 1 458 ? 16.605 -13.328 -26.845 1.00 35.91 458 PRO A C 1
ATOM 3603 O O . PRO A 1 458 ? 17.644 -12.697 -26.961 1.00 35.91 458 PRO A O 1
ATOM 3606 N N . MET A 1 459 ? 16.530 -14.556 -26.291 1.00 30.81 459 MET A N 1
ATOM 3607 C CA . MET A 1 459 ? 17.463 -15.714 -26.156 1.00 30.81 459 MET A CA 1
ATOM 3608 C C . MET A 1 459 ? 18.895 -15.671 -25.530 1.00 30.81 459 MET A C 1
ATOM 3610 O O . MET A 1 459 ? 19.867 -15.301 -26.173 1.00 30.81 459 MET A O 1
ATOM 3614 N N . SER A 1 460 ? 19.009 -16.420 -24.406 1.00 30.19 460 SER A N 1
ATOM 3615 C CA . SER A 1 460 ? 20.009 -17.475 -24.060 1.00 30.19 460 SER A CA 1
ATOM 3616 C C . SER A 1 460 ? 21.365 -17.161 -23.359 1.00 30.19 460 SER A C 1
ATOM 3618 O O . SER A 1 460 ? 22.393 -17.029 -24.013 1.00 30.19 460 SER A O 1
ATOM 3620 N N . GLN A 1 461 ? 21.352 -17.387 -22.029 1.00 29.95 461 GLN A N 1
ATOM 3621 C CA . GLN A 1 461 ? 22.351 -18.014 -21.117 1.00 29.95 461 GLN A CA 1
ATOM 3622 C C . GLN A 1 461 ? 23.559 -17.250 -20.499 1.00 29.95 461 GLN A C 1
ATOM 3624 O O . GLN A 1 461 ? 24.566 -16.992 -21.148 1.00 29.95 461 GLN A O 1
ATOM 3629 N N . SER A 1 462 ? 23.514 -17.243 -19.150 1.00 28.59 462 SER A N 1
ATOM 3630 C CA . SER A 1 462 ? 24.579 -17.251 -18.112 1.00 28.59 462 SER A CA 1
ATOM 3631 C C . SER A 1 462 ? 25.184 -15.913 -17.625 1.00 28.59 462 SER A C 1
ATOM 3633 O O . SER A 1 462 ? 25.342 -14.984 -18.405 1.00 28.59 462 SER A O 1
ATOM 3635 N N . PRO A 1 463 ? 25.489 -15.802 -16.307 1.00 49.47 463 PRO A N 1
ATOM 3636 C CA . PRO A 1 463 ? 25.195 -14.609 -15.495 1.00 49.47 463 PRO A CA 1
ATOM 3637 C C . PRO A 1 463 ? 26.408 -13.694 -15.247 1.00 49.47 463 PRO A C 1
ATOM 3639 O O . PRO A 1 463 ? 27.532 -14.159 -15.419 1.00 49.47 463 PRO A O 1
ATOM 3642 N N . LEU A 1 464 ? 26.165 -12.447 -14.782 1.00 35.19 464 LEU A N 1
ATOM 3643 C CA . LEU A 1 464 ? 26.959 -11.572 -13.860 1.00 35.19 464 LEU A CA 1
ATOM 3644 C C . LEU A 1 464 ? 26.551 -10.077 -14.040 1.00 35.19 464 LEU A C 1
ATOM 3646 O O . LEU A 1 464 ? 26.055 -9.746 -15.114 1.00 35.19 464 LEU A O 1
ATOM 3650 N N . PRO A 1 465 ? 26.898 -9.115 -13.147 1.00 42.88 465 PRO A N 1
ATOM 3651 C CA . PRO A 1 465 ? 27.042 -9.117 -11.683 1.00 42.88 465 PRO A CA 1
ATOM 3652 C C . PRO A 1 465 ? 26.310 -7.933 -10.979 1.00 42.88 465 PRO A C 1
ATOM 3654 O O . PRO A 1 465 ? 25.766 -7.027 -11.599 1.00 42.88 465 PRO A O 1
ATOM 3657 N N . SER A 1 466 ? 26.350 -7.946 -9.642 1.00 43.19 466 SER A N 1
ATOM 3658 C CA . SER A 1 466 ? 25.831 -6.941 -8.700 1.00 43.19 466 SER A CA 1
ATOM 3659 C C . SER A 1 466 ? 26.290 -5.495 -8.948 1.00 43.19 466 SER A C 1
ATOM 3661 O O . SER A 1 466 ? 27.473 -5.248 -9.182 1.00 43.19 466 SER A O 1
ATOM 3663 N N . SER A 1 467 ? 25.378 -4.542 -8.740 1.00 42.53 467 SER A N 1
ATOM 3664 C CA . SER A 1 467 ? 25.615 -3.096 -8.760 1.00 42.53 467 SER A CA 1
ATOM 3665 C C . SER A 1 467 ? 26.576 -2.637 -7.650 1.00 42.53 467 SER A C 1
ATOM 3667 O O . SER A 1 467 ? 26.177 -2.496 -6.492 1.00 42.53 467 SER A O 1
ATOM 3669 N N . SER A 1 468 ? 27.833 -2.358 -8.004 1.00 45.72 468 SER A N 1
ATOM 3670 C CA . SER A 1 468 ? 28.706 -1.461 -7.240 1.00 45.72 468 SER A CA 1
ATOM 3671 C C . SER A 1 468 ? 28.820 -0.140 -8.006 1.00 45.72 468 SER A C 1
ATOM 3673 O O . SER A 1 468 ? 28.982 -0.128 -9.224 1.00 45.72 468 SER A O 1
ATOM 3675 N N . THR A 1 469 ? 28.696 0.984 -7.303 1.00 47.88 469 THR A N 1
ATOM 3676 C CA . THR A 1 469 ? 28.894 2.334 -7.856 1.00 47.88 469 THR A CA 1
ATOM 3677 C C . THR A 1 469 ? 30.358 2.788 -7.774 1.00 47.88 469 THR A C 1
ATOM 3679 O O . THR A 1 469 ? 30.634 3.981 -7.892 1.00 47.88 469 THR A O 1
ATOM 3682 N N . ASP A 1 470 ? 31.307 1.868 -7.558 1.00 56.66 470 ASP A N 1
ATOM 3683 C CA . ASP A 1 470 ? 32.741 2.174 -7.468 1.00 56.66 470 ASP A CA 1
ATOM 3684 C C . ASP A 1 470 ? 33.341 2.357 -8.868 1.00 56.66 470 ASP A C 1
ATOM 3686 O O . ASP A 1 470 ? 34.087 1.522 -9.380 1.00 56.66 470 ASP A O 1
ATOM 3690 N N . MET A 1 471 ? 33.006 3.477 -9.506 1.00 65.50 471 MET A N 1
ATOM 3691 C CA . MET A 1 471 ? 33.659 3.894 -10.742 1.00 65.50 471 MET A CA 1
ATOM 3692 C C . MET A 1 471 ? 35.036 4.493 -10.406 1.00 65.50 471 MET A C 1
ATOM 3694 O O . MET A 1 471 ? 35.113 5.435 -9.608 1.00 65.50 471 MET A O 1
ATOM 3698 N N . PRO A 1 472 ? 36.139 4.000 -10.999 1.00 71.38 472 PRO A N 1
ATOM 3699 C CA . PRO A 1 472 ? 37.467 4.546 -10.757 1.00 71.38 472 PRO A CA 1
ATOM 3700 C C . PRO A 1 472 ? 37.540 6.007 -11.215 1.00 71.38 472 PRO A C 1
ATOM 3702 O O . PRO A 1 472 ? 37.364 6.333 -12.392 1.00 71.38 472 PRO A O 1
ATOM 3705 N N . VAL A 1 473 ? 37.812 6.905 -10.265 1.00 77.56 473 VAL A N 1
ATOM 3706 C CA . VAL A 1 473 ? 37.914 8.343 -10.525 1.00 77.56 473 VAL A CA 1
ATOM 3707 C C . VAL A 1 473 ? 39.021 8.593 -11.553 1.00 77.56 473 VAL A C 1
ATOM 3709 O O . VAL A 1 473 ? 40.184 8.269 -11.321 1.00 77.56 473 VAL A O 1
ATOM 3712 N N . GLY A 1 474 ? 38.659 9.193 -12.690 1.00 73.62 474 GLY A N 1
ATOM 3713 C CA . GLY A 1 474 ? 39.617 9.616 -13.711 1.00 73.62 474 GLY A CA 1
ATOM 3714 C C . GLY A 1 474 ? 39.965 8.606 -14.799 1.00 73.62 474 GLY A C 1
ATOM 3715 O O . GLY A 1 474 ? 40.821 8.915 -15.622 1.00 73.62 474 GLY A O 1
ATOM 3716 N N . GLN A 1 475 ? 39.337 7.431 -14.838 1.00 77.25 475 GLN A N 1
ATOM 3717 C CA . GLN A 1 475 ? 39.573 6.456 -15.902 1.00 77.25 475 GLN A CA 1
ATOM 3718 C C . GLN A 1 475 ? 38.522 6.586 -17.013 1.00 77.25 475 GLN A C 1
ATOM 3720 O O . GLN A 1 475 ? 37.324 6.579 -16.742 1.00 77.25 475 GLN A O 1
ATOM 3725 N N . PHE A 1 476 ? 38.959 6.678 -18.275 1.00 67.44 476 PHE A N 1
ATOM 3726 C CA . PHE A 1 476 ? 38.047 6.624 -19.421 1.00 67.44 476 PHE A CA 1
ATOM 3727 C C . PHE A 1 476 ? 37.691 5.166 -19.706 1.00 67.44 476 PHE A C 1
ATOM 3729 O O . PHE A 1 476 ? 38.549 4.381 -20.114 1.00 67.44 476 PHE A O 1
ATOM 3736 N N . MET A 1 477 ? 36.440 4.789 -19.456 1.00 67.94 477 MET A N 1
ATOM 3737 C CA . MET A 1 477 ? 36.005 3.404 -19.587 1.00 67.94 477 MET A CA 1
ATOM 3738 C C . MET A 1 477 ? 35.191 3.222 -20.873 1.00 67.94 477 MET A C 1
ATOM 3740 O O . MET A 1 477 ? 34.007 3.552 -20.936 1.00 67.94 477 MET A O 1
ATOM 3744 N N . ALA A 1 478 ? 35.850 2.742 -21.933 1.00 63.00 478 ALA A N 1
ATOM 3745 C CA . ALA A 1 478 ? 35.172 2.374 -23.173 1.00 63.00 478 ALA A CA 1
ATOM 3746 C C . ALA A 1 478 ? 34.189 1.227 -22.882 1.00 63.00 478 ALA A C 1
ATOM 3748 O O . ALA A 1 478 ? 34.607 0.204 -22.345 1.00 63.00 478 ALA A O 1
ATOM 3749 N N . ASN A 1 479 ? 32.910 1.404 -23.238 1.00 57.78 479 ASN A N 1
ATOM 3750 C CA . ASN A 1 479 ? 31.806 0.506 -22.860 1.00 57.78 479 ASN A CA 1
ATOM 3751 C C . ASN A 1 479 ? 31.463 0.511 -21.351 1.00 57.78 479 ASN A C 1
ATOM 3753 O O . ASN A 1 479 ? 31.037 -0.504 -20.801 1.00 57.78 479 ASN A O 1
ATOM 3757 N N . GLY A 1 480 ? 31.712 1.627 -20.649 1.00 65.06 480 GLY A N 1
ATOM 3758 C CA . GLY A 1 480 ? 31.432 1.743 -19.214 1.00 65.06 480 GLY A CA 1
ATOM 3759 C C . GLY A 1 480 ? 32.229 0.717 -18.407 1.00 65.06 480 GLY A C 1
ATOM 3760 O O . GLY A 1 480 ? 33.428 0.571 -18.605 1.00 65.06 480 GLY A O 1
ATOM 3761 N N . LEU A 1 481 ? 31.579 -0.052 -17.535 1.00 66.75 481 LEU A N 1
ATOM 3762 C CA . LEU A 1 481 ? 32.225 -1.133 -16.773 1.00 66.75 481 LEU A CA 1
ATOM 3763 C C . LEU A 1 481 ? 32.585 -2.372 -17.622 1.00 66.75 481 LEU A C 1
ATOM 3765 O O . LEU A 1 481 ? 33.045 -3.374 -17.076 1.00 66.75 481 LEU A O 1
ATOM 3769 N N . GLY A 1 482 ? 32.379 -2.330 -18.944 1.00 57.41 482 GLY A N 1
ATOM 3770 C CA . GLY A 1 482 ? 32.543 -3.484 -19.828 1.00 57.41 482 GLY A CA 1
ATOM 3771 C C . GLY A 1 482 ? 31.441 -4.532 -19.648 1.00 57.41 482 GLY A C 1
ATOM 3772 O O . GLY A 1 482 ? 31.640 -5.690 -20.003 1.00 57.41 482 GLY A O 1
ATOM 3773 N N . THR A 1 483 ? 30.309 -4.132 -19.063 1.00 60.06 483 THR A N 1
ATOM 3774 C CA . THR A 1 483 ? 29.155 -4.988 -18.758 1.00 60.06 483 THR A CA 1
ATOM 3775 C C . THR A 1 483 ? 28.175 -5.116 -19.916 1.00 60.06 483 THR A C 1
ATOM 3777 O O . THR A 1 483 ? 27.389 -6.062 -19.923 1.00 60.06 483 THR A O 1
ATOM 3780 N N . ASP A 1 484 ? 28.214 -4.200 -20.888 1.00 56.12 484 ASP A N 1
ATOM 3781 C CA . ASP A 1 484 ? 27.315 -4.252 -22.040 1.00 56.12 484 ASP A CA 1
ATOM 3782 C C . ASP A 1 484 ? 27.722 -5.446 -22.910 1.00 56.12 484 ASP A C 1
ATOM 3784 O O . ASP A 1 484 ? 28.816 -5.477 -23.487 1.00 56.12 484 ASP A O 1
ATOM 3788 N N . GLN A 1 485 ? 26.856 -6.459 -22.956 1.00 68.12 485 GLN A N 1
ATOM 3789 C CA . GLN A 1 485 ? 27.067 -7.658 -23.761 1.00 68.12 485 GLN A CA 1
ATOM 3790 C C . GLN A 1 485 ? 26.979 -7.304 -25.256 1.00 68.12 485 GLN A C 1
ATOM 3792 O O . GLN A 1 485 ? 26.150 -6.475 -25.640 1.00 68.12 485 GLN A O 1
ATOM 3797 N N . PRO A 1 486 ? 27.793 -7.921 -26.132 1.00 76.25 486 PRO A N 1
ATOM 3798 C CA . PRO A 1 486 ? 27.661 -7.727 -27.572 1.00 76.25 486 PRO A CA 1
ATOM 3799 C C . PRO A 1 486 ? 26.255 -8.108 -28.054 1.00 76.25 486 PRO A C 1
ATOM 3801 O O . PRO A 1 486 ? 25.776 -9.198 -27.740 1.00 76.25 486 PRO A O 1
ATOM 3804 N N . LEU A 1 487 ? 25.624 -7.250 -28.864 1.00 64.88 487 LEU A N 1
ATOM 3805 C CA . LEU A 1 487 ? 24.344 -7.575 -29.500 1.00 64.88 487 LEU A CA 1
ATOM 3806 C C . LEU A 1 487 ? 24.543 -8.779 -30.431 1.00 64.88 487 LEU A C 1
ATOM 3808 O O . LEU A 1 487 ? 25.380 -8.747 -31.341 1.00 64.88 487 LEU A O 1
ATOM 3812 N N . THR A 1 488 ? 23.794 -9.857 -30.196 1.00 75.62 488 THR A N 1
ATOM 3813 C CA . THR A 1 488 ? 23.784 -11.007 -31.112 1.00 75.62 488 THR A CA 1
ATOM 3814 C C . THR A 1 488 ? 23.151 -10.593 -32.447 1.00 75.62 488 THR A C 1
ATOM 3816 O O . THR A 1 488 ? 22.326 -9.689 -32.443 1.00 75.62 488 THR A O 1
ATOM 3819 N N . PRO A 1 489 ? 23.482 -11.211 -33.599 1.00 70.31 489 PRO A N 1
ATOM 3820 C CA . PRO A 1 489 ? 22.936 -10.809 -34.907 1.00 70.31 489 PRO A CA 1
ATOM 3821 C C . PRO A 1 489 ? 21.400 -10.797 -35.029 1.00 70.31 489 PRO A C 1
ATOM 3823 O O . PRO A 1 489 ? 20.889 -10.173 -35.957 1.00 70.31 489 PRO A O 1
ATOM 3826 N N . ASP A 1 490 ? 20.694 -11.443 -34.096 1.00 72.62 490 ASP A N 1
ATOM 3827 C CA . ASP A 1 490 ? 19.230 -11.525 -34.020 1.00 72.62 490 ASP A CA 1
ATOM 3828 C C . ASP A 1 490 ? 18.652 -10.777 -32.796 1.00 72.62 490 ASP A C 1
ATOM 3830 O O . ASP A 1 490 ? 17.499 -10.985 -32.416 1.00 72.62 490 ASP A O 1
ATOM 3834 N N . ASP A 1 491 ? 19.453 -9.926 -32.147 1.00 72.62 491 ASP A N 1
ATOM 3835 C CA . ASP A 1 491 ? 19.039 -9.097 -31.014 1.00 72.62 491 ASP A CA 1
ATOM 3836 C C . ASP A 1 491 ? 17.837 -8.209 -31.399 1.00 72.62 491 ASP A C 1
ATOM 3838 O O . ASP A 1 491 ? 17.821 -7.627 -32.486 1.00 72.62 491 ASP A O 1
ATOM 3842 N N . PRO A 1 492 ? 16.796 -8.082 -30.553 1.00 52.66 492 PRO A N 1
ATOM 3843 C CA . PRO A 1 492 ? 15.524 -7.503 -30.983 1.00 52.66 492 PRO A CA 1
ATOM 3844 C C . PRO A 1 492 ? 15.597 -5.992 -31.130 1.00 52.66 492 PRO A C 1
ATOM 3846 O O . PRO A 1 492 ? 14.695 -5.378 -31.698 1.00 52.66 492 PRO A O 1
ATOM 3849 N N . THR A 1 493 ? 16.663 -5.395 -30.599 1.00 56.59 493 THR A N 1
ATOM 3850 C CA . THR A 1 493 ? 16.975 -3.985 -30.755 1.00 56.59 493 THR A CA 1
ATOM 3851 C C . THR A 1 493 ? 17.825 -3.736 -32.001 1.00 56.59 493 THR A C 1
ATOM 3853 O O . THR A 1 493 ? 18.061 -2.579 -32.349 1.00 56.59 493 THR A O 1
ATOM 3856 N N . ILE A 1 494 ? 18.242 -4.775 -32.746 1.00 71.56 494 ILE A N 1
ATOM 3857 C CA . ILE A 1 494 ? 18.864 -4.595 -34.061 1.00 71.56 494 ILE A CA 1
ATOM 3858 C C . ILE A 1 494 ? 17.881 -3.880 -34.979 1.00 71.56 494 ILE A C 1
ATOM 3860 O O . ILE A 1 494 ? 16.812 -4.370 -35.335 1.00 71.56 494 ILE A O 1
ATOM 3864 N N . GLY A 1 495 ? 18.278 -2.673 -35.372 1.00 62.19 495 GLY A N 1
ATOM 3865 C CA . GLY A 1 495 ? 17.459 -1.777 -36.177 1.00 62.19 495 GLY A CA 1
ATOM 3866 C C . GLY A 1 495 ? 16.648 -0.765 -35.368 1.00 62.19 495 GLY A C 1
ATOM 3867 O O . GLY A 1 495 ? 16.113 0.159 -35.982 1.00 62.19 495 GLY A O 1
ATOM 3868 N N . TYR A 1 496 ? 16.604 -0.861 -34.033 1.00 63.81 496 TYR A N 1
ATOM 3869 C CA . TYR A 1 496 ? 16.100 0.217 -33.182 1.00 63.81 496 TYR A CA 1
ATOM 3870 C C . TYR A 1 496 ? 17.063 1.394 -33.283 1.00 63.81 496 TYR A C 1
ATOM 3872 O O . TYR A 1 496 ? 18.286 1.245 -33.270 1.00 63.81 496 TYR A O 1
ATOM 3880 N N . LYS A 1 497 ? 16.505 2.589 -33.439 1.00 64.00 497 LYS A N 1
ATOM 3881 C CA . LYS A 1 497 ? 17.274 3.818 -33.597 1.00 64.00 497 LYS A CA 1
ATOM 3882 C C . LYS A 1 497 ? 16.604 4.901 -32.780 1.00 64.00 497 LYS A C 1
ATOM 3884 O O . LYS A 1 497 ? 15.403 5.126 -32.924 1.00 64.00 497 LYS A O 1
ATOM 3889 N N . LEU A 1 498 ? 17.388 5.613 -31.975 1.00 68.38 498 LEU A N 1
ATOM 3890 C CA . LEU A 1 498 ? 16.974 6.938 -31.537 1.00 68.38 498 LEU A CA 1
ATOM 3891 C C . LEU A 1 498 ? 16.866 7.808 -32.791 1.00 68.38 498 LEU A C 1
ATOM 3893 O O . LEU A 1 498 ? 17.860 8.070 -33.469 1.00 68.38 498 LEU A O 1
ATOM 3897 N N . PHE A 1 499 ? 15.637 8.176 -33.127 1.00 79.00 499 PHE A N 1
ATOM 3898 C CA . PHE A 1 499 ? 15.332 8.797 -34.405 1.00 79.00 499 PHE A CA 1
ATOM 3899 C C . PHE A 1 499 ? 15.459 10.337 -34.352 1.00 79.00 499 PHE A C 1
ATOM 3901 O O . PHE A 1 499 ? 16.100 10.925 -35.223 1.00 79.00 499 PHE A O 1
ATOM 3908 N N . HIS A 1 500 ? 14.928 10.997 -33.316 1.00 89.25 500 HIS A N 1
ATOM 3909 C CA . HIS A 1 500 ? 15.040 12.452 -33.142 1.00 89.25 500 HIS A CA 1
ATOM 3910 C C . HIS A 1 500 ? 14.985 12.880 -31.668 1.00 89.25 500 HIS A C 1
ATOM 3912 O O . HIS A 1 500 ? 14.601 12.101 -30.796 1.00 89.25 500 HIS A O 1
ATOM 3918 N N . VAL A 1 501 ? 15.325 14.148 -31.424 1.00 90.44 501 VAL A N 1
ATOM 3919 C CA . VAL A 1 501 ? 15.105 14.870 -30.159 1.00 90.44 501 VAL A CA 1
ATOM 3920 C C . VAL A 1 501 ? 14.187 16.061 -30.429 1.00 90.44 501 VAL A C 1
ATOM 3922 O O . VAL A 1 501 ? 14.404 16.770 -31.410 1.00 90.44 501 VAL A O 1
ATOM 3925 N N . MET A 1 502 ? 13.189 16.297 -29.571 1.00 92.38 502 MET A N 1
ATOM 3926 C CA . MET A 1 502 ? 12.280 17.442 -29.683 1.00 92.38 502 MET A CA 1
ATOM 3927 C C . MET A 1 502 ? 12.587 18.515 -28.635 1.00 92.38 502 MET A C 1
ATOM 3929 O O . MET A 1 502 ? 12.687 18.214 -27.446 1.00 92.38 502 MET A O 1
ATOM 3933 N N . LEU A 1 503 ? 12.699 19.770 -29.075 1.00 93.12 503 LEU A N 1
ATOM 3934 C CA . LEU A 1 503 ? 12.862 20.943 -28.221 1.00 93.12 503 LEU A CA 1
ATOM 3935 C C . LEU A 1 503 ? 11.664 21.867 -28.359 1.00 93.12 503 LEU A C 1
ATOM 3937 O O . LEU A 1 503 ? 11.298 22.275 -29.464 1.00 93.12 503 LEU A O 1
ATOM 3941 N N . ARG A 1 504 ? 11.095 22.270 -27.223 1.00 91.44 504 ARG A N 1
ATOM 3942 C CA . ARG A 1 504 ? 10.086 23.327 -27.211 1.00 91.44 504 ARG A CA 1
ATOM 3943 C C . ARG A 1 504 ? 10.770 24.667 -27.365 1.00 91.44 504 ARG A C 1
ATOM 3945 O O . ARG A 1 504 ? 11.599 25.027 -26.532 1.00 91.44 504 ARG A O 1
ATOM 3952 N N . ILE A 1 505 ? 10.408 25.392 -28.411 1.00 90.31 505 ILE A N 1
ATOM 3953 C CA . ILE A 1 505 ? 10.978 26.700 -28.706 1.00 90.31 505 ILE A CA 1
ATOM 3954 C C . ILE A 1 505 ? 9.892 27.762 -28.705 1.00 90.31 505 ILE A C 1
ATOM 3956 O O . ILE A 1 505 ? 8.733 27.515 -29.042 1.00 90.31 505 ILE A O 1
ATOM 3960 N N . ARG A 1 506 ? 10.295 28.969 -28.324 1.00 86.19 506 ARG A N 1
ATOM 3961 C CA . ARG A 1 506 ? 9.404 30.122 -28.235 1.00 86.19 506 ARG A CA 1
ATOM 3962 C C . ARG A 1 506 ? 9.528 31.065 -29.432 1.00 86.19 506 ARG A C 1
ATOM 3964 O O . ARG A 1 506 ? 8.529 31.634 -29.851 1.00 86.19 506 ARG A O 1
ATOM 3971 N N . ASP A 1 507 ? 10.736 31.224 -29.975 1.00 86.88 507 ASP A N 1
ATOM 3972 C CA . ASP A 1 507 ? 11.020 32.090 -31.125 1.00 86.88 507 ASP A CA 1
ATOM 3973 C C . ASP A 1 507 ? 11.617 31.263 -32.277 1.00 86.88 507 ASP A C 1
ATOM 3975 O O . ASP A 1 507 ? 12.838 31.089 -32.359 1.00 86.88 507 ASP A O 1
ATOM 3979 N N . PRO A 1 508 ? 10.769 30.755 -33.190 1.00 90.00 508 PRO A N 1
ATOM 3980 C CA . PRO A 1 508 ? 11.224 30.031 -34.369 1.00 90.00 508 PRO A CA 1
ATOM 3981 C C . PRO A 1 508 ? 12.225 30.791 -35.222 1.00 90.00 508 PRO A C 1
ATOM 3983 O O . PRO A 1 508 ? 13.089 30.158 -35.812 1.00 90.00 508 PRO A O 1
ATOM 3986 N N . VAL A 1 509 ? 12.160 32.122 -35.305 1.00 90.44 509 VAL A N 1
ATOM 3987 C CA . VAL A 1 509 ? 13.064 32.879 -36.180 1.00 90.44 509 VAL A CA 1
ATOM 3988 C C . VAL A 1 509 ? 14.498 32.773 -35.669 1.00 90.44 509 VAL A C 1
ATOM 3990 O O . VAL A 1 509 ? 15.406 32.453 -36.437 1.00 90.44 509 VAL A O 1
ATOM 3993 N N . LYS A 1 510 ? 14.702 32.977 -34.365 1.00 87.50 510 LYS A N 1
ATOM 3994 C CA . LYS A 1 510 ? 16.026 32.877 -33.737 1.00 87.50 510 LYS A CA 1
ATOM 3995 C C . LYS A 1 510 ? 16.540 31.447 -33.676 1.00 87.50 510 LYS A C 1
ATOM 3997 O O . LYS A 1 510 ? 17.685 31.209 -34.062 1.00 87.50 510 LYS A O 1
ATOM 4002 N N . SER A 1 511 ? 15.703 30.502 -33.246 1.00 91.62 511 SER A N 1
ATOM 4003 C CA . SER A 1 511 ? 16.112 29.099 -33.168 1.00 91.62 511 SER A CA 1
ATOM 4004 C C . SER A 1 511 ? 16.422 28.543 -34.561 1.00 91.62 511 SER A C 1
ATOM 4006 O O . SER A 1 511 ? 17.458 27.910 -34.743 1.00 91.62 511 SER A O 1
ATOM 4008 N N . LEU A 1 512 ? 15.612 28.834 -35.588 1.00 93.62 512 LEU A N 1
ATOM 4009 C CA . LEU A 1 512 ? 15.916 28.387 -36.952 1.00 93.62 512 LEU A CA 1
ATOM 4010 C C . LEU A 1 512 ? 17.200 29.023 -37.483 1.00 93.62 512 LEU A C 1
ATOM 4012 O O . LEU A 1 512 ? 18.007 28.299 -38.056 1.00 93.62 512 LEU A O 1
ATOM 4016 N N . HIS A 1 513 ? 17.439 30.318 -37.255 1.00 92.81 513 HIS A N 1
ATOM 4017 C CA . HIS A 1 513 ? 18.715 30.942 -37.621 1.00 92.81 513 HIS A CA 1
ATOM 4018 C C . HIS A 1 513 ? 19.899 30.222 -36.961 1.00 92.81 513 HIS A C 1
ATOM 4020 O O . HIS A 1 513 ? 20.871 29.859 -37.626 1.00 92.81 513 HIS A O 1
ATOM 4026 N N . PHE A 1 514 ? 19.798 29.942 -35.660 1.00 94.38 514 PHE A N 1
ATOM 4027 C CA . PHE A 1 514 ? 20.826 29.206 -34.938 1.00 94.38 514 PHE A CA 1
ATOM 4028 C C . PHE A 1 514 ? 21.060 27.815 -35.538 1.00 94.38 514 PHE A C 1
ATOM 4030 O O . PHE A 1 514 ? 22.172 27.516 -35.964 1.00 94.38 514 PHE A O 1
ATOM 4037 N N . TYR A 1 515 ? 20.034 26.972 -35.656 1.00 95.00 515 TYR A N 1
ATOM 4038 C CA . TYR A 1 515 ? 20.219 25.590 -36.110 1.00 95.00 515 TYR A CA 1
ATOM 4039 C C . TYR A 1 515 ? 20.538 25.472 -37.612 1.00 95.00 515 TYR A C 1
ATOM 4041 O O . TYR A 1 515 ? 21.352 24.635 -38.012 1.00 95.00 515 TYR A O 1
ATOM 4049 N N . ILE A 1 516 ? 19.948 26.312 -38.464 1.00 93.56 516 ILE A N 1
ATOM 4050 C CA . ILE A 1 516 ? 20.113 26.230 -39.922 1.00 93.56 516 ILE A CA 1
ATOM 4051 C C . ILE A 1 516 ? 21.357 26.979 -40.383 1.00 93.56 516 ILE A C 1
ATOM 4053 O O . ILE A 1 516 ? 22.204 26.417 -41.088 1.00 93.56 516 ILE A O 1
ATOM 4057 N N . ASP A 1 517 ? 21.481 28.245 -39.998 1.00 90.62 517 ASP A N 1
ATOM 4058 C CA . ASP A 1 517 ? 22.534 29.105 -40.522 1.00 90.62 517 ASP A CA 1
ATOM 4059 C C . ASP A 1 517 ? 23.812 28.928 -39.717 1.00 90.62 517 ASP A C 1
ATOM 4061 O O . ASP A 1 517 ? 24.893 28.810 -40.298 1.00 90.62 517 ASP A O 1
ATOM 4065 N N . LEU A 1 518 ? 23.712 28.868 -38.384 1.00 93.12 518 LEU A N 1
ATOM 4066 C CA . LEU A 1 518 ? 24.885 28.753 -37.521 1.00 93.12 518 LEU A CA 1
ATOM 4067 C C . LEU A 1 518 ? 25.339 27.301 -37.343 1.00 93.12 518 LEU A C 1
ATOM 4069 O O . LEU A 1 518 ? 26.524 27.023 -37.502 1.00 93.12 518 LEU A O 1
ATOM 4073 N N . MET A 1 519 ? 24.436 26.356 -37.123 1.00 92.75 519 MET A N 1
ATOM 4074 C CA . MET A 1 519 ? 24.824 24.955 -36.940 1.00 92.75 519 MET A CA 1
ATOM 4075 C C . MET A 1 519 ? 24.835 24.168 -38.255 1.00 92.75 519 MET A C 1
ATOM 4077 O O . MET A 1 519 ? 25.430 23.098 -38.310 1.00 92.75 519 MET A O 1
ATOM 4081 N N . GLY A 1 520 ? 24.281 24.706 -39.347 1.00 90.38 520 GLY A N 1
ATOM 4082 C CA . GLY A 1 520 ? 24.401 24.128 -40.691 1.00 90.38 520 GLY A CA 1
ATOM 4083 C C . GLY A 1 520 ? 23.362 23.057 -41.037 1.00 90.38 520 GLY A C 1
ATOM 4084 O O . GLY A 1 520 ? 23.512 22.380 -42.055 1.00 90.38 520 GLY A O 1
ATOM 4085 N N . MET A 1 521 ? 22.316 22.893 -40.224 1.00 94.81 521 MET A N 1
ATOM 4086 C CA . MET A 1 521 ? 21.215 21.966 -40.505 1.00 94.81 521 MET A CA 1
ATOM 4087 C C . MET A 1 521 ? 20.301 22.506 -41.613 1.00 94.81 521 MET A C 1
ATOM 4089 O O . MET A 1 521 ? 20.361 23.675 -41.987 1.00 94.81 521 MET A O 1
ATOM 4093 N N . ARG A 1 522 ? 19.426 21.672 -42.170 1.00 94.75 522 ARG A N 1
ATOM 4094 C CA . ARG A 1 522 ? 18.407 22.072 -43.148 1.00 94.75 522 ARG A CA 1
ATOM 4095 C C . ARG A 1 522 ? 17.051 21.513 -42.755 1.00 94.75 522 ARG A C 1
ATOM 4097 O O . ARG A 1 522 ? 16.962 20.442 -42.160 1.00 94.75 522 ARG A O 1
ATOM 4104 N N . THR A 1 523 ? 15.998 22.244 -43.103 1.00 94.94 523 THR A N 1
ATOM 4105 C CA . THR A 1 523 ? 14.622 21.803 -42.887 1.00 94.94 523 THR A CA 1
ATOM 4106 C C . THR A 1 523 ? 14.321 20.581 -43.743 1.00 94.94 523 THR A C 1
ATOM 4108 O O . THR A 1 523 ? 14.433 20.628 -44.966 1.00 94.94 523 THR A O 1
ATOM 4111 N N . VAL A 1 524 ? 13.917 19.497 -43.089 1.00 95.06 524 VAL A N 1
ATOM 4112 C CA . VAL A 1 524 ? 13.339 18.318 -43.731 1.00 95.06 524 VAL A CA 1
ATOM 4113 C C . VAL A 1 524 ? 11.889 18.614 -44.093 1.00 95.06 524 VAL A C 1
ATOM 4115 O O . VAL A 1 524 ? 11.498 18.495 -45.252 1.00 95.06 524 VAL A O 1
ATOM 4118 N N . PHE A 1 525 ? 11.107 19.072 -43.113 1.00 95.12 525 PHE A N 1
ATOM 4119 C CA . PHE A 1 525 ? 9.769 19.603 -43.334 1.00 95.12 525 PHE A CA 1
ATOM 4120 C C . PHE A 1 525 ? 9.374 20.589 -42.230 1.00 95.12 525 PHE A C 1
ATOM 4122 O O . PHE A 1 525 ? 9.914 20.564 -41.121 1.00 95.12 525 PHE A O 1
ATOM 4129 N N . THR A 1 526 ? 8.393 21.428 -42.548 1.00 96.50 526 THR A N 1
ATOM 4130 C CA . THR A 1 526 ? 7.693 22.282 -41.588 1.00 96.50 526 THR A CA 1
ATOM 4131 C C . THR A 1 526 ? 6.213 21.972 -41.680 1.00 96.50 526 THR A C 1
ATOM 4133 O O . THR A 1 526 ? 5.664 21.930 -42.782 1.00 96.50 526 THR A O 1
ATOM 4136 N N . MET A 1 527 ? 5.557 21.789 -40.540 1.00 96.00 527 MET A N 1
ATOM 4137 C CA . MET A 1 527 ? 4.116 21.573 -40.496 1.00 96.00 527 MET A CA 1
ATOM 4138 C C . MET A 1 527 ? 3.487 22.463 -39.432 1.00 96.00 527 MET A C 1
ATOM 4140 O O . MET A 1 527 ? 3.741 22.305 -38.242 1.00 96.00 527 MET A O 1
ATOM 4144 N N . ASN A 1 528 ? 2.646 23.396 -39.873 1.00 95.19 528 ASN A N 1
ATOM 4145 C CA . ASN A 1 528 ? 1.721 24.089 -38.989 1.00 95.19 528 ASN A CA 1
ATOM 4146 C C . ASN A 1 528 ? 0.491 23.191 -38.806 1.00 95.19 528 ASN A C 1
ATOM 4148 O O . ASN A 1 528 ? -0.181 22.852 -39.778 1.00 95.19 528 ASN A O 1
ATOM 4152 N N . THR A 1 529 ? 0.231 22.787 -37.570 1.00 93.69 529 THR A N 1
ATOM 4153 C CA . THR A 1 529 ? -0.850 21.858 -37.214 1.00 93.69 529 THR A CA 1
ATOM 4154 C C . THR A 1 529 ? -2.137 22.566 -36.788 1.00 93.69 529 THR A C 1
ATOM 4156 O O . THR A 1 529 ? -3.136 21.911 -36.504 1.00 93.69 529 THR A O 1
ATOM 4159 N N . GLY A 1 530 ? -2.130 23.899 -36.737 1.00 93.12 530 GLY A N 1
ATOM 4160 C CA . GLY A 1 530 ? -3.175 24.713 -36.130 1.00 93.12 530 GLY A CA 1
ATOM 4161 C C . GLY A 1 530 ? -2.673 25.346 -34.833 1.00 93.12 530 GLY A C 1
ATOM 4162 O O . GLY A 1 530 ? -2.311 26.512 -34.877 1.00 93.12 530 GLY A O 1
ATOM 4163 N N . PRO A 1 531 ? -2.633 24.621 -33.699 1.00 92.31 531 PRO A N 1
ATOM 4164 C CA . PRO A 1 531 ? -2.221 25.185 -32.407 1.00 92.31 531 PRO A CA 1
ATOM 4165 C C . PRO A 1 531 ? -0.698 25.302 -32.217 1.00 92.31 531 PRO A C 1
ATOM 4167 O O . PRO A 1 531 ? -0.234 25.963 -31.287 1.00 92.31 531 PRO A O 1
ATOM 4170 N N . PHE A 1 532 ? 0.094 24.643 -33.061 1.00 97.06 532 PHE A N 1
ATOM 4171 C CA . PHE A 1 532 ? 1.553 24.676 -32.996 1.00 97.06 532 PHE A CA 1
ATOM 4172 C C . PHE A 1 532 ? 2.178 24.412 -34.369 1.00 97.06 532 PHE A C 1
ATOM 4174 O O . PHE A 1 532 ? 1.551 23.841 -35.266 1.00 97.06 532 PHE A O 1
ATOM 4181 N N . THR A 1 533 ? 3.441 24.793 -34.526 1.00 97.44 533 THR A N 1
ATOM 4182 C CA . THR A 1 533 ? 4.265 24.481 -35.694 1.00 97.44 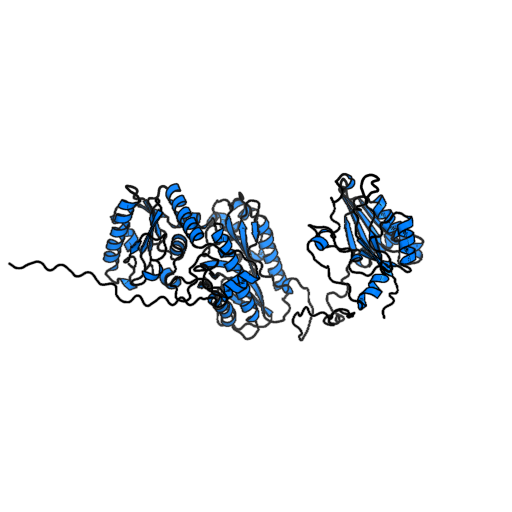533 THR A CA 1
ATOM 4183 C C . THR A 1 533 ? 5.414 23.567 -35.291 1.00 97.44 533 THR A C 1
ATOM 4185 O O . THR A 1 533 ? 6.100 23.838 -34.308 1.00 97.44 533 THR A O 1
ATOM 4188 N N . ILE A 1 534 ? 5.654 22.522 -36.082 1.00 96.94 534 ILE A N 1
ATOM 4189 C CA . ILE A 1 534 ? 6.847 21.679 -35.970 1.00 96.94 534 ILE A CA 1
ATOM 4190 C C . ILE A 1 534 ? 7.814 21.953 -37.117 1.00 96.94 534 ILE A C 1
ATOM 4192 O O . ILE A 1 534 ? 7.403 22.071 -38.276 1.00 96.94 534 ILE A O 1
ATOM 4196 N N . TYR A 1 535 ? 9.100 22.032 -36.785 1.00 97.19 535 TYR A N 1
ATOM 4197 C CA . TYR A 1 535 ? 10.202 22.149 -37.733 1.00 97.19 535 TYR A CA 1
ATOM 4198 C C . TYR A 1 535 ? 11.137 20.964 -37.535 1.00 97.19 535 TYR A C 1
ATOM 4200 O O . TYR A 1 535 ? 11.815 20.871 -36.517 1.00 97.19 535 TYR A O 1
ATOM 4208 N N . TYR A 1 536 ? 11.193 20.069 -38.513 1.00 96.12 536 TYR A N 1
ATOM 4209 C CA . TYR A 1 536 ? 12.134 18.955 -38.497 1.00 96.12 536 TYR A CA 1
ATOM 4210 C C . TYR A 1 536 ? 13.399 19.343 -39.239 1.00 96.12 536 TYR A C 1
ATOM 4212 O O . TYR A 1 536 ? 13.338 19.720 -40.411 1.00 96.12 536 TYR A O 1
ATOM 4220 N N . LEU A 1 537 ? 14.544 19.244 -38.576 1.00 96.00 537 LEU A N 1
ATOM 4221 C CA . LEU A 1 537 ? 15.843 19.650 -39.091 1.00 96.00 537 LEU A CA 1
ATOM 4222 C C . LEU A 1 537 ? 16.804 18.459 -39.117 1.00 96.00 537 LEU A C 1
ATOM 4224 O O . LEU A 1 537 ? 16.802 17.626 -38.214 1.00 96.00 537 LEU A O 1
ATOM 4228 N N . GLY A 1 538 ? 17.673 18.413 -40.125 1.00 93.19 538 GLY A N 1
ATOM 4229 C CA . GLY A 1 538 ? 18.747 17.424 -40.233 1.00 93.19 538 GLY A CA 1
ATOM 4230 C C . GLY A 1 538 ? 19.901 17.918 -41.100 1.00 93.19 538 GLY A C 1
ATOM 4231 O O . GLY A 1 538 ? 19.780 18.929 -41.792 1.00 93.19 538 GLY A O 1
ATOM 4232 N N . TYR A 1 539 ? 21.028 17.209 -41.086 1.00 91.56 539 TYR A N 1
ATOM 4233 C CA . TYR A 1 539 ? 22.145 17.516 -41.982 1.00 91.56 539 TYR A CA 1
ATOM 4234 C C . TYR A 1 539 ? 21.981 16.832 -43.346 1.00 91.56 539 TYR A C 1
ATOM 4236 O O . TYR A 1 539 ? 21.749 15.621 -43.394 1.00 91.56 539 TYR A O 1
ATOM 4244 N N . PRO A 1 540 ? 22.177 17.559 -44.458 1.00 89.12 540 PRO A N 1
ATOM 4245 C CA . PRO A 1 540 ? 22.293 16.953 -45.779 1.00 89.12 540 PRO A CA 1
ATOM 4246 C C . PRO A 1 540 ? 23.462 15.961 -45.862 1.00 89.12 540 PRO A C 1
ATOM 4248 O O . PRO A 1 540 ? 24.623 16.332 -45.663 1.00 89.12 540 PRO A O 1
ATOM 4251 N N . GLN A 1 541 ? 23.159 14.705 -46.195 1.00 83.88 541 GLN A N 1
ATOM 4252 C CA . GLN A 1 541 ? 24.136 13.607 -46.162 1.00 83.88 541 GLN A CA 1
ATOM 4253 C C . GLN A 1 541 ? 24.991 13.517 -47.438 1.00 83.88 541 GLN A C 1
ATOM 4255 O O . GLN A 1 541 ? 26.135 13.069 -47.391 1.00 83.88 541 GLN A O 1
ATOM 4260 N N . THR A 1 542 ? 24.479 13.988 -48.578 1.00 88.88 542 THR A N 1
ATOM 4261 C CA . THR A 1 542 ? 25.155 13.913 -49.887 1.00 88.88 542 THR A CA 1
ATOM 4262 C C . THR A 1 542 ? 25.488 15.299 -50.446 1.00 88.88 542 THR A C 1
ATOM 4264 O O . THR A 1 542 ? 24.914 16.305 -50.028 1.00 88.88 542 THR A O 1
ATOM 4267 N N . GLU A 1 543 ? 26.419 15.377 -51.404 1.00 88.62 543 GLU A N 1
ATOM 4268 C CA . GLU A 1 543 ? 26.702 16.634 -52.120 1.00 88.62 543 GLU A CA 1
ATOM 4269 C C . GLU A 1 543 ? 25.476 17.154 -52.874 1.00 88.62 543 GLU A C 1
ATOM 4271 O O . GLU A 1 543 ? 25.214 18.353 -52.869 1.00 88.62 543 GLU A O 1
ATOM 4276 N N . GLU A 1 544 ? 24.684 16.246 -53.443 1.00 89.62 544 GLU A N 1
ATOM 4277 C CA . GLU A 1 544 ? 23.433 16.576 -54.119 1.00 89.62 544 GLU A CA 1
ATOM 4278 C C . GLU A 1 544 ? 22.405 17.166 -53.142 1.00 89.62 544 GLU A C 1
ATOM 4280 O O . GLU A 1 544 ? 21.811 18.202 -53.422 1.00 89.62 544 GLU A O 1
ATOM 4285 N N . HIS A 1 545 ? 22.255 16.579 -51.949 1.00 90.81 545 HIS A N 1
ATOM 4286 C CA . HIS A 1 545 ? 21.400 17.125 -50.887 1.00 90.81 545 HIS A CA 1
ATOM 4287 C C . HIS A 1 545 ? 21.902 18.470 -50.347 1.00 90.81 545 HIS A C 1
ATOM 4289 O O . HIS A 1 545 ? 21.095 19.313 -49.963 1.00 90.81 545 HIS A O 1
ATOM 4295 N N . ARG A 1 546 ? 23.224 18.697 -50.314 1.00 89.69 546 ARG A N 1
ATOM 4296 C CA . ARG A 1 546 ? 23.801 20.005 -49.953 1.00 89.69 546 ARG A CA 1
ATOM 4297 C C . ARG A 1 546 ? 23.525 21.067 -51.020 1.00 89.69 546 ARG A C 1
ATOM 4299 O O . ARG A 1 546 ? 23.315 22.224 -50.664 1.00 89.69 546 ARG A O 1
ATOM 4306 N N . ALA A 1 547 ? 23.531 20.679 -52.294 1.00 90.44 547 ALA A N 1
ATOM 4307 C CA . ALA A 1 547 ? 23.258 21.565 -53.422 1.00 90.44 547 ALA A CA 1
ATOM 4308 C C . ALA A 1 547 ? 21.755 21.847 -53.620 1.00 90.44 547 ALA A C 1
ATOM 4310 O O . ALA A 1 547 ? 21.403 22.946 -54.044 1.00 90.44 547 ALA A O 1
ATOM 4311 N N . ASP A 1 548 ? 20.877 20.896 -53.280 1.00 91.44 548 ASP A N 1
ATOM 4312 C CA . ASP A 1 548 ? 19.415 21.024 -53.360 1.00 91.44 548 ASP A CA 1
ATOM 4313 C C . ASP A 1 548 ? 18.732 20.632 -52.028 1.00 91.44 548 ASP A C 1
ATOM 4315 O O . ASP A 1 548 ? 18.347 19.472 -51.819 1.00 91.44 548 ASP A O 1
ATOM 4319 N N . PRO A 1 549 ? 18.513 21.606 -51.120 1.00 88.62 549 PRO A N 1
ATOM 4320 C CA . PRO A 1 549 ? 17.814 21.379 -49.855 1.00 88.62 549 PRO A CA 1
ATOM 4321 C C . PRO A 1 549 ? 16.357 20.914 -50.012 1.00 88.62 549 PRO A C 1
ATOM 4323 O O . PRO A 1 549 ? 15.824 20.250 -49.125 1.00 88.62 549 PRO A O 1
ATOM 4326 N N . ALA A 1 550 ? 15.693 21.238 -51.125 1.00 89.06 550 ALA A N 1
ATOM 4327 C CA . ALA A 1 550 ? 14.318 20.804 -51.358 1.00 89.06 550 ALA A CA 1
ATOM 4328 C C . ALA A 1 550 ? 14.272 19.314 -51.718 1.00 89.06 550 ALA A C 1
ATOM 4330 O O . ALA A 1 550 ? 13.371 18.594 -51.282 1.00 89.06 550 ALA A O 1
ATOM 4331 N N . LYS A 1 551 ? 15.255 18.838 -52.491 1.00 90.06 551 LYS A N 1
ATOM 4332 C CA . LYS A 1 551 ? 15.469 17.403 -52.701 1.00 90.06 551 LYS A CA 1
ATOM 4333 C C . LYS A 1 551 ? 15.826 16.703 -51.391 1.00 90.06 551 LYS A C 1
ATOM 4335 O O . LYS A 1 551 ? 15.210 15.685 -51.092 1.00 90.06 551 LYS A O 1
ATOM 4340 N N . PHE A 1 552 ? 16.733 17.272 -50.592 1.00 93.50 552 PHE A N 1
ATOM 4341 C CA . PHE A 1 552 ? 17.056 16.750 -49.259 1.00 93.50 552 PHE A CA 1
ATOM 4342 C C . PHE A 1 552 ? 15.800 16.532 -48.409 1.00 93.50 552 PHE A C 1
ATOM 4344 O O . PHE A 1 552 ? 15.606 15.433 -47.897 1.00 93.50 552 PHE A O 1
ATOM 4351 N N . GLY A 1 553 ? 14.927 17.539 -48.303 1.00 92.19 553 GLY A N 1
ATOM 4352 C CA . GLY A 1 553 ? 13.708 17.434 -47.504 1.00 92.19 553 GLY A CA 1
ATOM 4353 C C . GLY A 1 553 ? 12.761 16.336 -47.988 1.00 92.19 553 GLY A C 1
ATOM 4354 O O . GLY A 1 553 ? 12.315 15.522 -47.184 1.00 92.19 553 GLY A O 1
ATOM 4355 N N . ARG A 1 554 ? 12.511 16.243 -49.303 1.00 93.44 554 ARG A N 1
ATOM 4356 C CA . ARG A 1 554 ? 11.639 15.199 -49.880 1.00 93.44 554 ARG A CA 1
ATOM 4357 C C . ARG A 1 554 ? 12.187 13.790 -49.663 1.00 93.44 554 ARG A C 1
ATOM 4359 O O . ARG A 1 554 ? 11.455 12.919 -49.196 1.00 93.44 554 ARG A O 1
ATOM 4366 N N . ASP A 1 555 ? 13.458 13.577 -49.995 1.00 92.25 555 ASP A N 1
ATOM 4367 C CA . ASP A 1 555 ? 14.090 12.260 -49.898 1.00 92.25 555 ASP A CA 1
ATOM 4368 C C . ASP A 1 555 ? 14.162 11.822 -48.426 1.00 92.25 555 ASP A C 1
ATOM 4370 O O . ASP A 1 555 ? 13.781 10.701 -48.088 1.00 92.25 555 ASP A O 1
ATOM 4374 N N . THR A 1 556 ? 14.549 12.737 -47.532 1.00 90.75 556 THR A N 1
ATOM 4375 C CA . THR A 1 556 ? 14.653 12.466 -46.092 1.00 90.75 556 THR A CA 1
ATOM 4376 C C . THR A 1 556 ? 13.288 12.205 -45.461 1.00 90.75 556 THR A C 1
ATOM 4378 O O . THR A 1 556 ? 13.148 11.250 -44.705 1.00 90.75 556 THR A O 1
ATOM 4381 N N . LEU A 1 557 ? 12.252 12.980 -45.804 1.00 90.50 557 LEU A N 1
ATOM 4382 C CA . LEU A 1 557 ? 10.889 12.759 -45.306 1.00 90.50 557 LEU A CA 1
ATOM 4383 C C . LEU A 1 557 ? 10.353 11.371 -45.693 1.00 90.50 557 LEU A C 1
ATOM 4385 O O . LEU A 1 557 ? 9.669 10.730 -44.899 1.00 90.50 557 LEU A O 1
ATOM 4389 N N . SER A 1 558 ? 10.694 10.874 -46.886 1.00 88.06 558 SER A N 1
ATOM 4390 C CA . SER A 1 558 ? 10.281 9.537 -47.338 1.00 88.06 558 SER A CA 1
ATOM 4391 C C . SER A 1 558 ? 10.963 8.383 -46.589 1.00 88.06 558 SER A C 1
ATOM 4393 O O . SER A 1 558 ? 10.474 7.256 -46.615 1.00 88.06 558 SER A O 1
ATOM 4395 N N . GLN A 1 559 ? 12.075 8.660 -45.903 1.00 86.44 559 GLN A N 1
ATOM 4396 C CA . GLN A 1 559 ? 12.869 7.686 -45.149 1.00 86.44 559 GLN A CA 1
ATOM 4397 C C . GLN A 1 559 ? 13.091 8.141 -43.707 1.00 86.44 559 GLN A C 1
ATOM 4399 O O . GLN A 1 559 ? 14.098 7.795 -43.084 1.00 86.44 559 GLN A O 1
ATOM 4404 N N . LEU A 1 560 ? 12.149 8.931 -43.187 1.00 84.12 560 LEU A N 1
ATOM 4405 C CA . LEU A 1 560 ? 12.308 9.681 -41.954 1.00 84.12 560 LEU A CA 1
ATOM 4406 C C . LEU A 1 560 ? 12.786 8.760 -40.817 1.00 84.12 560 LEU A C 1
ATOM 4408 O O . LEU A 1 560 ? 13.901 8.933 -40.346 1.00 84.12 560 LEU A O 1
ATOM 4412 N N . ALA A 1 561 ? 12.066 7.671 -40.529 1.00 77.94 561 ALA A N 1
ATOM 4413 C CA . ALA A 1 561 ? 12.395 6.694 -39.478 1.00 77.94 561 ALA A CA 1
ATOM 4414 C C . ALA A 1 561 ? 13.791 6.028 -39.568 1.00 77.94 561 ALA A C 1
ATOM 4416 O O . ALA A 1 561 ? 14.262 5.447 -38.591 1.00 77.94 561 ALA A O 1
ATOM 4417 N N . TYR A 1 562 ? 14.468 6.096 -40.717 1.00 78.81 562 TYR A N 1
ATOM 4418 C CA . TYR A 1 562 ? 15.797 5.510 -40.923 1.00 78.81 562 TYR A CA 1
ATOM 4419 C C . TYR A 1 562 ? 16.925 6.544 -40.920 1.00 78.81 562 TYR A C 1
ATOM 4421 O O . TYR A 1 562 ? 18.093 6.151 -41.001 1.00 78.81 562 TYR A O 1
ATOM 4429 N N . THR A 1 563 ? 16.590 7.831 -40.804 1.00 79.94 563 THR A N 1
ATOM 4430 C CA . THR A 1 563 ? 17.543 8.939 -40.856 1.00 79.94 563 THR A CA 1
ATOM 4431 C C . THR A 1 563 ? 18.050 9.273 -39.447 1.00 79.94 563 THR A C 1
ATOM 4433 O O . THR A 1 563 ? 17.251 9.663 -38.600 1.00 79.94 563 THR A O 1
ATOM 4436 N N . PRO A 1 564 ? 19.359 9.135 -39.166 1.00 79.56 564 PRO A N 1
ATOM 4437 C CA . PRO A 1 564 ? 19.922 9.473 -37.862 1.00 79.56 564 PRO A CA 1
ATOM 4438 C C . PRO A 1 564 ? 20.113 10.988 -37.686 1.00 79.56 564 PRO A C 1
ATOM 4440 O O . PRO A 1 564 ? 20.391 11.706 -38.647 1.00 79.56 564 PRO A O 1
ATOM 4443 N N . GLY A 1 565 ? 20.054 11.455 -36.434 1.00 82.00 565 GLY A N 1
ATOM 4444 C CA . GLY A 1 565 ? 20.504 12.799 -36.053 1.00 82.00 565 GLY A CA 1
ATOM 4445 C C . GLY A 1 565 ? 19.552 13.933 -36.436 1.00 82.00 565 GLY A C 1
ATOM 4446 O O . GLY A 1 565 ? 20.008 14.975 -36.912 1.00 82.00 565 GLY A O 1
ATOM 4447 N N . LEU A 1 566 ? 18.242 13.734 -36.258 1.00 92.38 566 LEU A N 1
ATOM 4448 C CA . LEU A 1 566 ? 17.244 14.776 -36.497 1.00 92.38 566 LEU A CA 1
ATOM 4449 C C . LEU A 1 566 ? 16.876 15.539 -35.221 1.00 92.38 566 LEU A C 1
ATOM 4451 O O . LEU A 1 566 ? 16.841 14.980 -34.124 1.00 92.38 566 LEU A O 1
ATOM 4455 N N . ILE A 1 567 ? 16.563 16.823 -35.392 1.00 94.94 567 ILE A N 1
ATOM 4456 C CA . ILE A 1 567 ? 16.045 17.698 -34.338 1.00 94.94 567 ILE A CA 1
ATOM 4457 C C . ILE A 1 567 ? 14.654 18.171 -34.744 1.00 94.94 567 ILE A C 1
ATOM 4459 O O . ILE A 1 567 ? 14.466 18.697 -35.840 1.00 94.94 567 ILE A O 1
ATOM 4463 N N . GLU A 1 568 ? 13.691 18.009 -33.847 1.00 95.44 568 GLU A N 1
ATOM 4464 C CA . GLU A 1 568 ? 12.358 18.584 -33.953 1.00 95.44 568 GLU A CA 1
ATOM 4465 C C . GLU A 1 568 ? 12.286 19.851 -33.095 1.00 95.44 568 GLU A C 1
ATOM 4467 O O . GLU A 1 568 ? 12.519 19.815 -31.891 1.00 95.44 568 GLU A O 1
ATOM 4472 N N . LEU A 1 569 ? 11.949 20.986 -33.699 1.00 95.00 569 LEU A N 1
ATOM 4473 C CA . LEU A 1 569 ? 11.633 22.206 -32.964 1.00 95.00 569 LEU A CA 1
ATOM 4474 C C . LEU A 1 569 ? 10.118 22.379 -32.921 1.00 95.00 569 LEU A C 1
ATOM 4476 O O . LEU A 1 569 ? 9.469 22.478 -33.963 1.00 95.00 569 LEU A O 1
ATOM 4480 N N . TYR A 1 570 ? 9.572 22.424 -31.712 1.00 94.69 570 TYR A N 1
ATOM 4481 C CA . TYR A 1 570 ? 8.142 22.455 -31.442 1.00 94.69 570 TYR A CA 1
ATOM 4482 C C . TYR A 1 570 ? 7.741 23.830 -30.903 1.00 94.69 570 TYR A C 1
ATOM 4484 O O . TYR A 1 570 ? 8.064 24.187 -29.768 1.00 94.69 570 TYR A O 1
ATOM 4492 N N . HIS A 1 571 ? 7.040 24.617 -31.717 1.00 94.19 571 HIS A N 1
ATOM 4493 C CA . HIS A 1 571 ? 6.582 25.960 -31.360 1.00 94.19 571 HIS A CA 1
ATOM 4494 C C . HIS A 1 571 ? 5.072 25.988 -31.160 1.00 94.19 571 HIS A C 1
ATOM 4496 O O . HIS A 1 571 ? 4.313 25.897 -32.122 1.00 94.19 571 HIS A O 1
ATOM 4502 N N . VAL A 1 572 ? 4.631 26.150 -29.914 1.00 93.88 572 VAL A N 1
ATOM 4503 C CA . VAL A 1 572 ? 3.212 26.369 -29.595 1.00 93.88 572 VAL A CA 1
ATOM 4504 C C . VAL A 1 572 ? 2.859 27.825 -29.851 1.00 93.88 572 VAL A C 1
ATOM 4506 O O . VAL A 1 572 ? 3.497 28.719 -29.292 1.00 93.88 572 VAL A O 1
ATOM 4509 N N . HIS A 1 573 ? 1.839 28.078 -30.668 1.00 93.88 573 HIS A N 1
ATOM 4510 C CA . HIS A 1 573 ? 1.417 29.449 -30.957 1.00 93.88 573 HIS A CA 1
ATOM 4511 C C . HIS A 1 573 ? 0.879 30.110 -29.691 1.00 93.88 573 HIS A C 1
ATOM 4513 O O . HIS A 1 573 ? 0.199 29.477 -28.886 1.00 93.88 573 HIS A O 1
ATOM 4519 N N . GLY A 1 574 ? 1.198 31.384 -29.500 1.00 88.38 574 GLY A N 1
ATOM 4520 C CA . GLY A 1 574 ? 0.880 32.118 -28.282 1.00 88.38 574 GLY A CA 1
ATOM 4521 C C . GLY A 1 574 ? 1.958 32.023 -27.203 1.00 88.38 574 GLY A C 1
ATOM 4522 O O . GLY A 1 574 ? 2.040 32.936 -26.384 1.00 88.38 574 GLY A O 1
ATOM 4523 N N . SER A 1 575 ? 2.841 31.015 -27.232 1.00 86.12 575 SER A N 1
ATOM 4524 C CA . SER A 1 575 ? 3.940 30.912 -26.257 1.00 86.12 575 SER A CA 1
ATOM 4525 C C . SER A 1 575 ? 4.956 32.050 -26.377 1.00 86.12 575 SER A C 1
ATOM 4527 O O . SER A 1 575 ? 5.608 32.420 -25.404 1.00 86.12 575 SER A O 1
ATOM 4529 N N . GLU A 1 576 ? 5.043 32.693 -27.542 1.00 83.50 576 GLU A N 1
ATOM 4530 C CA . GLU A 1 576 ? 5.802 33.924 -27.749 1.00 83.50 576 GLU A CA 1
ATOM 4531 C C . GLU A 1 576 ? 5.345 35.082 -26.842 1.00 83.50 576 GLU A C 1
ATOM 4533 O O . GLU A 1 576 ? 6.154 35.969 -26.554 1.00 83.50 576 GLU A O 1
ATOM 4538 N N . ASN A 1 577 ? 4.108 35.044 -26.330 1.00 85.81 577 ASN A N 1
ATOM 4539 C CA . ASN A 1 577 ? 3.523 36.076 -25.468 1.00 85.81 577 ASN A CA 1
ATOM 4540 C C . ASN A 1 577 ? 3.704 35.810 -23.962 1.00 85.81 577 ASN A C 1
ATOM 4542 O O . ASN A 1 577 ? 3.514 36.726 -23.165 1.00 85.81 577 ASN A O 1
ATOM 4546 N N . GLU A 1 578 ? 4.084 34.593 -23.574 1.00 84.38 578 GLU A N 1
ATOM 4547 C CA . GLU A 1 578 ? 4.272 34.186 -22.174 1.00 84.38 578 GLU A CA 1
ATOM 4548 C C . GLU A 1 578 ? 5.540 34.813 -21.548 1.00 84.38 578 GLU A C 1
ATOM 4550 O O . GLU A 1 578 ? 6.390 35.342 -22.269 1.00 84.38 578 GLU A O 1
ATOM 4555 N N . PRO A 1 579 ? 5.717 34.837 -20.216 1.00 76.56 579 PRO A N 1
ATOM 4556 C CA . PRO A 1 579 ? 6.936 35.377 -19.603 1.00 76.56 579 PRO A CA 1
ATOM 4557 C C . PRO A 1 579 ? 8.203 34.564 -19.950 1.00 76.56 579 PRO A C 1
ATOM 4559 O O . PRO A 1 579 ? 8.138 33.434 -20.429 1.00 76.56 579 PRO A O 1
ATOM 4562 N N . GLU A 1 580 ? 9.385 35.161 -19.759 1.00 68.25 580 GLU A N 1
ATOM 4563 C CA . GLU A 1 580 ? 10.663 34.414 -19.765 1.00 68.25 580 GLU A CA 1
ATOM 4564 C C . GLU A 1 580 ? 10.638 33.319 -18.680 1.00 68.25 580 GLU A C 1
ATOM 4566 O O . GLU A 1 580 ? 10.012 33.496 -17.632 1.00 68.25 580 GLU A O 1
ATOM 4571 N N . GLY A 1 581 ? 11.258 32.169 -18.949 1.00 69.62 581 GLY A N 1
ATOM 4572 C CA . GLY A 1 581 ? 11.202 30.973 -18.105 1.00 69.62 581 GLY A CA 1
ATOM 4573 C C . GLY A 1 581 ? 9.919 30.141 -18.244 1.00 69.62 581 GLY A C 1
ATOM 4574 O O . GLY A 1 581 ? 9.747 29.169 -17.510 1.00 69.62 581 GLY A O 1
ATOM 4575 N N . TYR A 1 582 ? 9.015 30.490 -19.174 1.00 79.94 582 TYR A N 1
ATOM 4576 C CA . TYR A 1 582 ? 7.794 29.717 -19.454 1.00 79.94 582 TYR A CA 1
ATOM 4577 C C . TYR A 1 582 ? 8.096 28.276 -19.886 1.00 79.94 582 TYR A C 1
ATOM 4579 O O . TYR A 1 582 ? 7.441 27.333 -19.440 1.00 79.94 582 TYR A O 1
ATOM 4587 N N . TYR A 1 583 ? 9.111 28.099 -20.736 1.00 82.31 583 TYR A N 1
ATOM 4588 C CA . TYR A 1 583 ? 9.665 26.782 -21.027 1.00 82.31 583 TYR A CA 1
ATOM 4589 C C . TYR A 1 583 ? 10.883 26.539 -20.147 1.00 82.31 583 TYR A C 1
ATOM 4591 O O . TYR A 1 583 ? 11.786 27.367 -20.079 1.00 82.31 583 TYR A O 1
ATOM 4599 N N . SER A 1 584 ? 10.919 25.378 -19.498 1.00 81.94 584 SER A N 1
ATOM 4600 C CA . SER A 1 584 ? 12.098 24.953 -18.754 1.00 81.94 584 SER A CA 1
ATOM 4601 C C . SER A 1 584 ? 13.078 24.242 -19.679 1.00 81.94 584 SER A C 1
ATOM 4603 O O . SER A 1 584 ? 12.705 23.330 -20.416 1.00 81.94 584 SER A O 1
ATOM 4605 N N . THR A 1 585 ? 14.342 24.646 -19.611 1.00 82.88 585 THR A N 1
ATOM 4606 C CA . THR A 1 585 ? 15.437 24.088 -20.417 1.00 82.88 585 THR A CA 1
ATOM 4607 C C . THR A 1 585 ? 16.117 22.895 -19.746 1.00 82.88 585 THR A C 1
ATOM 4609 O O . THR A 1 585 ? 17.055 22.337 -20.309 1.00 82.88 585 THR A O 1
ATOM 4612 N N . GLY A 1 586 ? 15.666 22.511 -18.545 1.00 82.44 586 GLY A N 1
ATOM 4613 C CA . GLY A 1 586 ? 16.165 21.348 -17.808 1.00 82.44 586 GLY A CA 1
ATOM 4614 C C . GLY A 1 586 ? 17.410 21.579 -16.949 1.00 82.44 586 GLY A C 1
ATOM 4615 O O . GLY A 1 586 ? 17.854 20.645 -16.286 1.00 82.44 586 GLY A O 1
ATOM 4616 N N . ASN A 1 587 ? 17.962 22.797 -16.953 1.00 82.00 587 ASN A N 1
ATOM 4617 C CA . ASN A 1 587 ? 19.203 23.159 -16.250 1.00 82.00 587 ASN A CA 1
ATOM 4618 C C . ASN A 1 587 ? 18.987 24.140 -15.090 1.00 82.00 587 ASN A C 1
ATOM 4620 O O . ASN A 1 587 ? 19.947 24.674 -14.548 1.00 82.00 587 ASN A O 1
ATOM 4624 N N . GLU A 1 588 ? 17.736 24.411 -14.721 1.00 76.62 588 GLU A N 1
ATOM 4625 C CA . GLU A 1 588 ? 17.396 25.274 -13.591 1.00 76.62 588 GLU A CA 1
ATOM 4626 C C . GLU A 1 588 ? 16.268 24.625 -12.768 1.00 76.62 588 GLU A C 1
ATOM 4628 O O . GLU A 1 588 ? 15.337 24.042 -13.340 1.00 76.62 588 GLU A O 1
ATOM 4633 N N . PRO A 1 589 ? 16.305 24.713 -11.428 1.00 76.19 589 PRO A N 1
ATOM 4634 C CA . PRO A 1 589 ? 15.243 24.181 -10.584 1.00 76.19 589 PRO A CA 1
ATOM 4635 C C . PRO A 1 589 ? 13.898 24.892 -10.797 1.00 76.19 589 PRO A C 1
ATOM 4637 O O . PRO A 1 589 ? 13.865 26.070 -11.156 1.00 76.19 589 PRO A O 1
ATOM 4640 N N . PRO A 1 590 ? 12.776 24.211 -10.505 1.00 72.81 590 PRO A N 1
ATOM 4641 C CA . PRO A 1 590 ? 12.686 22.873 -9.904 1.00 72.81 590 PRO A CA 1
ATOM 4642 C C . PRO A 1 590 ? 12.919 21.709 -10.884 1.00 72.81 590 PRO A C 1
ATOM 4644 O O . PRO A 1 590 ? 12.931 20.559 -10.461 1.00 72.81 590 PRO A O 1
ATOM 4647 N N . ASN A 1 591 ? 13.129 21.986 -12.172 1.00 78.56 591 ASN A N 1
ATOM 4648 C CA . ASN A 1 591 ? 13.054 20.993 -13.244 1.00 78.56 591 ASN A CA 1
ATOM 4649 C C . ASN A 1 591 ? 14.447 20.594 -13.764 1.00 78.56 591 ASN A C 1
ATOM 4651 O O . ASN A 1 591 ? 14.740 20.765 -14.945 1.00 78.56 591 ASN A O 1
ATOM 4655 N N . LEU A 1 592 ? 15.316 20.084 -12.887 1.00 77.56 592 LEU A N 1
ATOM 4656 C CA . LEU A 1 592 ? 16.633 19.570 -13.289 1.00 77.56 592 LEU A CA 1
ATOM 4657 C C . LEU A 1 592 ? 16.477 18.204 -13.984 1.00 77.56 592 LEU A C 1
ATOM 4659 O O . LEU A 1 592 ? 15.908 17.286 -13.396 1.00 77.56 592 LEU A O 1
ATOM 4663 N N . GLY A 1 593 ? 16.964 18.061 -15.225 1.00 78.00 593 GLY A N 1
ATOM 4664 C CA . GLY A 1 593 ? 16.898 16.784 -15.955 1.00 78.00 593 GLY A CA 1
ATOM 4665 C C . GLY A 1 593 ? 17.523 16.760 -17.358 1.00 78.00 593 GLY A C 1
ATOM 4666 O O . GLY A 1 593 ? 18.275 15.840 -17.669 1.00 78.00 593 GLY A O 1
ATOM 4667 N N . LEU A 1 594 ? 17.256 17.759 -18.211 1.00 86.12 594 LEU A N 1
ATOM 4668 C CA . LEU A 1 594 ? 17.862 17.860 -19.551 1.00 86.12 594 LEU A CA 1
ATOM 4669 C C . LEU A 1 594 ? 19.137 18.713 -19.491 1.00 86.12 594 LEU A C 1
ATOM 4671 O O . LEU A 1 594 ? 19.053 19.926 -19.337 1.00 86.12 594 LEU A O 1
ATOM 4675 N N . GLY A 1 595 ? 20.304 18.082 -19.647 1.00 84.19 595 GLY A N 1
ATOM 4676 C CA . GLY A 1 595 ? 21.608 18.748 -19.541 1.00 84.19 595 GLY A CA 1
ATOM 4677 C C . GLY A 1 595 ? 21.963 19.627 -20.746 1.00 84.19 595 GLY A C 1
ATOM 4678 O O . GLY A 1 595 ? 22.013 20.847 -20.644 1.00 84.19 595 GLY A O 1
ATOM 4679 N N . HIS A 1 596 ? 22.243 19.038 -21.909 1.00 90.81 596 HIS A N 1
ATOM 4680 C CA . HIS A 1 596 ? 22.638 19.794 -23.105 1.00 90.81 596 HIS A CA 1
ATOM 4681 C C . HIS A 1 596 ? 22.470 18.975 -24.389 1.00 90.81 596 HIS A C 1
ATOM 4683 O O . HIS A 1 596 ? 22.214 17.774 -24.348 1.00 90.81 596 HIS A O 1
ATOM 4689 N N . ILE A 1 597 ? 22.654 19.633 -25.536 1.00 91.81 597 ILE A N 1
ATOM 4690 C CA . ILE A 1 597 ? 22.666 19.014 -26.869 1.00 91.81 597 ILE A CA 1
ATOM 4691 C C . ILE A 1 597 ? 24.068 19.127 -27.462 1.00 91.81 597 ILE A C 1
ATOM 4693 O O . ILE A 1 597 ? 24.575 20.235 -27.612 1.00 91.81 597 ILE A O 1
ATOM 4697 N N . GLY A 1 598 ? 24.688 18.001 -27.814 1.00 92.19 598 GLY A N 1
ATOM 4698 C CA . GLY A 1 598 ? 26.050 17.967 -28.352 1.00 92.19 598 GLY A CA 1
ATOM 4699 C C . GLY A 1 598 ? 26.126 18.063 -29.877 1.00 92.19 598 GLY A C 1
ATOM 4700 O O . GLY A 1 598 ? 25.419 17.354 -30.591 1.00 92.19 598 GLY A O 1
ATOM 4701 N N . PHE A 1 599 ? 27.039 18.896 -30.380 1.00 92.38 599 PHE A N 1
ATOM 4702 C CA . PHE A 1 599 ? 27.409 18.987 -31.792 1.00 92.38 599 PHE A CA 1
ATOM 4703 C C . PHE A 1 599 ? 28.899 18.725 -31.975 1.00 92.38 599 PHE A C 1
ATOM 4705 O O . PHE A 1 599 ? 29.745 19.414 -31.404 1.00 92.38 599 PHE A O 1
ATOM 4712 N N . SER A 1 600 ? 29.226 17.768 -32.845 1.00 91.31 600 SER A N 1
ATOM 4713 C CA . SER A 1 600 ? 30.607 17.554 -33.266 1.00 91.31 600 SER A CA 1
ATOM 4714 C C . SER A 1 600 ? 30.985 18.530 -34.379 1.00 91.31 600 SER A C 1
ATOM 4716 O O . SER A 1 600 ? 30.369 18.532 -35.447 1.00 91.31 600 SER A O 1
ATOM 4718 N N . VAL A 1 601 ? 32.010 19.351 -34.150 1.00 91.31 601 VAL A N 1
ATOM 4719 C CA . VAL A 1 601 ? 32.465 20.385 -35.086 1.00 91.31 601 VAL A CA 1
ATOM 4720 C C . VAL A 1 601 ? 33.934 20.187 -35.472 1.00 91.31 601 VAL A C 1
ATOM 4722 O O . VAL A 1 601 ? 34.732 19.726 -34.654 1.00 91.31 601 VAL A O 1
ATOM 4725 N N . PRO A 1 602 ? 34.340 20.524 -36.712 1.00 88.62 602 PRO A N 1
ATOM 4726 C CA . PRO A 1 602 ? 35.727 20.340 -37.148 1.00 88.62 602 PRO A CA 1
ATOM 4727 C C . PRO A 1 602 ? 36.746 21.166 -36.351 1.00 88.62 602 PRO A C 1
ATOM 4729 O O . PRO A 1 602 ? 37.893 20.755 -36.208 1.00 88.62 602 PRO A O 1
ATOM 4732 N N . ASP A 1 603 ? 36.330 22.336 -35.863 1.00 91.00 603 ASP A N 1
ATOM 4733 C CA . ASP A 1 603 ? 37.179 23.313 -35.179 1.00 91.00 603 ASP A CA 1
ATOM 4734 C C . ASP A 1 603 ? 36.328 24.080 -34.154 1.00 91.00 603 ASP A C 1
ATOM 4736 O O . ASP A 1 603 ? 35.525 24.947 -34.517 1.00 91.00 603 ASP A O 1
ATOM 4740 N N . VAL A 1 604 ? 36.451 23.713 -32.874 1.00 93.06 604 VAL A N 1
ATOM 4741 C CA . VAL A 1 604 ? 35.683 24.333 -31.781 1.00 93.06 604 VAL A CA 1
ATOM 4742 C C . VAL A 1 604 ? 36.066 25.807 -31.594 1.00 93.06 604 VAL A C 1
ATOM 4744 O O . VAL A 1 604 ? 35.140 26.618 -31.601 1.00 93.06 604 VAL A O 1
ATOM 4747 N N . PRO A 1 605 ? 37.357 26.212 -31.522 1.00 92.81 605 PRO A N 1
ATOM 4748 C CA . PRO A 1 605 ? 37.738 27.627 -31.439 1.00 92.81 605 PRO A CA 1
ATOM 4749 C C . PRO A 1 605 ? 37.099 28.508 -32.509 1.00 92.81 605 PRO A C 1
ATOM 4751 O O . PRO A 1 605 ? 36.452 29.509 -32.193 1.00 92.81 605 PRO A O 1
ATOM 4754 N N . ARG A 1 606 ? 37.208 28.106 -33.777 1.00 92.94 606 ARG A N 1
ATOM 4755 C CA . ARG A 1 606 ? 36.632 28.861 -34.893 1.00 92.94 606 ARG A CA 1
ATOM 4756 C C . ARG A 1 606 ? 35.108 28.894 -34.833 1.00 92.94 606 ARG A C 1
ATOM 4758 O O . ARG A 1 606 ? 34.491 29.892 -35.209 1.00 92.94 606 ARG A O 1
ATOM 4765 N N . THR A 1 607 ? 34.488 27.808 -34.378 1.00 94.88 607 THR A N 1
ATOM 4766 C CA . THR A 1 607 ? 33.032 27.738 -34.217 1.00 94.88 607 THR A CA 1
ATOM 4767 C C . THR A 1 607 ? 32.560 28.672 -33.106 1.00 94.88 607 THR A C 1
ATOM 4769 O O . THR A 1 607 ? 31.638 29.451 -33.335 1.00 94.88 607 THR A O 1
ATOM 4772 N N . VAL A 1 608 ? 33.219 28.666 -31.945 1.00 94.50 608 VAL A N 1
ATOM 4773 C CA . VAL A 1 608 ? 32.916 29.566 -30.822 1.00 94.50 608 VAL A CA 1
ATOM 4774 C C . VAL A 1 608 ? 33.085 31.026 -31.236 1.00 94.50 608 VAL A C 1
ATOM 4776 O O . VAL A 1 608 ? 32.196 31.835 -30.982 1.00 94.50 608 VAL A O 1
ATOM 4779 N N . GLU A 1 609 ? 34.175 31.371 -31.927 1.00 93.81 609 GLU A N 1
ATOM 4780 C CA . GLU A 1 609 ? 34.388 32.726 -32.447 1.00 93.81 609 GLU A CA 1
ATOM 4781 C C . GLU A 1 609 ? 33.265 33.143 -33.404 1.00 93.81 609 GLU A C 1
ATOM 4783 O O . GLU A 1 609 ? 32.699 34.231 -33.281 1.00 93.81 609 GLU A O 1
ATOM 4788 N N . ARG A 1 610 ? 32.878 32.256 -34.326 1.00 93.31 610 ARG A N 1
ATOM 4789 C CA . ARG A 1 610 ? 31.766 32.509 -35.241 1.00 93.31 610 ARG A CA 1
ATOM 4790 C C . ARG A 1 610 ? 30.453 32.733 -34.496 1.00 93.31 610 ARG A C 1
ATOM 4792 O O . ARG A 1 610 ? 29.746 33.681 -34.824 1.00 93.31 610 ARG A O 1
ATOM 4799 N N . LEU A 1 611 ? 30.125 31.887 -33.525 1.00 93.62 611 LEU A N 1
ATOM 4800 C CA . LEU A 1 611 ? 28.901 31.995 -32.730 1.00 93.62 611 LEU A CA 1
ATOM 4801 C C . LEU A 1 611 ? 28.884 33.295 -31.915 1.00 93.62 611 LEU A C 1
ATOM 4803 O O . LEU A 1 611 ? 27.897 34.029 -31.947 1.00 93.62 611 LEU A O 1
ATOM 4807 N N . ARG A 1 612 ? 30.010 33.645 -31.286 1.00 91.31 612 ARG A N 1
ATOM 4808 C CA . ARG A 1 612 ? 30.196 34.907 -30.560 1.00 91.31 612 ARG A CA 1
ATOM 4809 C C . ARG A 1 612 ? 29.976 36.124 -31.460 1.00 91.31 612 ARG A C 1
ATOM 4811 O O . ARG A 1 612 ? 29.279 37.054 -31.065 1.00 91.31 612 ARG A O 1
ATOM 4818 N N . ASN A 1 613 ? 30.493 36.095 -32.688 1.00 90.81 613 ASN A N 1
ATOM 4819 C CA . ASN A 1 613 ? 30.290 37.166 -33.672 1.00 90.81 613 ASN A CA 1
ATOM 4820 C C . ASN A 1 613 ? 28.822 37.323 -34.113 1.00 90.81 613 ASN A C 1
ATOM 4822 O O . ASN A 1 613 ? 28.465 38.368 -34.651 1.00 90.81 613 ASN A O 1
ATOM 4826 N N . HIS A 1 614 ? 27.975 36.319 -33.869 1.00 88.25 614 HIS A N 1
ATOM 4827 C CA . HIS A 1 614 ? 26.530 36.356 -34.123 1.00 88.25 614 HIS A CA 1
ATOM 4828 C C . HIS A 1 614 ? 25.711 36.513 -32.827 1.00 88.25 614 HIS A C 1
ATOM 4830 O O . HIS A 1 614 ? 24.509 36.266 -32.825 1.00 88.25 614 HIS A O 1
ATOM 4836 N N . GLY A 1 615 ? 26.345 36.930 -31.724 1.00 85.81 615 GLY A N 1
ATOM 4837 C CA . GLY A 1 615 ? 25.662 37.249 -30.466 1.00 85.81 615 GLY A CA 1
ATOM 4838 C C . GLY A 1 615 ? 25.239 36.040 -29.627 1.00 85.81 615 GLY A C 1
ATOM 4839 O O . GLY A 1 615 ? 24.486 36.203 -28.671 1.00 85.81 615 GLY A O 1
ATOM 4840 N N . VAL A 1 616 ? 25.713 34.834 -29.948 1.00 89.94 616 VAL A N 1
ATOM 4841 C CA . VAL A 1 616 ? 25.428 33.624 -29.163 1.00 89.94 616 VAL A CA 1
ATOM 4842 C C . VAL A 1 616 ? 26.206 33.659 -27.846 1.00 89.94 616 VAL A C 1
ATOM 4844 O O . VAL A 1 616 ? 27.406 33.949 -27.822 1.00 89.94 616 VAL A O 1
ATOM 4847 N N . VAL A 1 617 ? 25.528 33.334 -26.741 1.00 89.56 617 VAL A N 1
ATOM 4848 C CA . VAL A 1 617 ? 26.135 33.321 -25.404 1.00 89.56 617 VAL A CA 1
ATOM 4849 C C . VAL A 1 617 ? 27.047 32.109 -25.252 1.00 89.56 617 VAL A C 1
ATOM 4851 O O . VAL A 1 617 ? 26.613 30.973 -25.435 1.00 89.56 617 VAL A O 1
ATOM 4854 N N . VAL A 1 618 ? 28.300 32.354 -24.868 1.00 91.44 618 VAL A N 1
ATOM 4855 C CA . VAL A 1 618 ? 29.260 31.315 -24.478 1.00 91.44 618 VAL A CA 1
ATOM 4856 C C . VAL A 1 618 ? 29.137 31.098 -22.972 1.00 91.44 618 VAL A C 1
ATOM 4858 O O . VAL A 1 618 ? 29.426 32.002 -22.194 1.00 91.44 618 VAL A O 1
ATOM 4861 N N . ILE A 1 619 ? 28.676 29.913 -22.577 1.00 89.81 619 ILE A N 1
ATOM 4862 C CA . ILE A 1 619 ? 28.524 29.481 -21.180 1.00 89.81 619 ILE A CA 1
ATOM 4863 C C . ILE A 1 619 ? 29.885 29.055 -20.618 1.00 89.81 619 ILE A C 1
ATOM 4865 O O . ILE A 1 619 ? 30.229 29.395 -19.491 1.00 89.81 619 ILE A O 1
ATOM 4869 N N . LYS A 1 620 ? 30.674 28.344 -21.429 1.00 92.75 620 LYS A N 1
ATOM 4870 C CA . LYS A 1 620 ? 32.020 27.868 -21.098 1.00 92.75 620 LYS A CA 1
ATOM 4871 C C . LYS A 1 620 ? 32.887 27.929 -22.345 1.00 92.75 620 LYS A C 1
ATOM 4873 O O . LYS A 1 620 ? 32.505 27.390 -23.384 1.00 92.75 620 LYS A O 1
ATOM 4878 N N . ASP A 1 621 ? 34.050 28.563 -22.232 1.00 91.81 621 ASP A N 1
ATOM 4879 C CA . ASP A 1 621 ? 35.002 28.732 -23.337 1.00 91.81 621 ASP A CA 1
ATOM 4880 C C . ASP A 1 621 ? 36.108 27.660 -23.323 1.00 91.81 621 ASP A C 1
ATOM 4882 O O . ASP A 1 621 ? 36.281 26.925 -22.346 1.00 91.81 621 ASP A O 1
ATOM 4886 N N . LEU A 1 622 ? 36.876 27.554 -24.406 1.00 90.38 622 LEU A N 1
ATOM 4887 C CA . LEU A 1 622 ? 38.027 26.651 -24.486 1.00 90.38 622 LEU A CA 1
ATOM 4888 C C . LEU A 1 622 ? 39.096 26.987 -23.437 1.00 90.38 622 LEU A C 1
ATOM 4890 O O . LEU A 1 622 ? 39.255 28.136 -23.028 1.00 90.38 622 LEU A O 1
ATOM 4894 N N . GLY A 1 623 ? 39.837 25.969 -22.998 1.00 87.12 623 GLY A N 1
ATOM 4895 C CA . GLY A 1 623 ? 40.870 26.083 -21.960 1.00 87.12 623 GLY A CA 1
ATOM 4896 C C . GLY A 1 623 ? 40.333 26.227 -20.530 1.00 87.12 623 GLY A C 1
ATOM 4897 O O . GLY A 1 623 ? 41.090 26.081 -19.577 1.00 87.12 623 GLY A O 1
ATOM 4898 N N . ALA A 1 624 ? 39.033 26.474 -20.359 1.00 88.19 624 ALA A N 1
ATOM 4899 C CA . ALA A 1 624 ? 38.370 26.474 -19.062 1.00 88.19 624 ALA A CA 1
ATOM 4900 C C . ALA A 1 624 ? 38.107 25.021 -18.616 1.00 88.19 624 ALA A C 1
ATOM 4902 O O . ALA A 1 624 ? 37.383 24.298 -19.301 1.00 88.19 624 ALA A O 1
ATOM 4903 N N . ALA A 1 625 ? 38.722 24.563 -17.521 1.00 88.81 625 ALA A N 1
ATOM 4904 C CA . ALA A 1 625 ? 38.553 23.195 -17.008 1.00 88.81 625 ALA A CA 1
ATOM 4905 C C . ALA A 1 625 ? 38.751 23.035 -15.505 1.00 88.81 625 ALA A C 1
ATOM 4907 O O . ALA A 1 625 ? 39.245 22.029 -14.990 1.00 88.81 625 ALA A O 1
ATOM 4908 N N . THR A 1 626 ? 38.304 24.038 -14.774 1.00 88.50 626 THR A N 1
ATOM 4909 C CA . THR A 1 626 ? 38.136 23.973 -13.331 1.00 88.50 626 THR A CA 1
ATOM 4910 C C . THR A 1 626 ? 36.707 23.567 -12.985 1.00 88.50 626 THR A C 1
ATOM 4912 O O . THR A 1 626 ? 35.831 23.522 -13.850 1.00 88.50 626 THR A O 1
ATOM 4915 N N . ARG A 1 627 ? 36.436 23.305 -11.698 1.00 85.38 627 ARG A N 1
ATOM 4916 C CA . ARG A 1 627 ? 35.056 23.134 -11.215 1.00 85.38 627 ARG A CA 1
ATOM 4917 C C . ARG A 1 627 ? 34.205 24.304 -11.722 1.00 85.38 627 ARG A C 1
ATOM 4919 O O . ARG A 1 627 ? 33.114 24.085 -12.223 1.00 85.38 627 ARG A O 1
ATOM 4926 N N . GLN A 1 628 ? 34.666 25.540 -11.543 1.00 85.12 628 GLN A N 1
ATOM 4927 C CA . GLN A 1 628 ? 33.883 26.751 -11.805 1.00 85.12 628 GLN A CA 1
ATOM 4928 C C . GLN A 1 628 ? 33.383 26.846 -13.253 1.00 85.12 628 GLN A C 1
ATOM 4930 O O . GLN A 1 628 ? 32.408 27.546 -13.503 1.00 85.12 628 GLN A O 1
ATOM 4935 N N . ASP A 1 629 ? 34.019 26.113 -14.164 1.00 87.62 629 ASP A N 1
ATOM 4936 C CA . ASP A 1 629 ? 33.684 26.067 -15.583 1.00 87.62 629 ASP A CA 1
ATOM 4937 C C . ASP A 1 629 ? 32.624 24.996 -15.910 1.00 87.62 629 ASP A C 1
ATOM 4939 O O . ASP A 1 629 ? 32.105 24.962 -17.024 1.00 87.62 629 ASP A O 1
ATOM 4943 N N . VAL A 1 630 ? 32.279 24.128 -14.949 1.00 88.19 630 VAL A N 1
ATOM 4944 C CA . VAL A 1 630 ? 31.155 23.190 -15.053 1.00 88.19 630 VAL A CA 1
ATOM 4945 C C . VAL A 1 630 ? 29.851 23.980 -14.886 1.00 88.19 630 VAL A C 1
ATOM 4947 O O . VAL A 1 630 ? 29.653 24.584 -13.826 1.00 88.19 630 VAL A O 1
ATOM 4950 N N . PRO A 1 631 ? 28.951 23.977 -15.888 1.00 84.25 631 PRO A N 1
ATOM 4951 C CA . PRO A 1 631 ? 27.740 24.795 -15.890 1.00 84.25 631 PRO A CA 1
ATOM 4952 C C . PRO A 1 631 ? 26.659 24.213 -14.963 1.00 84.25 631 PRO A C 1
ATOM 4954 O O . PRO A 1 631 ? 25.653 23.682 -15.419 1.00 84.25 631 PRO A O 1
ATOM 4957 N N . LEU A 1 632 ? 26.886 24.290 -13.650 1.00 84.50 632 LEU A N 1
ATOM 4958 C CA . LEU A 1 632 ? 25.909 23.925 -12.622 1.00 84.50 632 LEU A CA 1
ATOM 4959 C C . LEU A 1 632 ? 24.897 25.053 -12.419 1.00 84.50 632 LEU A C 1
ATOM 4961 O O . LEU A 1 632 ? 25.268 26.231 -12.449 1.00 84.50 632 LEU A O 1
ATOM 4965 N N . SER A 1 633 ? 23.646 24.694 -12.129 1.00 83.62 633 SER A N 1
ATOM 4966 C CA . SER A 1 633 ? 22.633 25.678 -11.749 1.00 83.62 633 SER A CA 1
ATOM 4967 C C . SER A 1 633 ? 23.039 26.408 -10.467 1.00 83.62 633 SER A C 1
ATOM 4969 O O . SER A 1 633 ? 23.759 25.883 -9.605 1.00 83.62 633 SER A O 1
ATOM 4971 N N . GLN A 1 634 ? 22.539 27.634 -10.302 1.00 79.88 634 GLN A N 1
ATOM 4972 C CA . GLN A 1 634 ? 22.813 28.424 -9.099 1.00 79.88 634 GLN A CA 1
ATOM 4973 C C . GLN A 1 634 ? 22.367 27.679 -7.828 1.00 79.88 634 GLN A C 1
ATOM 4975 O O . GLN A 1 634 ? 23.054 27.696 -6.809 1.00 79.88 634 GLN A O 1
ATOM 4980 N N . TRP A 1 635 ? 21.253 26.960 -7.909 1.00 85.19 635 TRP A N 1
ATOM 4981 C CA . TRP A 1 635 ? 20.705 26.176 -6.807 1.00 85.19 635 TRP A CA 1
ATOM 4982 C C . TRP A 1 635 ? 21.548 24.952 -6.451 1.00 85.19 635 TRP A C 1
ATOM 4984 O O . TRP A 1 635 ? 21.740 24.673 -5.268 1.00 85.19 635 TRP A O 1
ATOM 4994 N N . GLU A 1 636 ? 22.082 24.231 -7.444 1.00 87.38 636 GLU A N 1
ATOM 4995 C CA . GLU A 1 636 ? 23.000 23.113 -7.185 1.00 87.38 636 GLU A CA 1
ATOM 4996 C C . GLU A 1 636 ? 24.259 23.625 -6.487 1.00 87.38 636 GLU A C 1
ATOM 4998 O O . GLU A 1 636 ? 24.709 23.041 -5.497 1.00 87.38 636 GLU A O 1
ATOM 5003 N N . ALA A 1 637 ? 24.774 24.775 -6.933 1.00 83.62 637 ALA A N 1
ATOM 5004 C CA . ALA A 1 637 ? 25.909 25.427 -6.299 1.00 83.62 637 ALA A CA 1
ATOM 5005 C C . ALA A 1 637 ? 25.610 25.849 -4.845 1.00 83.62 637 ALA A C 1
ATOM 5007 O O . ALA A 1 637 ? 26.421 25.585 -3.954 1.00 83.62 637 ALA A O 1
ATOM 5008 N N . GLU A 1 638 ? 24.444 26.448 -4.584 1.00 85.44 638 GLU A N 1
ATOM 5009 C CA . GLU A 1 638 ? 24.005 26.873 -3.245 1.00 85.44 638 GLU A CA 1
ATOM 5010 C C . GLU A 1 638 ? 23.809 25.689 -2.283 1.00 85.44 638 GLU A C 1
ATOM 5012 O O . GLU A 1 638 ? 24.163 25.778 -1.104 1.00 85.44 638 GLU A O 1
ATOM 5017 N N . LYS A 1 639 ? 23.321 24.547 -2.783 1.00 86.75 639 LYS A N 1
ATOM 5018 C CA . LYS A 1 639 ? 23.132 23.313 -1.999 1.00 86.75 639 LYS A CA 1
ATOM 5019 C C . LYS A 1 639 ? 24.375 22.439 -1.874 1.00 86.75 639 LYS A C 1
ATOM 5021 O O . LYS A 1 639 ? 24.313 21.369 -1.272 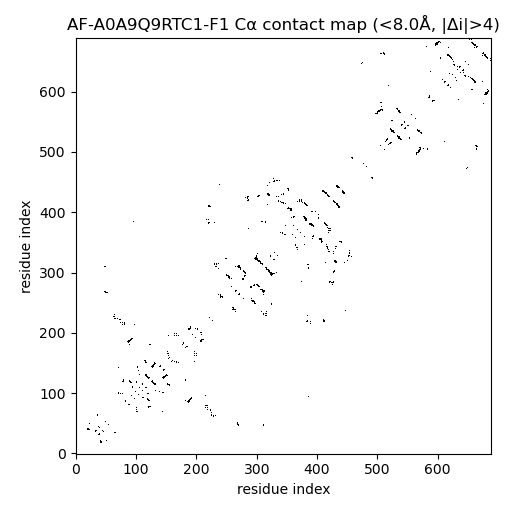1.00 86.75 639 LYS A 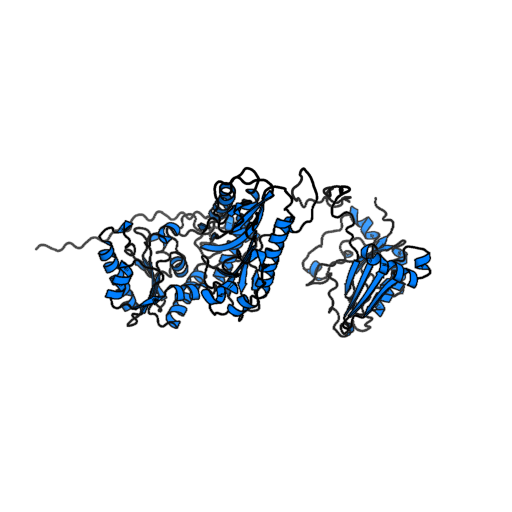O 1
ATOM 5026 N N . LYS A 1 640 ? 25.511 22.900 -2.392 1.00 87.38 640 LYS A N 1
ATOM 5027 C CA . LYS A 1 640 ? 26.782 22.170 -2.394 1.00 87.38 640 LYS A CA 1
ATOM 5028 C C . LYS A 1 640 ? 26.753 20.847 -3.170 1.00 87.38 640 LYS A C 1
ATOM 5030 O O . LYS A 1 640 ? 27.514 19.932 -2.862 1.00 87.38 640 LYS A O 1
ATOM 5035 N N . ILE A 1 641 ? 25.923 20.767 -4.203 1.00 84.44 641 ILE A N 1
ATOM 5036 C CA . ILE A 1 641 ? 25.828 19.619 -5.107 1.00 84.44 641 ILE A CA 1
ATOM 5037 C C . ILE A 1 641 ? 26.829 19.821 -6.256 1.00 84.44 641 ILE A C 1
ATOM 5039 O O . ILE A 1 641 ? 26.989 20.928 -6.767 1.00 84.44 641 ILE A O 1
ATOM 5043 N N . GLY A 1 642 ? 27.568 18.769 -6.627 1.00 81.38 642 GLY A N 1
ATOM 5044 C CA . GLY A 1 642 ? 28.523 18.826 -7.745 1.00 81.38 642 GLY A CA 1
ATOM 5045 C C . GLY A 1 642 ? 29.740 19.741 -7.523 1.00 81.38 642 GLY A C 1
ATOM 5046 O O . GLY A 1 642 ? 30.391 20.148 -8.481 1.00 81.38 642 GLY A O 1
ATOM 5047 N N . LEU A 1 643 ? 30.075 20.094 -6.274 1.00 83.06 643 LEU A N 1
ATOM 5048 C CA . LEU A 1 643 ? 31.192 21.006 -5.964 1.00 83.06 643 LEU A CA 1
ATOM 5049 C C . LEU A 1 643 ? 32.588 20.354 -5.977 1.00 83.06 643 LEU A C 1
ATOM 5051 O O . LEU A 1 643 ? 33.568 21.011 -5.622 1.00 83.06 643 LEU A O 1
ATOM 5055 N N . GLY A 1 644 ? 32.695 19.075 -6.342 1.00 87.12 644 GLY A N 1
ATOM 5056 C CA . GLY A 1 644 ? 33.977 18.375 -6.428 1.00 87.12 644 GLY A CA 1
ATOM 5057 C C . GLY A 1 644 ? 34.883 18.955 -7.517 1.00 87.12 644 GLY A C 1
ATOM 5058 O O . GLY A 1 644 ? 34.410 19.438 -8.543 1.00 87.12 644 GLY A O 1
ATOM 5059 N N . ASN A 1 645 ? 36.200 18.903 -7.308 1.00 88.38 645 ASN A N 1
ATOM 5060 C CA . ASN A 1 645 ? 37.152 19.310 -8.341 1.00 88.38 645 ASN A CA 1
ATOM 5061 C C . ASN A 1 645 ? 37.089 18.354 -9.539 1.00 88.38 645 ASN A C 1
ATOM 5063 O O . ASN A 1 645 ? 36.999 17.139 -9.354 1.00 88.38 645 ASN A O 1
ATOM 5067 N N . LEU A 1 646 ? 37.207 18.898 -10.754 1.00 86.62 646 LEU A N 1
ATOM 5068 C CA . LEU A 1 646 ? 37.384 18.078 -11.950 1.00 86.62 646 LEU A CA 1
ATOM 5069 C C . LEU A 1 646 ? 38.663 17.250 -11.822 1.00 86.62 646 LEU A C 1
ATOM 5071 O O . LEU A 1 646 ? 39.728 17.777 -11.493 1.00 86.62 646 LEU A O 1
ATOM 5075 N N . HIS A 1 647 ? 38.552 15.949 -12.085 1.00 89.88 647 HIS A N 1
ATOM 5076 C CA . HIS A 1 647 ? 39.709 15.069 -12.053 1.00 89.88 647 HIS A CA 1
ATOM 5077 C C . HIS A 1 647 ? 40.678 15.427 -13.196 1.00 89.88 647 HIS A C 1
ATOM 5079 O O . HIS A 1 647 ? 40.212 15.596 -14.327 1.00 89.88 647 HIS A O 1
ATOM 5085 N N . PRO A 1 648 ? 42.006 15.468 -12.964 1.00 86.38 648 PRO A N 1
ATOM 5086 C CA . PRO A 1 648 ? 42.989 15.859 -13.980 1.00 86.38 648 PRO A CA 1
ATOM 5087 C C . PRO A 1 648 ? 42.868 15.117 -15.317 1.00 86.38 648 PRO A C 1
ATOM 5089 O O . PRO A 1 648 ? 43.022 15.714 -16.375 1.00 86.38 648 PRO A O 1
ATOM 5092 N N . ALA A 1 649 ? 42.519 13.829 -15.282 1.00 84.00 649 ALA A N 1
ATOM 5093 C CA . ALA A 1 649 ? 42.343 13.023 -16.494 1.00 84.00 649 ALA A CA 1
ATOM 5094 C C . ALA A 1 649 ? 41.197 13.502 -17.408 1.00 84.00 649 ALA A C 1
ATOM 5096 O O . ALA A 1 649 ? 41.246 13.282 -18.614 1.00 84.00 649 ALA A O 1
ATOM 5097 N N . TYR A 1 650 ? 40.177 14.164 -16.854 1.00 86.81 650 TYR A N 1
ATOM 5098 C CA . TYR A 1 650 ? 39.071 14.721 -17.635 1.00 86.81 650 TYR A CA 1
ATOM 5099 C C . TYR A 1 650 ? 39.290 16.194 -17.998 1.00 86.81 650 TYR A C 1
ATOM 5101 O O . TYR A 1 650 ? 38.713 16.664 -18.975 1.00 86.81 650 TYR A O 1
ATOM 5109 N N . GLN A 1 651 ? 40.153 16.915 -17.272 1.00 88.75 651 GLN A N 1
ATOM 5110 C CA . GLN A 1 651 ? 40.420 18.334 -17.534 1.00 88.75 651 GLN A CA 1
ATOM 5111 C C . GLN A 1 651 ? 40.848 18.568 -18.983 1.00 88.75 651 GLN A C 1
ATOM 5113 O O . GLN A 1 651 ? 40.261 19.409 -19.646 1.00 88.75 651 GLN A O 1
ATOM 5118 N N . LEU A 1 652 ? 41.757 17.749 -19.520 1.00 84.25 652 LEU A N 1
ATOM 5119 C CA . LEU A 1 652 ? 42.218 17.876 -20.908 1.00 84.25 652 LEU A CA 1
ATOM 5120 C C . LEU A 1 652 ? 41.095 17.725 -21.941 1.00 84.25 652 LEU A C 1
ATOM 5122 O O . LEU A 1 652 ? 41.102 18.411 -22.959 1.00 84.25 652 LEU A O 1
ATOM 5126 N N . VAL A 1 653 ? 40.124 16.842 -21.694 1.00 86.94 653 VAL A N 1
ATOM 5127 C CA . VAL A 1 653 ? 38.945 16.689 -22.563 1.00 86.94 653 VAL A CA 1
ATOM 5128 C C . VAL A 1 653 ? 38.039 17.907 -22.414 1.00 86.94 653 VAL A C 1
ATOM 5130 O O . VAL A 1 653 ? 37.619 18.499 -23.407 1.00 86.94 653 VAL A O 1
ATOM 5133 N N . PHE A 1 654 ? 37.787 18.316 -21.172 1.00 91.62 654 PHE A N 1
ATOM 5134 C CA . PHE A 1 654 ? 36.921 19.442 -20.863 1.00 91.62 654 PHE A CA 1
ATOM 5135 C C . PHE A 1 654 ? 37.488 20.774 -21.388 1.00 91.62 654 PHE A C 1
ATOM 5137 O O . PHE A 1 654 ? 36.724 21.621 -21.833 1.00 91.62 654 PHE A O 1
ATOM 5144 N N . GLU A 1 655 ? 38.811 20.958 -21.452 1.00 92.12 655 GLU A N 1
ATOM 5145 C CA . GLU A 1 655 ? 39.473 22.128 -22.059 1.00 92.12 655 GLU A CA 1
ATOM 5146 C C . GLU A 1 655 ? 39.168 22.281 -23.556 1.00 92.12 655 GLU A C 1
ATOM 5148 O O . GLU A 1 655 ? 39.160 23.401 -24.070 1.00 92.12 655 GLU A O 1
ATOM 5153 N N . GLN A 1 656 ? 38.904 21.174 -24.253 1.00 92.50 656 GLN A N 1
ATOM 5154 C CA . GLN A 1 656 ? 38.743 21.133 -25.709 1.00 92.50 656 GLN A CA 1
ATOM 5155 C C . GLN A 1 656 ? 37.293 21.310 -26.180 1.00 92.50 656 GLN A C 1
ATOM 5157 O O . GLN A 1 656 ? 37.072 21.560 -27.367 1.00 92.50 656 GLN A O 1
ATOM 5162 N N . ILE A 1 657 ? 36.317 21.194 -25.276 1.00 94.25 657 ILE A N 1
ATOM 5163 C CA . ILE A 1 657 ? 34.895 21.423 -25.567 1.00 94.25 657 ILE A CA 1
ATOM 5164 C C . ILE A 1 657 ? 34.473 22.843 -25.178 1.00 94.25 657 ILE A C 1
ATOM 5166 O O . ILE A 1 657 ? 35.135 23.504 -24.377 1.00 94.25 657 ILE A O 1
ATOM 5170 N N . ALA A 1 658 ? 33.357 23.322 -25.713 1.00 94.94 658 ALA A N 1
ATOM 5171 C CA . ALA A 1 658 ? 32.752 24.589 -25.304 1.00 94.94 658 ALA A CA 1
ATOM 5172 C C . ALA A 1 658 ? 31.250 24.415 -25.086 1.00 94.94 658 ALA A C 1
ATOM 5174 O O . ALA A 1 658 ? 30.621 23.615 -25.772 1.00 94.94 658 ALA A O 1
ATOM 5175 N N . PHE A 1 659 ? 30.668 25.192 -24.175 1.00 94.94 659 PHE A N 1
ATOM 5176 C CA . PHE A 1 659 ? 29.217 25.256 -24.015 1.00 94.94 659 PHE A CA 1
ATOM 5177 C C . PHE A 1 659 ? 28.725 26.623 -24.470 1.00 94.94 659 PHE A C 1
ATOM 5179 O O . PHE A 1 659 ? 29.247 27.659 -24.054 1.00 94.94 659 PHE A O 1
ATOM 5186 N N . VAL A 1 660 ? 27.709 26.626 -25.319 1.00 93.06 660 VAL A N 1
ATOM 5187 C CA . VAL A 1 660 ? 27.014 27.818 -25.805 1.00 93.06 660 VAL A CA 1
ATOM 5188 C C . VAL A 1 660 ? 25.523 27.671 -25.540 1.00 93.06 660 VAL A C 1
ATOM 5190 O O . VAL A 1 660 ? 25.056 26.587 -25.199 1.00 93.06 660 VAL A O 1
ATOM 5193 N N . LYS A 1 661 ? 24.760 28.750 -25.675 1.00 89.12 661 LYS A N 1
ATOM 5194 C CA . LYS A 1 661 ? 23.313 28.713 -25.466 1.00 89.12 661 LYS A CA 1
ATOM 5195 C C . LYS A 1 661 ? 22.557 28.959 -26.761 1.00 89.12 661 LYS A C 1
ATOM 5197 O O . LYS A 1 661 ? 22.870 29.911 -27.473 1.00 89.12 661 LYS A O 1
ATOM 5202 N N . ASP A 1 662 ? 21.558 28.127 -27.038 1.00 88.44 662 ASP A N 1
ATOM 5203 C CA . ASP A 1 662 ? 20.551 28.417 -28.061 1.00 88.44 662 ASP A CA 1
ATOM 5204 C C . ASP A 1 662 ? 19.914 29.803 -27.772 1.00 88.44 662 ASP A C 1
ATOM 5206 O O . ASP A 1 662 ? 19.731 30.179 -26.606 1.00 88.44 662 ASP A O 1
ATOM 5210 N N . PRO A 1 663 ? 19.660 30.629 -28.800 1.00 77.81 663 PRO A N 1
ATOM 5211 C CA . PRO A 1 663 ? 19.156 31.979 -28.596 1.00 77.81 663 PRO A CA 1
ATOM 5212 C C . PRO A 1 663 ? 17.626 32.009 -28.483 1.00 77.81 663 PRO A C 1
ATOM 5214 O O . PRO A 1 663 ? 16.920 31.693 -29.440 1.00 77.81 663 PRO A O 1
ATOM 5217 N N . VAL A 1 664 ? 17.107 32.545 -27.373 1.00 66.31 664 VAL A N 1
ATOM 5218 C CA . VAL A 1 664 ? 15.678 32.861 -27.208 1.00 66.31 664 VAL A CA 1
ATOM 5219 C C . VAL A 1 664 ? 15.531 34.324 -26.784 1.00 66.31 664 VAL A C 1
ATOM 5221 O O . VAL A 1 664 ? 15.874 34.685 -25.664 1.00 66.31 664 VAL A O 1
ATOM 5224 N N . ARG A 1 665 ? 15.018 35.141 -27.721 1.00 60.50 665 ARG A N 1
ATOM 5225 C CA . ARG A 1 665 ? 14.747 36.598 -27.665 1.00 60.50 665 ARG A CA 1
ATOM 5226 C C . ARG A 1 665 ? 15.966 37.519 -27.415 1.00 60.50 665 ARG A C 1
ATOM 5228 O O . ARG A 1 665 ? 16.846 37.222 -26.628 1.00 60.50 665 ARG A O 1
ATOM 5235 N N . ASP A 1 666 ? 16.018 38.671 -28.099 1.00 51.97 666 ASP A N 1
ATOM 5236 C CA . ASP A 1 666 ? 16.891 39.790 -27.691 1.00 51.97 666 ASP A CA 1
ATOM 5237 C C . ASP A 1 666 ? 16.055 40.716 -26.817 1.00 51.97 666 ASP A C 1
ATOM 5239 O O . ASP A 1 666 ? 15.063 41.274 -27.294 1.00 51.97 666 ASP A O 1
ATOM 5243 N N . ASN A 1 667 ? 16.431 40.892 -25.553 1.00 43.06 667 ASN A N 1
ATOM 5244 C CA . ASN A 1 667 ? 15.846 41.925 -24.711 1.00 43.06 667 ASN A CA 1
ATOM 5245 C C . ASN A 1 667 ? 16.954 42.883 -24.238 1.00 43.06 667 ASN A C 1
ATOM 5247 O O . ASN A 1 667 ? 17.820 42.481 -23.463 1.00 43.06 667 ASN A O 1
ATOM 5251 N N . PRO A 1 668 ? 16.972 44.149 -24.698 1.00 45.03 668 PRO A N 1
ATOM 5252 C CA . PRO A 1 668 ? 17.958 45.140 -24.262 1.00 45.03 668 PRO A CA 1
ATOM 5253 C C . PRO A 1 668 ? 17.731 45.626 -22.818 1.00 45.03 668 PRO A C 1
ATOM 5255 O O . PRO A 1 668 ? 18.534 46.397 -22.290 1.00 45.03 668 PRO A O 1
ATOM 5258 N N . CYS A 1 669 ? 16.660 45.180 -22.158 1.00 40.72 669 CYS A N 1
ATOM 5259 C CA . CYS A 1 669 ? 16.372 45.460 -20.761 1.00 40.72 669 CYS A CA 1
ATOM 5260 C C . CYS A 1 669 ? 16.590 44.183 -19.935 1.00 40.72 669 CYS A C 1
ATOM 5262 O O . CYS A 1 669 ? 15.805 43.255 -20.059 1.00 40.72 669 CYS A O 1
ATOM 5264 N N . HIS A 1 670 ? 17.611 44.196 -19.067 1.00 38.22 670 HIS A N 1
ATOM 5265 C CA . HIS A 1 670 ? 17.946 43.212 -18.015 1.00 38.22 670 HIS A CA 1
ATOM 5266 C C . HIS A 1 670 ? 19.120 42.254 -18.286 1.00 38.22 670 HIS A C 1
ATOM 5268 O O . HIS A 1 670 ? 18.968 41.166 -18.817 1.00 38.22 670 HIS A O 1
ATOM 5274 N N . HIS A 1 671 ? 20.296 42.661 -17.792 1.00 42.28 671 HIS A N 1
ATOM 5275 C CA . HIS A 1 671 ? 21.310 41.850 -17.091 1.00 42.28 671 HIS A CA 1
ATOM 5276 C C . HIS A 1 671 ? 21.560 40.378 -17.504 1.00 42.28 671 HIS A C 1
ATOM 5278 O O . HIS A 1 671 ? 21.906 39.565 -16.651 1.00 42.28 671 HIS A O 1
ATOM 5284 N N . GLY A 1 672 ? 21.476 40.035 -18.790 1.00 45.78 672 GLY A N 1
ATOM 5285 C CA . GLY A 1 672 ? 22.185 38.888 -19.365 1.00 45.78 672 GLY A CA 1
ATOM 5286 C C . GLY A 1 672 ? 21.815 37.505 -18.820 1.00 45.78 672 GLY A C 1
ATOM 5287 O O . GLY A 1 672 ? 22.701 36.658 -18.746 1.00 45.78 672 GLY A O 1
ATOM 5288 N N . LYS A 1 673 ? 20.550 37.247 -18.456 1.00 49.06 673 LYS A N 1
ATOM 5289 C CA . LYS A 1 673 ? 20.070 35.876 -18.210 1.00 49.06 673 LYS A CA 1
ATOM 5290 C C . LYS A 1 673 ? 19.391 35.327 -19.473 1.00 49.06 673 LYS A C 1
ATOM 5292 O O . LYS A 1 673 ? 18.251 35.680 -19.738 1.00 49.06 673 LYS A O 1
ATOM 5297 N N . PRO A 1 674 ? 20.085 34.517 -20.286 1.00 53.97 674 PRO A N 1
ATOM 5298 C CA . PRO A 1 674 ? 19.495 33.920 -21.486 1.00 53.97 674 PRO A CA 1
ATOM 5299 C C . PRO A 1 674 ? 18.538 32.761 -21.141 1.00 53.97 674 PRO A C 1
ATOM 5301 O O . PRO A 1 674 ? 18.765 32.079 -20.145 1.00 53.97 674 PRO A O 1
ATOM 5304 N N . ASP A 1 675 ? 17.532 32.491 -21.982 1.00 65.25 675 ASP A N 1
ATOM 5305 C CA . ASP A 1 675 ? 16.401 31.563 -21.720 1.00 65.25 675 ASP A CA 1
ATOM 5306 C C . ASP A 1 675 ? 16.405 30.291 -22.614 1.00 65.25 675 ASP A C 1
ATOM 5308 O O . ASP A 1 675 ? 15.429 29.552 -22.674 1.00 65.25 675 ASP A O 1
ATOM 5312 N N . GLY A 1 676 ? 17.493 30.038 -23.356 1.00 79.00 676 GLY A N 1
ATOM 5313 C CA . GLY A 1 676 ? 17.606 28.906 -24.296 1.00 79.00 676 GLY A CA 1
ATOM 5314 C C . GLY A 1 676 ? 18.263 27.627 -23.760 1.00 79.00 676 GLY A C 1
ATOM 5315 O O . GLY A 1 676 ? 18.709 27.558 -22.614 1.00 79.00 676 GLY A O 1
ATOM 5316 N N . TYR A 1 677 ? 18.348 26.593 -24.596 1.00 89.19 677 TYR A N 1
ATOM 5317 C CA . TYR A 1 677 ? 18.965 25.310 -24.225 1.00 89.19 677 TYR A CA 1
ATOM 5318 C C . TYR A 1 677 ? 20.497 25.378 -24.239 1.00 89.19 677 TYR A C 1
ATOM 5320 O O . TYR A 1 677 ? 21.097 26.076 -25.059 1.00 89.19 677 TYR A O 1
ATOM 5328 N N . THR A 1 678 ? 21.147 24.620 -23.356 1.00 91.75 678 THR A N 1
ATOM 5329 C CA . THR A 1 678 ? 22.606 24.453 -23.374 1.00 91.75 678 THR A CA 1
ATOM 5330 C C . THR A 1 678 ? 23.016 23.572 -24.557 1.00 91.75 678 THR A C 1
ATOM 5332 O O . THR A 1 678 ? 22.460 22.494 -24.772 1.00 91.75 678 THR A O 1
ATOM 5335 N N . VAL A 1 679 ? 24.011 24.017 -25.319 1.00 93.31 679 VAL A N 1
ATOM 5336 C CA . VAL A 1 679 ? 24.565 23.322 -26.485 1.00 93.31 679 VAL A CA 1
ATOM 5337 C C . VAL A 1 679 ? 26.057 23.099 -26.266 1.00 93.31 679 VAL A C 1
ATOM 5339 O O . VAL A 1 679 ? 26.807 24.046 -26.037 1.00 93.31 679 VAL A O 1
ATOM 5342 N N . GLU A 1 680 ? 26.492 21.848 -26.338 1.00 95.75 680 GLU A N 1
ATOM 5343 C CA . GLU A 1 680 ? 27.894 21.450 -26.246 1.00 95.75 680 GLU A CA 1
ATOM 5344 C C . GLU A 1 680 ? 28.518 21.392 -27.645 1.00 95.75 680 GLU A C 1
ATOM 5346 O O . GLU A 1 680 ? 27.944 20.841 -28.584 1.00 95.75 680 GLU A O 1
ATOM 5351 N N . LEU A 1 681 ? 29.711 21.957 -27.790 1.00 94.94 681 LEU A N 1
ATOM 5352 C CA . LEU A 1 681 ? 30.523 21.901 -28.997 1.00 94.94 681 LEU A CA 1
ATOM 5353 C C . LEU A 1 681 ? 31.726 21.006 -28.731 1.00 94.94 681 LEU A C 1
ATOM 5355 O O . LEU A 1 681 ? 32.602 21.348 -27.935 1.00 94.94 681 LEU A O 1
ATOM 5359 N N . VAL A 1 682 ? 31.776 19.882 -29.435 1.00 92.38 682 VAL A N 1
ATOM 5360 C CA . VAL A 1 682 ? 32.803 18.853 -29.273 1.00 92.38 682 VAL A CA 1
ATOM 5361 C C . VAL A 1 682 ? 33.669 18.822 -30.529 1.00 92.38 682 VAL A C 1
ATOM 5363 O O . VAL A 1 682 ? 33.127 18.793 -31.636 1.00 92.38 682 VAL A O 1
ATOM 5366 N N . PRO A 1 683 ? 35.007 18.818 -30.436 1.00 90.25 683 PRO A N 1
ATOM 5367 C CA . PRO A 1 683 ? 35.829 18.700 -31.628 1.00 90.25 683 PRO A CA 1
ATOM 5368 C C . PRO A 1 683 ? 35.665 17.302 -32.235 1.00 90.25 683 PRO A C 1
ATOM 5370 O O . PRO A 1 683 ? 35.609 16.300 -31.526 1.00 90.25 683 PRO A O 1
ATOM 5373 N N . GLN A 1 684 ? 35.657 17.207 -33.564 1.00 87.31 684 GLN A N 1
ATOM 5374 C CA . GLN A 1 684 ? 35.629 15.918 -34.278 1.00 87.31 684 GLN A CA 1
ATOM 5375 C C . GLN A 1 684 ? 36.829 15.015 -33.958 1.00 87.31 684 GLN A C 1
ATOM 5377 O O . GLN A 1 684 ? 36.796 13.812 -34.210 1.00 87.31 684 GLN A O 1
ATOM 5382 N N . LYS A 1 685 ? 37.902 15.598 -33.420 1.00 83.44 685 LYS A N 1
ATOM 5383 C CA . LYS A 1 685 ? 39.063 14.884 -32.901 1.00 83.44 685 LYS A CA 1
ATOM 5384 C C . LYS A 1 685 ? 39.406 15.453 -31.533 1.00 83.44 685 LYS A C 1
ATOM 5386 O O . LYS A 1 685 ? 39.916 16.567 -31.448 1.00 83.44 685 LYS A O 1
ATOM 5391 N N . LEU A 1 686 ? 39.135 14.679 -30.490 1.00 78.38 686 LEU A N 1
ATOM 5392 C CA . LEU A 1 686 ? 39.624 14.963 -29.147 1.00 78.38 686 LEU A CA 1
ATOM 5393 C C . LEU A 1 686 ? 41.084 14.521 -29.045 1.00 78.38 686 LEU A C 1
ATOM 5395 O O . LEU A 1 686 ? 41.437 13.409 -29.440 1.00 78.38 686 LEU A O 1
ATOM 5399 N N . GLN A 1 687 ? 41.935 15.385 -28.507 1.00 71.69 687 GLN A N 1
ATOM 5400 C CA . GLN A 1 687 ? 43.276 15.010 -28.082 1.00 71.69 687 GLN A CA 1
ATOM 5401 C C . GLN A 1 687 ? 43.139 14.317 -26.723 1.00 71.69 687 GLN A C 1
ATOM 5403 O O . GLN A 1 687 ? 43.075 14.976 -25.688 1.00 71.69 687 GLN A O 1
ATOM 5408 N N . ALA A 1 688 ? 42.995 12.994 -26.737 1.00 59.50 688 ALA A N 1
ATOM 5409 C CA . ALA A 1 688 ? 43.134 12.170 -25.540 1.00 59.50 688 ALA A CA 1
ATOM 5410 C C . ALA A 1 688 ? 44.628 11.891 -25.293 1.00 59.50 688 ALA A C 1
ATOM 5412 O O . ALA A 1 688 ? 45.395 11.820 -26.258 1.00 59.50 688 ALA A O 1
ATOM 5413 N N . GLN A 1 689 ? 45.039 11.777 -24.025 1.00 53.06 689 GLN A N 1
ATOM 5414 C CA . GLN A 1 689 ? 46.382 11.292 -23.673 1.00 53.06 689 GLN A CA 1
ATOM 5415 C C . GLN A 1 689 ? 46.588 9.841 -24.099 1.00 53.06 689 GLN A C 1
ATOM 5417 O O . GLN A 1 689 ? 45.623 9.053 -23.966 1.00 53.06 689 GLN A O 1
#

Organism: Fusarium fujikuroi (NCBI:txid5127)

Secondary structure (DSSP, 8-state):
--PPPPPPPPP-----------SSTTS-TT--B-TTSSB--TT-S-----HHHHHHHHHTTPPPP-HHHHHHHHHHHHHHHHHHTT-SEEEE-SHHHHHHHH---SSHHHHHHS---EEEEETT--EEEEPPTT-GGGTTT-TT--EEE-----SHHHHGGGHHHHHHHHHHHHHHHHHHHSTT--EEEES---HHHHHHHHTTT-EEEESHHHHHHHHTS--HHHHHHHHHHHHHHHHHHHHHHHH--TTSBHHHHHHHHHHHHHHHT--EES---EEEGGGGSSTTPPP-SPBP-TT-EEEEE--EE-GGG-EE--EEEEESSS-PPPHHHHHHHHHHHHHHHHHHTT--TT-BHHHHHHHSPPPPHHHHTT--S-SEEEESSSEEEEEE--HHHHHHH----B--TT-EEEEEEEEE-TT-S-EEEEEEEEEE-SSSEEE---PPP-GGGT----------------PPTT---TTTTTT-PPPPTT-TTTT----EEEEE-S-HHHHHIIIIIIS--EEEEEEE-SSEEEEEEE---SHHHHH-HHHHHHHHHHTGGG--SEEEEEEETTGGGSPTTSS--SSSTT------EEEEES-HHHHHHHHHHTT--EEE-TT--SGGGS---HHHHHTTTT-SPPPHHHHHHHHH-EEEE------SSSTT---S-EEEEEESS----

Mean predicted aligned error: 15.88 Å

Radius of gyration: 33.97 Å; Cα contacts (8 Å, |Δi|>4): 1282; chains: 1; bounding box: 81×73×128 Å

Sequence (689 aa):
MKEKEEPVKPSSLCALPKISRHIDPTKPRTDTLKPDGSEDNNDRVDIGPTPLAFSEWEKLGLELPHLPRMRAYRLQRIREQLIARDLGGILLFDPLNIRYATDTTNMQLWTAHNPARACFVAAGGYLVLWDFHGCEHLSSHLPLINEVRAGASFFYFETGPRTNEHAQNFGAQVDELLRNHAGDNRRLAVDRIEAAGLRALEAKGIEVCDGQAVTEHARMIKGPDEIRAMRCAIASCEAALAEVRQAIHAGVTENDVWAALHAGNIRRGGEWIETRLLSSGPRTNPWYQECGPRVLHDGDLVALDTDLVGVYGMCVDMSRTWICGDVEPTAEQKRLYRIALEHINANAEMVKPGVKFSELTQNGHRLPESCRAQRYGVMFHGVGLCDEYPCIRYPEDFNSYGYEGELQEGMVLCVEAYVGEVDGKDGVKLENQLLVTNTGYELLTHYPFEEKFFASQPMSQSPLPSSSTDMPVGQFMANGLGTDQPLTPDDPTIGYKLFHVMLRIRDPVKSLHFYIDLMGMRTVFTMNTGPFTIYYLGYPQTEEHRADPAKFGRDTLSQLAYTPGLIELYHVHGSENEPEGYYSTGNEPPNLGLGHIGFSVPDVPRTVERLRNHGVVVIKDLGAATRQDVPLSQWEAEKKIGLGNLHPAYQLVFEQIAFVKDPVRDNPCHHGKPDGYTVELVPQKLQAQ